Protein AF-A0A4R4BQY3-F1 (afdb_monomer_lite)

Secondary structure (DSSP, 8-state):
-HHHHHHH-TTT--PPPEEEETTEEEE-TTT--TTT-HHHHHH-EEE--TTSPPEEE--SEEEPPPEESS-----EEEEE-HHHHHHHHHTT------EEEEE-----EE--EEE-TTTTTEEEEEESS--EEETTTTEEEEEEEEEEEEEE-SPEEEE-SS-TT-EEEEETTEEEEEETTEEEEETTTEEEEE-TTT--EEEEEE----S--------------------------EEEE---EEEEETTEEEEEEE-SSPPEEETTTTEEEEEEEEEEEE-SEEE-TT-SSEEEEEETTEEEEEEEEEEEETTEEEEEEEE-HHHHHHHHHHHHHHHHH-EEEEETTEEEEE--SSEEE--BSSSS-TTTTT-EEEEETTEEEEE-HHHHHH-TTBPEE-TTT-EE-BEEE-BTTB----TTTGGGB-SSHHHHHHHTT-TT---PPP----------------PPP---------

pLDDT: mean 79.56, std 20.97, range [22.7, 97.5]

Sequence (478 aa):
MFNTLVKRFSDDWKPAAITGQGSVAQFDILQDDIISSAELDAFGYMYTIAEENSLTRKAPIGITKAVALYSYNQDMAFYANHDLVQRANQNGLNITPNPFQREEHTSLYKLSFTIDSKILGEDSFIVNNKPQYDEKGKTLIIEVKKPQSLILANVEKKVDENDESNIWYELNNKRIYIDGKEIKIEAEIGKKSKKKKSEKEILTIESALSDQGEKGEKSVEQKEDNKGKSDKKQNKPKIEIEEFEEIKEDEKKYYKFSVTREPQYDENTKALIIETGIVKTFNNIAPKNNSQDEYGIKNNNKVIGEIKVENISNNLFKVSVKLSDEIKKRRICQILTVIHDGLVAHSSGEDNTIVPLFLIAAPVKVPSPVFHPYIDIVIEEGKPKVIGIKDCINNSWVEEQNDQSKIKKVYIKDCERLSISKEEIKEKTFGSWKEFLSACGLENCECHPEENSERSDNSEASSSTTTPSEDTNGGGNR

Structure (mmCIF, N/CA/C/O backbone):
data_AF-A0A4R4BQY3-F1
#
_entry.id   AF-A0A4R4BQY3-F1
#
loop_
_atom_site.group_PDB
_atom_site.id
_atom_site.type_symbol
_atom_site.label_atom_id
_atom_site.label_alt_id
_atom_site.label_comp_id
_atom_site.label_asym_id
_atom_site.label_entity_id
_atom_site.label_seq_id
_atom_site.pdbx_PDB_ins_code
_atom_site.Cartn_x
_atom_site.Cartn_y
_atom_site.Cartn_z
_atom_site.occupancy
_atom_site.B_iso_or_equiv
_atom_site.auth_seq_id
_atom_site.auth_comp_id
_atom_site.auth_asym_id
_atom_site.auth_atom_id
_atom_site.pdbx_PDB_model_num
ATOM 1 N N . MET A 1 1 ? 10.710 4.055 -3.182 1.00 92.62 1 MET A N 1
ATOM 2 C CA . MET A 1 1 ? 9.460 4.559 -3.796 1.00 92.62 1 MET A CA 1
ATOM 3 C C . MET A 1 1 ? 8.590 5.304 -2.796 1.00 92.62 1 MET A C 1
ATOM 5 O O . MET A 1 1 ? 8.464 6.504 -2.966 1.00 92.62 1 MET A O 1
ATOM 9 N N . PHE A 1 2 ? 8.051 4.662 -1.749 1.00 95.00 2 PHE A N 1
ATOM 10 C CA . PHE A 1 2 ? 7.208 5.348 -0.753 1.00 95.00 2 PHE A CA 1
ATOM 11 C C . PHE A 1 2 ? 7.853 6.620 -0.172 1.00 95.00 2 PHE A C 1
ATOM 13 O O . PHE A 1 2 ? 7.291 7.700 -0.297 1.00 95.00 2 PHE A O 1
ATOM 20 N N . ASN A 1 3 ? 9.099 6.539 0.306 1.00 93.31 3 ASN A N 1
ATOM 21 C CA . ASN A 1 3 ? 9.834 7.717 0.797 1.00 93.31 3 ASN A CA 1
ATOM 22 C C . ASN A 1 3 ? 9.957 8.849 -0.239 1.00 93.31 3 ASN A C 1
ATOM 24 O O . ASN A 1 3 ? 9.985 10.020 0.121 1.00 93.31 3 ASN A O 1
ATOM 28 N N . THR A 1 4 ? 10.042 8.518 -1.530 1.00 94.94 4 THR A N 1
ATOM 29 C CA . THR A 1 4 ? 10.072 9.513 -2.614 1.00 94.94 4 THR A CA 1
ATOM 30 C C . THR A 1 4 ? 8.716 10.193 -2.767 1.00 94.94 4 THR A C 1
ATOM 32 O O . THR A 1 4 ? 8.671 11.408 -2.916 1.00 94.94 4 THR A O 1
ATOM 35 N N . LEU A 1 5 ? 7.623 9.429 -2.672 1.00 96.50 5 LEU A N 1
ATOM 36 C CA . LEU A 1 5 ? 6.259 9.958 -2.700 1.00 96.50 5 LEU A CA 1
ATOM 37 C C . LEU A 1 5 ? 6.007 10.900 -1.521 1.00 96.50 5 LEU A C 1
ATOM 39 O O . LEU A 1 5 ? 5.561 12.017 -1.744 1.00 96.50 5 LEU A O 1
ATOM 43 N N . VAL A 1 6 ? 6.390 10.508 -0.302 1.00 95.56 6 VAL A N 1
ATOM 44 C CA . VAL A 1 6 ? 6.279 11.362 0.896 1.00 95.56 6 VAL A CA 1
ATOM 45 C C . VAL A 1 6 ? 7.081 12.655 0.737 1.00 95.56 6 VAL A C 1
ATOM 47 O O . VAL A 1 6 ? 6.567 13.737 0.996 1.00 95.56 6 VAL A O 1
ATOM 50 N N . LYS A 1 7 ? 8.336 12.567 0.272 1.00 92.75 7 LYS A N 1
ATOM 51 C CA . LYS A 1 7 ? 9.195 13.748 0.084 1.00 92.75 7 LYS A CA 1
ATOM 52 C C . LYS A 1 7 ? 8.682 14.692 -1.009 1.00 92.75 7 LYS A C 1
ATOM 54 O O . LYS A 1 7 ? 8.854 15.899 -0.888 1.00 92.75 7 LYS A O 1
ATOM 59 N N . ARG A 1 8 ? 8.112 14.159 -2.096 1.00 93.44 8 ARG A N 1
ATOM 60 C CA . ARG A 1 8 ? 7.686 14.958 -3.257 1.00 93.44 8 ARG A CA 1
ATOM 61 C C . ARG A 1 8 ? 6.252 15.475 -3.144 1.00 93.44 8 ARG A C 1
ATOM 63 O O . ARG A 1 8 ? 5.965 16.549 -3.661 1.00 93.44 8 ARG A O 1
ATOM 70 N N . PHE A 1 9 ? 5.373 14.713 -2.504 1.00 95.12 9 PHE A N 1
ATOM 71 C CA . PHE A 1 9 ? 3.933 14.948 -2.434 1.00 95.12 9 PHE A CA 1
ATOM 72 C C . PHE A 1 9 ? 3.448 14.852 -0.982 1.00 95.12 9 PHE A C 1
ATOM 74 O O . PHE A 1 9 ? 2.518 14.105 -0.682 1.00 95.12 9 PHE A O 1
ATOM 81 N N . SER A 1 10 ? 4.088 15.597 -0.078 1.00 92.88 10 SER A N 1
ATOM 82 C CA . SER A 1 10 ? 3.853 15.542 1.375 1.00 92.88 10 SER A CA 1
ATOM 83 C C . SER A 1 10 ? 2.423 15.877 1.804 1.00 92.88 10 SER A C 1
ATOM 85 O O . SER A 1 10 ? 1.994 15.480 2.888 1.00 92.88 10 SER A O 1
ATOM 87 N N . ASP A 1 11 ? 1.680 16.598 0.965 1.00 89.19 11 ASP A N 1
ATOM 88 C CA . ASP A 1 11 ? 0.282 16.941 1.231 1.00 89.19 11 ASP A CA 1
ATOM 89 C C . ASP A 1 11 ? -0.642 15.724 1.078 1.00 89.19 11 ASP A C 1
ATOM 91 O O . ASP A 1 11 ? -1.596 15.577 1.842 1.00 89.19 11 ASP A O 1
ATOM 95 N N . ASP A 1 12 ? -0.310 14.815 0.155 1.00 89.88 12 ASP A N 1
ATOM 96 C CA . ASP A 1 12 ? -1.110 13.632 -0.179 1.00 89.88 12 ASP A CA 1
ATOM 97 C C . ASP A 1 12 ? -0.535 12.318 0.376 1.00 89.88 12 ASP A C 1
ATOM 99 O O . ASP A 1 12 ? -1.287 11.370 0.615 1.00 89.88 12 ASP A O 1
ATOM 103 N N . TRP A 1 13 ? 0.784 12.238 0.569 1.00 96.12 13 TRP A N 1
ATOM 104 C CA . TRP A 1 13 ? 1.489 11.030 0.995 1.00 96.12 13 TRP A CA 1
ATOM 105 C C . TRP A 1 13 ? 2.121 11.228 2.362 1.00 96.12 13 TRP A C 1
ATOM 107 O O . TRP A 1 13 ? 3.075 11.990 2.525 1.00 96.12 13 TRP A O 1
ATOM 117 N N . LYS A 1 14 ? 1.613 10.480 3.338 1.00 94.75 14 LYS A N 1
ATOM 118 C CA . LYS A 1 14 ? 2.111 10.445 4.712 1.00 94.75 14 LYS A CA 1
ATOM 119 C C . LYS A 1 14 ? 2.172 8.990 5.181 1.00 94.75 14 LYS A C 1
ATOM 121 O O . LYS A 1 14 ? 1.354 8.197 4.708 1.00 94.75 14 LYS A O 1
ATOM 126 N N . PRO A 1 15 ? 3.120 8.644 6.069 1.00 96.00 15 PRO A N 1
ATOM 127 C CA . PRO A 1 15 ? 3.130 7.346 6.736 1.00 96.00 15 PRO A CA 1
ATOM 128 C C . PRO A 1 15 ? 1.799 7.090 7.434 1.00 96.00 15 PRO A C 1
ATOM 130 O O . PRO A 1 15 ? 1.332 7.945 8.187 1.00 96.00 15 PRO A O 1
ATOM 133 N N . ALA A 1 16 ? 1.198 5.937 7.161 1.00 95.38 16 ALA A N 1
ATOM 134 C CA . ALA A 1 16 ? 0.027 5.474 7.887 1.00 95.38 16 ALA A CA 1
ATOM 135 C C . ALA A 1 16 ? 0.385 5.178 9.350 1.00 95.38 16 ALA A C 1
ATOM 137 O O . ALA A 1 16 ? 1.520 4.808 9.668 1.00 95.38 16 ALA A O 1
ATOM 138 N N . ALA A 1 17 ? -0.599 5.305 10.236 1.00 92.31 17 ALA A N 1
ATOM 139 C CA . ALA A 1 17 ? -0.469 4.914 11.628 1.00 92.31 17 ALA A CA 1
ATOM 140 C C . ALA A 1 17 ? -0.042 3.441 11.747 1.00 92.31 17 ALA A C 1
ATOM 142 O O . ALA A 1 17 ? -0.463 2.574 10.975 1.00 92.31 17 ALA A O 1
ATOM 143 N N . ILE A 1 18 ? 0.799 3.158 12.739 1.00 87.75 18 ILE A N 1
ATOM 144 C CA . ILE A 1 18 ? 1.298 1.818 13.051 1.00 87.75 18 ILE A CA 1
ATOM 145 C C . ILE A 1 18 ? 0.808 1.454 14.447 1.00 87.75 18 ILE A C 1
ATOM 147 O O . ILE A 1 18 ? 0.806 2.287 15.351 1.00 87.75 18 ILE A O 1
ATOM 151 N N . THR A 1 19 ? 0.427 0.196 14.626 1.00 79.62 19 THR A N 1
ATOM 152 C CA . THR A 1 19 ? 0.129 -0.390 15.929 1.00 79.62 19 THR A CA 1
ATOM 153 C C . THR A 1 19 ? 1.027 -1.600 16.172 1.00 79.62 19 THR A C 1
ATOM 155 O O . THR A 1 19 ? 1.413 -2.308 15.234 1.00 79.62 19 THR A O 1
ATOM 158 N N . GLY A 1 20 ? 1.392 -1.815 17.433 1.00 67.94 20 GLY A N 1
ATOM 159 C CA . GLY A 1 20 ? 2.041 -3.039 17.884 1.00 67.94 20 GLY A CA 1
ATOM 160 C C . GLY A 1 20 ? 0.980 -4.023 18.356 1.00 67.94 20 GLY A C 1
ATOM 161 O O . GLY A 1 20 ? 0.177 -3.692 19.223 1.00 67.94 20 GLY A O 1
ATOM 162 N N . GLN A 1 21 ? 0.973 -5.228 17.793 1.00 59.97 21 GLN A N 1
ATOM 163 C CA . GLN A 1 21 ? 0.134 -6.324 18.273 1.00 59.97 21 GLN A CA 1
ATOM 164 C C . GLN A 1 21 ? 1.060 -7.485 18.628 1.00 59.97 21 GLN A C 1
ATOM 166 O O . GLN A 1 21 ? 1.495 -8.261 17.775 1.00 59.97 21 GLN A O 1
ATOM 171 N N . GLY A 1 22 ? 1.449 -7.541 19.899 1.00 62.78 22 GLY A N 1
ATOM 172 C CA . GLY A 1 22 ? 2.555 -8.385 20.325 1.00 62.78 22 GLY A CA 1
ATOM 173 C C . GLY A 1 22 ? 3.907 -7.873 19.794 1.00 62.78 22 GLY A C 1
ATOM 174 O O . GLY A 1 22 ? 4.146 -6.670 19.691 1.00 62.78 22 GLY A O 1
ATOM 175 N N . SER A 1 23 ? 4.758 -8.794 19.328 1.00 58.19 23 SER A N 1
ATOM 176 C CA . SER A 1 23 ? 6.073 -8.490 18.742 1.00 58.19 23 SER A CA 1
ATOM 177 C C . SER A 1 23 ? 6.040 -8.058 17.266 1.00 58.19 23 SER A C 1
ATOM 179 O O . SER A 1 23 ? 7.088 -8.026 16.618 1.00 58.19 23 SER A O 1
ATOM 181 N N . VAL A 1 24 ? 4.859 -7.813 16.690 1.00 68.38 24 VAL A N 1
ATOM 182 C CA . VAL A 1 24 ? 4.686 -7.486 15.266 1.00 68.38 24 VAL A CA 1
ATOM 183 C C . VAL A 1 24 ? 4.149 -6.065 15.127 1.00 68.38 24 VAL A C 1
ATOM 185 O O . VAL A 1 24 ? 3.087 -5.735 15.653 1.00 68.38 24 VAL A O 1
ATOM 188 N N . ALA A 1 25 ? 4.883 -5.229 14.391 1.00 81.44 25 ALA A N 1
ATOM 189 C CA . ALA A 1 25 ? 4.409 -3.924 13.949 1.00 81.44 25 ALA A CA 1
ATOM 190 C C . ALA A 1 25 ? 3.584 -4.085 12.666 1.00 81.44 25 ALA A C 1
ATOM 192 O O . ALA A 1 25 ? 4.040 -4.712 11.706 1.00 81.44 25 ALA A O 1
ATOM 193 N N . GLN A 1 26 ? 2.386 -3.509 12.640 1.00 85.88 26 GLN A N 1
ATOM 194 C CA . GLN A 1 26 ? 1.490 -3.538 11.484 1.00 85.88 26 GLN A CA 1
ATOM 195 C C . GLN A 1 26 ? 0.756 -2.203 11.328 1.00 85.88 26 GLN A C 1
ATOM 197 O O . GLN A 1 26 ? 0.709 -1.401 12.259 1.00 85.88 26 GLN A O 1
ATOM 202 N N . PHE A 1 27 ? 0.159 -1.965 10.161 1.00 91.44 27 PHE A N 1
ATOM 203 C CA . PHE A 1 27 ? -0.650 -0.768 9.939 1.00 91.44 27 PHE A CA 1
ATOM 204 C C . PHE A 1 27 ? -1.871 -0.747 10.862 1.00 91.44 27 PHE A C 1
ATOM 206 O O . PHE A 1 27 ? -2.617 -1.722 10.924 1.00 91.44 27 PHE A O 1
ATOM 213 N N . ASP A 1 28 ? -2.107 0.369 11.547 1.00 88.69 28 ASP A N 1
ATOM 214 C CA . ASP A 1 28 ? -3.326 0.589 12.320 1.00 88.69 28 ASP A CA 1
ATOM 215 C C . ASP A 1 28 ? -4.455 1.019 11.380 1.00 88.69 28 ASP A C 1
ATOM 217 O O . ASP A 1 28 ? -4.762 2.202 11.215 1.00 88.69 28 ASP A O 1
ATOM 221 N N . ILE A 1 29 ? -5.095 0.027 10.760 1.00 88.81 29 ILE A N 1
ATOM 222 C CA . ILE A 1 29 ? -6.222 0.275 9.859 1.00 88.81 29 ILE A CA 1
ATOM 223 C C . ILE A 1 29 ? -7.489 0.724 10.595 1.00 88.81 29 ILE A C 1
ATOM 225 O O . ILE A 1 29 ? -8.502 0.986 9.951 1.00 88.81 29 ILE A O 1
ATOM 229 N N . LEU A 1 30 ? -7.489 0.772 11.932 1.00 85.69 30 LEU A N 1
ATOM 230 C CA . LEU A 1 30 ? -8.599 1.331 12.703 1.00 85.69 30 LEU A CA 1
ATOM 231 C C . LEU A 1 30 ? -8.495 2.854 12.739 1.00 85.69 30 LEU A C 1
ATOM 233 O O . LEU A 1 30 ? -9.524 3.526 12.661 1.00 85.69 30 LEU A O 1
ATOM 237 N N . GLN A 1 31 ? -7.269 3.380 12.793 1.00 86.88 31 GLN A N 1
ATOM 238 C CA . GLN A 1 31 ? -6.986 4.812 12.693 1.00 86.88 31 GLN A CA 1
ATOM 239 C C . GLN A 1 31 ? -7.003 5.300 11.247 1.00 86.88 31 GLN A C 1
ATOM 241 O O . GLN A 1 31 ? -7.731 6.240 10.938 1.00 86.88 31 GLN A O 1
ATOM 246 N N . ASP A 1 32 ? -6.265 4.628 10.365 1.00 92.44 32 ASP A N 1
ATOM 247 C CA . ASP A 1 32 ? -6.145 5.011 8.960 1.00 92.44 32 ASP A CA 1
ATOM 248 C C . ASP A 1 32 ? -6.865 4.047 8.020 1.00 92.44 32 ASP A C 1
ATOM 250 O O . ASP A 1 32 ? -7.175 2.909 8.357 1.00 92.44 32 ASP A O 1
ATOM 254 N N . ASP A 1 33 ? -7.177 4.507 6.816 1.00 93.06 33 ASP A N 1
ATOM 255 C CA . ASP A 1 33 ? -7.712 3.682 5.733 1.00 93.06 33 ASP A CA 1
ATOM 256 C C . ASP A 1 33 ? -7.366 4.305 4.376 1.00 93.06 33 ASP A C 1
ATOM 258 O O . ASP A 1 33 ? -6.605 5.266 4.289 1.00 93.06 33 ASP A O 1
ATOM 262 N N . ILE A 1 34 ? -7.908 3.763 3.286 1.00 94.88 34 ILE A N 1
ATOM 263 C CA . ILE A 1 34 ? -7.607 4.256 1.938 1.00 94.88 34 ILE A CA 1
ATOM 264 C C . ILE A 1 34 ? -8.087 5.698 1.689 1.00 94.88 34 ILE A C 1
ATOM 266 O O . ILE A 1 34 ? -7.609 6.350 0.754 1.00 94.88 34 ILE A O 1
ATOM 270 N N . ILE A 1 35 ? -9.024 6.209 2.497 1.00 93.56 35 ILE A N 1
ATOM 271 C CA . ILE A 1 35 ? -9.523 7.585 2.431 1.00 93.56 35 ILE A CA 1
ATOM 272 C C . ILE A 1 35 ? -8.478 8.520 3.045 1.00 93.56 35 ILE A C 1
ATOM 274 O O . ILE A 1 35 ? -8.115 9.508 2.405 1.00 93.56 35 ILE A O 1
ATOM 278 N N . SER A 1 36 ? -7.973 8.201 4.244 1.00 92.19 36 SER A N 1
ATOM 279 C CA . SER A 1 36 ? -6.992 9.033 4.958 1.00 92.19 36 SER A CA 1
ATOM 280 C C . SER A 1 36 ? -5.551 8.842 4.474 1.00 92.19 36 SER A C 1
ATOM 282 O O . SER A 1 36 ? -4.768 9.788 4.513 1.00 92.19 36 SER A O 1
ATOM 284 N N . SER A 1 37 ? -5.205 7.655 3.965 1.00 95.19 37 SER A N 1
ATOM 285 C CA . SER A 1 37 ? -3.834 7.273 3.625 1.00 95.19 37 SER A CA 1
ATOM 286 C C . SER A 1 37 ? -3.694 6.787 2.180 1.00 95.19 37 SER A C 1
ATOM 288 O O . SER A 1 37 ? -4.220 5.746 1.774 1.00 95.19 37 SER A O 1
ATOM 290 N N . ALA A 1 38 ? -2.909 7.530 1.392 1.00 96.88 38 ALA A N 1
ATOM 291 C CA . ALA A 1 38 ? -2.473 7.094 0.066 1.00 96.88 38 ALA A CA 1
ATOM 292 C C . ALA A 1 38 ? -1.529 5.880 0.129 1.00 96.88 38 ALA A C 1
ATOM 294 O O . ALA A 1 38 ? -1.489 5.097 -0.820 1.00 96.88 38 ALA A O 1
ATOM 295 N N . GLU A 1 39 ? -0.801 5.700 1.239 1.00 97.50 39 GLU A N 1
ATOM 296 C CA . GLU A 1 39 ? 0.073 4.544 1.446 1.00 97.50 39 GLU A CA 1
ATOM 297 C C . GLU A 1 39 ? -0.742 3.249 1.482 1.00 97.50 39 GLU A C 1
ATOM 299 O O . GLU A 1 39 ? -0.482 2.342 0.691 1.00 97.50 39 GLU A O 1
ATOM 304 N N . LEU A 1 40 ? -1.779 3.200 2.326 1.00 96.88 40 LEU A N 1
ATOM 305 C CA . LEU A 1 40 ? -2.652 2.029 2.443 1.00 96.88 40 LEU A CA 1
ATOM 306 C C . LEU A 1 40 ? -3.390 1.738 1.135 1.00 96.88 40 LEU A C 1
ATOM 308 O O . LEU A 1 40 ? -3.549 0.575 0.758 1.00 96.88 40 LEU A O 1
ATOM 312 N N . ASP A 1 41 ? -3.809 2.780 0.409 1.00 97.50 41 ASP A N 1
ATOM 313 C CA . ASP A 1 41 ? -4.441 2.607 -0.898 1.00 97.50 41 ASP A CA 1
ATOM 314 C C . ASP A 1 41 ? -3.490 1.957 -1.909 1.00 97.50 41 ASP A C 1
ATOM 316 O O . ASP A 1 41 ? -3.861 0.980 -2.553 1.00 97.50 41 ASP A O 1
ATOM 320 N N . ALA A 1 42 ? -2.258 2.455 -2.016 1.00 97.50 42 ALA A N 1
ATOM 321 C CA . ALA A 1 42 ? -1.300 2.075 -3.049 1.00 97.50 42 ALA A CA 1
ATOM 322 C C . ALA A 1 42 ? -0.508 0.787 -2.759 1.00 97.50 42 ALA A C 1
ATOM 324 O O . ALA A 1 42 ? -0.196 0.029 -3.684 1.00 97.50 42 ALA A O 1
ATOM 325 N N . PHE A 1 43 ? -0.174 0.544 -1.492 1.00 97.19 43 PHE A N 1
ATOM 326 C CA . PHE A 1 43 ? 0.692 -0.557 -1.058 1.00 97.19 43 PHE A CA 1
ATOM 327 C C . PHE A 1 43 ? -0.063 -1.695 -0.374 1.00 97.19 43 PHE A C 1
ATOM 329 O O . PHE A 1 43 ? 0.513 -2.760 -0.156 1.00 97.19 43 PHE A O 1
ATOM 336 N N . GLY A 1 44 ? -1.357 -1.514 -0.111 1.00 95.50 44 GLY A N 1
ATOM 337 C CA . GLY A 1 44 ? -2.163 -2.510 0.578 1.00 95.50 44 GLY A CA 1
ATOM 338 C C . GLY A 1 44 ? -1.748 -2.692 2.036 1.00 95.50 44 GLY A C 1
ATOM 339 O O . GLY A 1 44 ? -0.882 -1.997 2.562 1.00 95.50 44 GLY A O 1
ATOM 340 N N . TYR A 1 45 ? -2.399 -3.638 2.700 1.00 94.50 45 TYR A N 1
ATOM 341 C CA . TYR A 1 45 ? -2.140 -3.951 4.099 1.00 94.50 45 TYR A CA 1
ATOM 342 C C . TYR A 1 45 ? -2.614 -5.365 4.433 1.00 94.50 45 TYR A C 1
ATOM 344 O O . TYR A 1 45 ? -3.442 -5.963 3.739 1.00 94.50 45 TYR A O 1
ATOM 352 N N . MET A 1 46 ? -2.105 -5.880 5.544 1.00 90.94 46 MET A N 1
ATOM 353 C CA . MET A 1 46 ? -2.618 -7.058 6.224 1.00 90.94 46 MET A CA 1
ATOM 354 C C . MET A 1 46 ? -2.726 -6.698 7.698 1.00 90.94 46 MET A C 1
ATOM 356 O O . MET A 1 46 ? -1.722 -6.361 8.316 1.00 90.94 46 MET A O 1
ATOM 360 N N . TYR A 1 47 ? -3.941 -6.741 8.228 1.00 87.25 47 TYR A N 1
ATOM 361 C CA . TYR A 1 47 ? -4.227 -6.489 9.630 1.00 87.25 47 TYR A CA 1
ATOM 362 C C . TYR A 1 47 ? -4.714 -7.781 10.271 1.00 87.25 47 TYR A C 1
ATOM 364 O O . TYR A 1 47 ? -5.767 -8.316 9.899 1.00 87.25 47 TYR A O 1
ATOM 372 N N . THR A 1 48 ? -3.917 -8.325 11.184 1.00 81.62 48 THR A N 1
ATOM 373 C CA . THR A 1 48 ? -4.236 -9.586 11.852 1.00 81.62 48 THR A CA 1
ATOM 374 C C . THR A 1 48 ? -5.192 -9.380 13.015 1.00 81.62 48 THR A C 1
ATOM 376 O O . THR A 1 48 ? -5.118 -8.400 13.746 1.00 81.62 48 THR A O 1
ATOM 379 N N . ILE A 1 49 ? -6.115 -10.325 13.179 1.00 74.56 49 ILE A N 1
ATOM 380 C CA . ILE A 1 49 ? -7.089 -10.322 14.268 1.00 74.56 49 ILE A CA 1
ATOM 381 C C . ILE A 1 49 ? -7.131 -11.728 14.854 1.00 74.56 49 ILE A C 1
ATOM 383 O O . ILE A 1 49 ? -7.382 -12.691 14.127 1.00 74.56 49 ILE A O 1
ATOM 387 N N . ALA A 1 50 ? -6.913 -11.878 16.160 1.00 65.25 50 ALA A N 1
ATOM 388 C CA . ALA A 1 50 ? -7.023 -13.183 16.799 1.00 65.25 50 ALA A CA 1
ATOM 389 C C . ALA A 1 50 ? -8.394 -13.835 16.608 1.00 65.25 50 ALA A C 1
ATOM 391 O O . ALA A 1 50 ? -9.433 -13.252 16.929 1.00 65.25 50 ALA A O 1
ATOM 392 N N . GLU A 1 51 ? -8.331 -15.093 16.158 1.00 61.72 51 GLU A N 1
ATOM 393 C CA . GLU A 1 51 ? -9.457 -16.013 15.928 1.00 61.72 51 GLU A CA 1
ATOM 394 C C . GLU A 1 51 ? -10.455 -15.591 14.841 1.00 61.72 51 GLU A C 1
ATOM 396 O O . GLU A 1 51 ? -11.336 -16.380 14.508 1.00 61.72 51 GLU A O 1
ATOM 401 N N . GLU A 1 52 ? -10.261 -14.427 14.225 1.00 67.62 52 GLU A N 1
ATOM 402 C CA . GLU A 1 52 ? -11.013 -13.957 13.064 1.00 67.62 52 GLU A CA 1
ATOM 403 C C . GLU A 1 52 ? -10.130 -13.985 11.809 1.00 67.62 52 GLU A C 1
ATOM 405 O O . GLU A 1 52 ? -8.913 -14.186 11.863 1.00 67.62 52 GLU A O 1
ATOM 410 N N . ASN A 1 53 ? -10.745 -13.786 10.646 1.00 71.62 53 ASN A N 1
ATOM 411 C CA . ASN A 1 53 ? -9.985 -13.602 9.416 1.00 71.62 53 ASN A CA 1
ATOM 412 C C . ASN A 1 53 ? -9.257 -12.253 9.448 1.00 71.62 53 ASN A C 1
ATOM 414 O O . ASN A 1 53 ? -9.838 -11.232 9.814 1.00 71.62 53 ASN A O 1
ATOM 418 N N . SER A 1 54 ? -7.995 -12.242 9.016 1.00 81.50 54 SER A N 1
ATOM 419 C CA . SER A 1 54 ? -7.248 -10.999 8.818 1.00 81.50 54 SER A CA 1
ATOM 420 C C . SER A 1 54 ? -7.962 -10.103 7.809 1.00 81.50 54 SER A C 1
ATOM 422 O O . SER A 1 54 ? -8.408 -10.585 6.763 1.00 81.50 54 SER A O 1
ATOM 424 N N . LEU A 1 55 ? -7.997 -8.800 8.072 1.00 87.56 55 LEU A N 1
ATOM 425 C CA . LEU A 1 55 ? -8.419 -7.826 7.073 1.00 87.56 55 LEU A CA 1
ATOM 426 C C . LEU A 1 55 ? -7.245 -7.575 6.129 1.00 87.56 55 LEU A C 1
ATOM 428 O O . LEU A 1 55 ? -6.180 -7.123 6.546 1.00 87.56 55 LEU A O 1
ATOM 432 N N . THR A 1 56 ? -7.420 -7.915 4.856 1.00 91.75 56 THR A N 1
ATOM 433 C CA . THR A 1 56 ? -6.347 -7.837 3.861 1.00 91.75 56 THR A CA 1
ATOM 434 C C . THR A 1 56 ? -6.770 -7.028 2.657 1.00 91.75 56 THR A C 1
ATOM 436 O O . THR A 1 56 ? -7.809 -7.304 2.056 1.00 91.75 56 THR A O 1
ATOM 439 N N . ARG A 1 57 ? -5.884 -6.134 2.231 1.00 93.31 57 ARG A N 1
ATOM 440 C CA . ARG A 1 57 ? -5.963 -5.411 0.969 1.00 93.31 57 ARG A CA 1
ATOM 441 C C . ARG A 1 57 ? -4.755 -5.768 0.120 1.00 93.31 57 ARG A C 1
ATOM 443 O O . ARG A 1 57 ? -3.614 -5.539 0.518 1.00 93.31 57 ARG A O 1
ATOM 450 N N . LYS A 1 58 ? -4.997 -6.299 -1.079 1.00 93.69 58 LYS A N 1
ATOM 451 C CA . LYS A 1 58 ? -3.931 -6.524 -2.061 1.00 93.69 58 LYS A CA 1
ATOM 452 C C . LYS A 1 58 ? -3.377 -5.176 -2.523 1.00 93.69 58 LYS A C 1
ATOM 454 O O . LYS A 1 58 ? -4.157 -4.314 -2.910 1.00 93.69 58 LYS A O 1
ATOM 459 N N . ALA A 1 59 ? -2.053 -5.036 -2.548 1.00 96.31 59 ALA A N 1
ATOM 460 C CA . ALA A 1 59 ? -1.375 -3.867 -3.099 1.00 96.31 59 ALA A CA 1
ATOM 461 C C . ALA A 1 59 ? -1.759 -3.640 -4.576 1.00 96.31 59 ALA A C 1
ATOM 463 O O . ALA A 1 59 ? -1.510 -4.530 -5.401 1.00 96.31 59 ALA A O 1
ATOM 464 N N . PRO A 1 60 ? -2.328 -2.475 -4.943 1.00 96.94 60 PRO A N 1
ATOM 465 C CA . PRO A 1 60 ? -2.524 -2.124 -6.346 1.00 96.94 60 PRO A CA 1
ATOM 466 C C . PRO A 1 60 ? -1.209 -1.899 -7.092 1.00 96.94 60 PRO A C 1
ATOM 468 O O . PRO A 1 60 ? -1.149 -2.149 -8.296 1.00 96.94 60 PRO A O 1
ATOM 471 N N . ILE A 1 61 ? -0.152 -1.453 -6.400 1.00 97.38 61 ILE A N 1
ATOM 472 C CA . ILE A 1 61 ? 1.185 -1.355 -6.987 1.00 97.38 61 ILE A CA 1
ATOM 473 C C . ILE A 1 61 ? 1.965 -2.650 -6.755 1.00 97.38 61 ILE A C 1
ATOM 475 O O . ILE A 1 61 ? 2.249 -3.036 -5.623 1.00 97.38 61 ILE A O 1
ATOM 479 N N . GLY A 1 62 ? 2.379 -3.287 -7.846 1.00 95.94 62 GLY A N 1
ATOM 480 C CA . GLY A 1 62 ? 3.325 -4.399 -7.849 1.00 95.94 62 GLY A CA 1
ATOM 481 C C . GLY A 1 62 ? 4.705 -3.948 -8.315 1.00 95.94 62 GLY A C 1
ATOM 482 O O . GLY A 1 62 ? 4.818 -3.116 -9.216 1.00 95.94 62 GLY A O 1
ATOM 483 N N . ILE A 1 63 ? 5.754 -4.510 -7.716 1.00 95.50 63 ILE A N 1
ATOM 484 C CA . ILE A 1 63 ? 7.150 -4.259 -8.090 1.00 95.50 63 ILE A CA 1
ATOM 485 C C . ILE A 1 63 ? 7.864 -5.607 -8.181 1.00 95.50 63 ILE A C 1
ATOM 487 O O . ILE A 1 63 ? 7.793 -6.413 -7.252 1.00 95.50 63 ILE A O 1
ATOM 491 N N . THR A 1 64 ? 8.552 -5.877 -9.288 1.00 96.25 64 THR A N 1
ATOM 492 C CA . THR A 1 64 ? 9.429 -7.053 -9.372 1.00 96.25 64 THR A CA 1
ATOM 493 C C . THR A 1 64 ? 10.717 -6.815 -8.588 1.00 96.25 64 THR A C 1
ATOM 495 O O . THR A 1 64 ? 11.120 -5.677 -8.351 1.00 96.25 64 THR A O 1
ATOM 498 N N . LYS A 1 65 ? 11.441 -7.888 -8.259 1.00 93.75 65 LYS A N 1
ATOM 499 C CA . LYS A 1 65 ? 12.833 -7.745 -7.815 1.00 93.75 65 LYS A CA 1
ATOM 500 C C . LYS A 1 65 ? 13.645 -7.016 -8.893 1.00 93.75 65 LYS A C 1
ATOM 502 O O . LYS A 1 65 ? 13.379 -7.188 -10.086 1.00 93.75 65 LYS A O 1
ATOM 507 N N . ALA A 1 66 ? 14.619 -6.219 -8.463 1.00 92.19 66 ALA A N 1
ATOM 508 C CA . ALA A 1 66 ? 15.645 -5.696 -9.352 1.00 92.19 66 ALA A CA 1
ATOM 509 C C . ALA A 1 66 ? 16.620 -6.827 -9.683 1.00 92.19 66 ALA A C 1
ATOM 511 O O . ALA A 1 66 ? 17.234 -7.399 -8.784 1.00 92.19 66 ALA A O 1
ATOM 512 N N . VAL A 1 67 ? 16.719 -7.175 -10.963 1.00 91.88 67 VAL A N 1
ATOM 513 C CA . VAL A 1 67 ? 17.583 -8.252 -11.453 1.00 91.88 67 VAL A CA 1
ATOM 514 C C . VAL A 1 67 ? 18.708 -7.635 -12.271 1.00 91.88 67 VAL A C 1
ATOM 516 O O . VAL A 1 67 ? 18.449 -6.793 -13.134 1.00 91.88 67 VAL A O 1
ATOM 519 N N . ALA A 1 68 ? 19.944 -8.031 -11.976 1.00 91.56 68 ALA A N 1
ATOM 520 C CA . ALA A 1 68 ? 21.116 -7.627 -12.742 1.00 91.56 68 ALA A CA 1
ATOM 521 C C . ALA A 1 68 ? 21.053 -8.218 -14.160 1.00 91.56 68 ALA A C 1
ATOM 523 O O . ALA A 1 68 ? 20.704 -9.384 -14.335 1.00 91.56 68 ALA A O 1
ATOM 524 N N . LEU A 1 69 ? 21.390 -7.410 -15.163 1.00 89.06 69 LEU A N 1
ATOM 525 C CA . LEU A 1 69 ? 21.446 -7.822 -16.570 1.00 89.06 69 LEU A CA 1
ATOM 526 C C . LEU A 1 69 ? 22.814 -8.396 -16.954 1.00 89.06 69 LEU A C 1
ATOM 528 O O . LEU A 1 69 ? 22.925 -9.129 -17.930 1.00 89.06 69 LEU A O 1
ATOM 532 N N . TYR A 1 70 ? 23.850 -8.098 -16.170 1.00 84.75 70 TYR A N 1
ATOM 533 C CA . TYR A 1 70 ? 25.172 -8.702 -16.311 1.00 84.75 70 TYR A CA 1
ATOM 534 C C . TYR A 1 70 ? 25.458 -9.671 -15.171 1.00 84.75 70 TYR A C 1
ATOM 536 O O . TYR A 1 70 ? 25.009 -9.465 -14.041 1.00 84.75 70 TYR A O 1
ATOM 544 N N . SER A 1 71 ? 26.245 -10.702 -15.476 1.00 84.38 71 SER A N 1
ATOM 545 C CA . SER A 1 71 ? 26.721 -11.673 -14.496 1.00 84.38 71 SER A CA 1
ATOM 546 C C . SER A 1 71 ? 27.493 -10.995 -13.367 1.00 84.38 71 SER A C 1
ATOM 548 O O . SER A 1 71 ? 28.306 -10.096 -13.588 1.00 84.38 71 SER A O 1
ATOM 550 N N . TYR A 1 72 ? 27.249 -11.461 -12.147 1.00 83.56 72 TYR A N 1
ATOM 551 C CA . TYR A 1 72 ? 28.050 -11.105 -10.987 1.00 83.56 72 TYR A CA 1
ATOM 552 C C . TYR A 1 72 ? 29.302 -11.989 -10.950 1.00 83.56 72 TYR A C 1
ATOM 554 O O . TYR A 1 72 ? 29.188 -13.212 -10.881 1.00 83.56 72 TYR A O 1
ATOM 562 N N . ASN A 1 73 ? 30.482 -11.368 -11.010 1.00 83.75 73 ASN A N 1
ATOM 563 C CA . ASN A 1 73 ? 31.769 -12.068 -11.104 1.00 83.75 73 ASN A CA 1
ATOM 564 C C . ASN A 1 73 ? 32.461 -12.294 -9.749 1.00 83.75 73 ASN A C 1
ATOM 566 O O . ASN A 1 73 ? 33.551 -12.854 -9.733 1.00 83.75 73 ASN A O 1
ATOM 570 N N . GLN A 1 74 ? 31.844 -11.896 -8.626 1.00 82.75 74 GLN A N 1
ATOM 571 C CA . GLN A 1 74 ? 32.454 -11.991 -7.288 1.00 82.75 74 GLN A CA 1
ATOM 572 C C . GLN A 1 74 ? 33.806 -11.264 -7.174 1.00 82.75 74 GLN A C 1
ATOM 574 O O . GLN A 1 74 ? 34.744 -11.768 -6.556 1.00 82.75 74 GLN A O 1
ATOM 579 N N . ASP A 1 75 ? 33.910 -10.063 -7.749 1.00 81.81 75 ASP A N 1
ATOM 580 C CA . ASP A 1 75 ? 35.116 -9.240 -7.634 1.00 81.81 75 ASP A CA 1
ATOM 581 C C . ASP A 1 75 ? 35.262 -8.734 -6.184 1.00 81.81 75 ASP A C 1
ATOM 583 O O . ASP A 1 75 ? 34.579 -7.807 -5.740 1.00 81.81 75 ASP A O 1
ATOM 587 N N . MET A 1 76 ? 36.139 -9.398 -5.425 1.00 84.44 76 MET A N 1
ATOM 588 C CA . MET A 1 76 ? 36.415 -9.117 -4.014 1.00 84.44 76 MET A CA 1
ATOM 589 C C . MET A 1 76 ? 37.759 -8.409 -3.840 1.00 84.44 76 MET A C 1
ATOM 591 O O . MET A 1 76 ? 38.795 -8.879 -4.313 1.00 84.44 76 MET A O 1
ATOM 595 N N . ALA A 1 77 ? 37.757 -7.327 -3.069 1.00 83.56 77 ALA A N 1
ATOM 596 C CA . ALA A 1 77 ? 38.950 -6.661 -2.571 1.00 83.56 77 ALA A CA 1
ATOM 597 C C . ALA A 1 77 ? 39.123 -6.932 -1.069 1.00 83.56 77 ALA A C 1
ATOM 599 O O . ALA A 1 77 ? 38.202 -6.737 -0.273 1.00 83.56 77 ALA A O 1
ATOM 600 N N . PHE A 1 78 ? 40.327 -7.350 -0.675 1.00 85.12 78 PHE A N 1
ATOM 601 C CA . PHE A 1 78 ? 40.711 -7.520 0.725 1.00 85.12 78 PHE A CA 1
ATOM 602 C C . PHE A 1 78 ? 41.570 -6.338 1.168 1.00 85.12 78 PHE A C 1
ATOM 604 O O . PHE A 1 78 ? 42.678 -6.132 0.674 1.00 85.12 78 PHE A O 1
ATOM 611 N N . TYR A 1 79 ? 41.058 -5.573 2.124 1.00 86.81 79 TYR A N 1
ATOM 612 C CA . TYR A 1 79 ? 41.754 -4.479 2.781 1.00 86.81 79 TYR A CA 1
ATOM 613 C C . TYR A 1 79 ? 42.134 -4.887 4.199 1.00 86.81 79 TYR A C 1
ATOM 615 O O . TYR A 1 79 ? 41.459 -5.685 4.843 1.00 86.81 79 TYR A O 1
ATOM 623 N N . ALA A 1 80 ? 43.204 -4.305 4.719 1.00 89.06 80 ALA A N 1
ATOM 624 C CA . ALA A 1 80 ? 43.529 -4.379 6.133 1.00 89.06 80 ALA A CA 1
ATOM 625 C C . ALA A 1 80 ? 44.302 -3.121 6.526 1.00 89.06 80 ALA A C 1
ATOM 627 O O . ALA A 1 80 ? 45.103 -2.591 5.756 1.00 89.06 80 ALA A O 1
ATOM 628 N N . ASN A 1 81 ? 44.088 -2.644 7.745 1.00 92.38 81 ASN A N 1
ATOM 629 C CA . ASN A 1 81 ? 44.735 -1.455 8.307 1.00 92.38 81 ASN A CA 1
ATOM 630 C C . ASN A 1 81 ? 46.175 -1.733 8.798 1.00 92.38 81 ASN A C 1
ATOM 632 O O . ASN A 1 81 ? 46.585 -1.218 9.840 1.00 92.38 81 ASN A O 1
ATOM 636 N N . HIS A 1 82 ? 46.945 -2.546 8.063 1.00 90.81 82 HIS A N 1
ATOM 637 C CA . HIS A 1 82 ? 48.279 -3.006 8.471 1.00 90.81 82 HIS A CA 1
ATOM 638 C C . HIS A 1 82 ? 49.229 -1.859 8.828 1.00 90.81 82 HIS A C 1
ATOM 640 O O . HIS A 1 82 ? 49.902 -1.931 9.851 1.00 90.81 82 HIS A O 1
ATOM 646 N N . ASP A 1 83 ? 49.248 -0.793 8.027 1.00 92.56 83 ASP A N 1
ATOM 647 C CA . ASP A 1 83 ? 50.114 0.367 8.261 1.00 92.56 83 ASP A CA 1
ATOM 648 C C . ASP A 1 83 ? 49.763 1.117 9.563 1.00 92.56 83 ASP A C 1
ATOM 650 O O . ASP A 1 83 ? 50.640 1.436 10.367 1.00 92.56 83 ASP A O 1
ATOM 654 N N . LEU A 1 84 ? 48.470 1.344 9.829 1.00 92.75 84 LEU A N 1
ATOM 655 C CA . LEU A 1 84 ? 48.014 1.986 11.068 1.00 92.75 84 LEU A CA 1
ATOM 656 C C . LEU A 1 84 ? 48.357 1.139 12.294 1.00 92.75 84 LEU A C 1
ATOM 658 O O . LEU A 1 84 ? 48.814 1.668 13.304 1.00 92.75 84 LEU A O 1
ATOM 662 N N . VAL A 1 85 ? 48.172 -0.176 12.190 1.00 93.38 85 VAL A N 1
ATOM 663 C CA . VAL A 1 85 ? 48.514 -1.130 13.251 1.00 93.38 85 VAL A CA 1
ATOM 664 C C . VAL A 1 85 ? 50.014 -1.152 13.504 1.00 93.38 85 VAL A C 1
ATOM 666 O O . VAL A 1 85 ? 50.437 -1.121 14.657 1.00 93.38 85 VAL A O 1
ATOM 669 N N . GLN A 1 86 ? 50.829 -1.132 12.448 1.00 93.12 86 GLN A N 1
ATOM 670 C CA . GLN A 1 86 ? 52.280 -1.053 12.568 1.00 93.12 86 GLN A CA 1
ATOM 671 C C . GLN A 1 86 ? 52.705 0.209 13.329 1.00 93.12 86 GLN A C 1
ATOM 673 O O . GLN A 1 86 ? 53.465 0.113 14.294 1.00 93.12 86 GLN A O 1
ATOM 678 N N . ARG A 1 87 ? 52.172 1.378 12.956 1.00 94.94 87 ARG A N 1
ATOM 679 C CA . ARG A 1 87 ? 52.454 2.655 13.634 1.00 94.94 87 ARG A CA 1
ATOM 680 C C . ARG A 1 87 ? 51.945 2.686 15.077 1.00 94.94 87 ARG A C 1
ATOM 682 O O . ARG A 1 87 ? 52.633 3.188 15.962 1.00 94.94 87 ARG A O 1
ATOM 689 N N . ALA A 1 88 ? 50.763 2.142 15.345 1.00 93.12 88 ALA A N 1
ATOM 690 C CA . ALA A 1 88 ? 50.208 2.065 16.694 1.00 93.12 88 ALA A CA 1
ATOM 691 C C . ALA A 1 88 ? 51.052 1.154 17.602 1.00 93.12 88 ALA A C 1
ATOM 693 O O . ALA A 1 88 ? 51.348 1.507 18.744 1.00 93.12 88 ALA A O 1
ATOM 694 N N . ASN A 1 89 ? 51.515 0.019 17.079 1.00 94.06 89 ASN A N 1
ATOM 695 C CA . ASN A 1 89 ? 52.342 -0.927 17.828 1.00 94.06 89 ASN A CA 1
ATOM 696 C C . ASN A 1 89 ? 53.749 -0.390 18.097 1.00 94.06 89 ASN A C 1
ATOM 698 O O . ASN A 1 89 ? 54.284 -0.634 19.175 1.00 94.06 89 ASN A O 1
ATOM 702 N N . GLN A 1 90 ? 54.310 0.414 17.187 1.00 93.88 90 GLN A N 1
ATOM 703 C CA . GLN A 1 90 ? 55.537 1.181 17.449 1.00 93.88 90 GLN A CA 1
ATOM 704 C C . GLN A 1 90 ? 55.376 2.171 18.617 1.00 93.88 90 GLN A C 1
ATOM 706 O O . GLN A 1 90 ? 56.349 2.452 19.309 1.00 93.88 90 GLN A O 1
ATOM 711 N N . ASN A 1 91 ? 54.154 2.649 18.874 1.00 93.31 91 ASN A N 1
ATOM 712 C CA . ASN A 1 91 ? 53.809 3.516 20.005 1.00 93.31 91 ASN A CA 1
ATOM 713 C C . ASN A 1 91 ? 53.269 2.745 21.232 1.00 93.31 91 ASN A C 1
ATOM 715 O O . ASN A 1 91 ? 52.740 3.357 22.156 1.00 93.31 91 ASN A O 1
ATOM 719 N N . GLY A 1 92 ? 53.382 1.410 21.261 1.00 94.12 92 GLY A N 1
ATOM 720 C CA . GLY A 1 92 ? 53.030 0.582 22.423 1.00 94.12 92 GLY A CA 1
ATOM 721 C C . GLY A 1 92 ? 51.5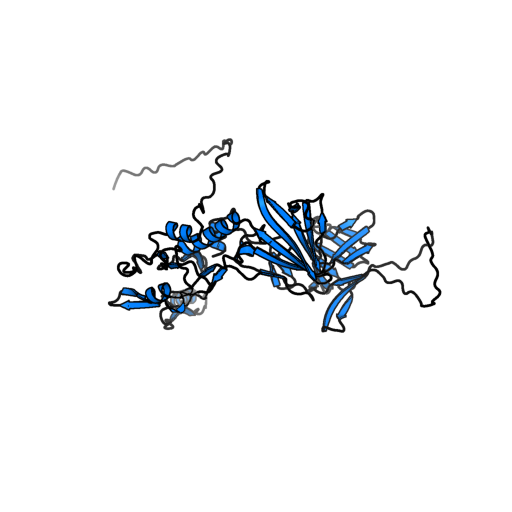49 0.206 22.567 1.00 94.12 92 GLY A C 1
ATOM 722 O O . GLY A 1 92 ? 51.175 -0.354 23.592 1.00 94.12 92 GLY A O 1
ATOM 723 N N . LEU A 1 93 ? 50.704 0.467 21.561 1.00 91.00 93 LEU A N 1
ATOM 724 C CA . LEU A 1 93 ? 49.254 0.205 21.634 1.00 91.00 93 LEU A CA 1
ATOM 725 C C . LEU A 1 93 ? 48.857 -1.279 21.470 1.00 91.00 93 LEU A C 1
ATOM 727 O O . LEU A 1 93 ? 47.727 -1.630 21.792 1.00 91.00 93 LEU A O 1
ATOM 731 N N . ASN A 1 94 ? 49.761 -2.144 20.993 1.00 90.19 94 ASN A N 1
ATOM 732 C CA . ASN A 1 94 ? 49.591 -3.601 20.829 1.00 90.19 94 ASN A CA 1
ATOM 733 C C . ASN A 1 94 ? 48.233 -4.051 20.233 1.00 90.19 94 ASN A C 1
ATOM 735 O O . ASN A 1 94 ? 47.549 -4.921 20.773 1.00 90.19 94 ASN A O 1
ATOM 739 N N . ILE A 1 95 ? 47.846 -3.449 19.110 1.00 92.44 95 ILE A N 1
ATOM 740 C CA . ILE A 1 95 ? 46.637 -3.768 18.345 1.00 92.44 95 ILE A CA 1
ATOM 741 C C . ILE A 1 95 ? 46.937 -4.726 17.182 1.00 92.44 95 ILE A C 1
ATOM 743 O O . ILE A 1 95 ? 48.083 -4.890 16.760 1.00 92.44 95 ILE A O 1
ATOM 747 N N . THR A 1 96 ? 45.898 -5.361 16.639 1.00 91.25 96 THR A N 1
ATOM 748 C CA . THR A 1 96 ? 45.994 -6.295 15.505 1.00 91.25 96 THR A CA 1
ATOM 749 C C . THR A 1 96 ? 45.286 -5.749 14.264 1.00 91.25 96 THR A C 1
ATOM 751 O O . THR A 1 96 ? 44.380 -4.918 14.393 1.00 91.25 96 THR A O 1
ATOM 754 N N . PRO A 1 97 ? 45.698 -6.166 13.049 1.00 88.75 97 PRO A N 1
ATOM 755 C CA . PRO A 1 97 ? 45.003 -5.783 11.828 1.00 88.75 97 PRO A CA 1
ATOM 756 C C . PRO A 1 97 ? 43.547 -6.230 11.849 1.00 88.75 97 PRO A C 1
ATOM 758 O O . PRO A 1 97 ? 43.240 -7.338 12.278 1.00 88.75 97 PRO A O 1
ATOM 761 N N . ASN A 1 98 ? 42.675 -5.363 11.348 1.00 89.00 98 ASN A N 1
ATOM 762 C CA . ASN A 1 98 ? 41.265 -5.614 11.116 1.00 89.00 98 ASN A CA 1
ATOM 763 C C . ASN A 1 98 ? 41.045 -5.791 9.603 1.00 89.00 98 ASN A C 1
ATOM 765 O O . ASN A 1 98 ? 41.068 -4.793 8.870 1.00 89.00 98 ASN A O 1
ATOM 769 N N . PRO A 1 99 ? 40.909 -7.036 9.112 1.00 86.12 99 PRO A N 1
ATOM 770 C CA . PRO A 1 99 ? 40.610 -7.301 7.716 1.00 86.12 99 PRO A CA 1
ATOM 771 C C . PRO A 1 99 ? 39.206 -6.815 7.363 1.00 86.12 99 PRO A C 1
ATOM 773 O O . PRO A 1 99 ? 38.242 -7.051 8.088 1.00 86.12 99 PRO A O 1
ATOM 776 N N . PHE A 1 100 ? 39.089 -6.175 6.211 1.00 85.12 100 PHE A N 1
ATOM 777 C CA . PHE A 1 100 ? 37.840 -5.709 5.640 1.00 85.12 100 PHE A CA 1
ATOM 778 C C . PHE A 1 100 ? 37.734 -6.235 4.212 1.00 85.12 100 PHE A C 1
ATOM 780 O O . PHE A 1 100 ? 38.620 -6.002 3.392 1.00 85.12 100 PHE A O 1
ATOM 787 N N . GLN A 1 101 ? 36.656 -6.950 3.913 1.00 86.25 101 GLN A N 1
ATOM 788 C CA . GLN A 1 101 ? 36.346 -7.395 2.558 1.00 86.25 101 GLN A CA 1
ATOM 789 C C . GLN A 1 101 ? 35.343 -6.431 1.926 1.00 86.25 101 GLN A C 1
ATOM 791 O O . GLN A 1 101 ? 34.350 -6.065 2.558 1.00 86.25 101 GLN A O 1
ATOM 796 N N . ARG A 1 102 ? 35.603 -6.022 0.684 1.00 83.19 102 ARG A N 1
ATOM 797 C CA . ARG A 1 102 ? 34.688 -5.215 -0.123 1.00 83.19 102 ARG A CA 1
ATOM 798 C C . ARG A 1 102 ? 34.411 -5.934 -1.426 1.00 83.19 102 ARG A C 1
ATOM 800 O O . ARG A 1 102 ? 35.339 -6.267 -2.153 1.00 83.19 102 ARG A O 1
ATOM 807 N N . GLU A 1 103 ? 33.142 -6.133 -1.723 1.00 82.12 103 GLU A N 1
ATOM 808 C CA . GLU A 1 103 ? 32.706 -6.594 -3.034 1.00 82.12 103 GLU A CA 1
ATOM 809 C C . GLU A 1 103 ? 32.431 -5.380 -3.919 1.00 82.12 103 GLU A C 1
ATOM 811 O O . GLU A 1 103 ? 31.770 -4.430 -3.491 1.00 82.12 103 GLU A O 1
ATOM 816 N N . GLU A 1 104 ? 32.934 -5.405 -5.149 1.00 78.88 104 GLU A N 1
ATOM 817 C CA . GLU A 1 104 ? 32.667 -4.372 -6.145 1.00 78.88 104 GLU A CA 1
ATOM 818 C C . GLU A 1 104 ? 31.885 -4.980 -7.306 1.00 78.88 104 GLU A C 1
ATOM 820 O O . GLU A 1 104 ? 32.320 -5.925 -7.955 1.00 78.88 104 GLU A O 1
ATOM 825 N N . HIS A 1 105 ? 30.697 -4.446 -7.583 1.00 83.12 105 HIS A N 1
ATOM 826 C CA . HIS A 1 105 ? 29.901 -4.880 -8.723 1.00 83.12 105 HIS A CA 1
ATOM 827 C C . HIS A 1 105 ? 29.198 -3.695 -9.370 1.00 83.12 105 HIS A C 1
ATOM 829 O O . HIS A 1 105 ? 28.436 -2.976 -8.728 1.00 83.12 105 HIS A O 1
ATOM 835 N N . THR A 1 106 ? 29.430 -3.520 -10.669 1.00 83.38 106 THR A N 1
ATOM 836 C CA . THR A 1 106 ? 28.717 -2.546 -11.495 1.00 83.38 106 THR A CA 1
ATOM 837 C C . THR A 1 106 ? 27.885 -3.295 -12.522 1.00 83.38 106 THR A C 1
ATOM 839 O O . THR A 1 106 ? 28.417 -4.088 -13.295 1.00 83.38 106 THR A O 1
ATOM 842 N N . SER A 1 107 ? 26.577 -3.045 -12.542 1.00 88.62 107 SER A N 1
ATOM 843 C CA . SER A 1 107 ? 25.662 -3.689 -13.484 1.00 88.62 107 SER A CA 1
ATOM 844 C C . SER A 1 107 ? 24.458 -2.805 -13.788 1.00 88.62 107 SER A C 1
ATOM 846 O O . SER A 1 107 ? 24.160 -1.855 -13.061 1.00 88.62 107 SER A O 1
ATOM 848 N N . LEU A 1 108 ? 23.770 -3.116 -14.884 1.00 89.94 108 LEU A N 1
ATOM 849 C CA . LEU A 1 108 ? 22.457 -2.560 -15.183 1.00 89.94 108 LEU A CA 1
ATOM 850 C C . LEU A 1 108 ? 21.407 -3.449 -14.533 1.00 89.94 108 LEU A C 1
ATOM 852 O O . LEU A 1 108 ? 21.475 -4.670 -14.639 1.00 89.94 108 LEU A O 1
ATOM 856 N N . TYR A 1 109 ? 20.425 -2.836 -13.885 1.00 92.50 109 TYR A N 1
ATOM 857 C CA . TYR A 1 109 ? 19.334 -3.557 -13.246 1.00 92.50 109 TYR A CA 1
ATOM 858 C C . TYR A 1 109 ? 18.033 -3.309 -13.993 1.00 92.50 109 TYR A C 1
ATOM 860 O O . TYR A 1 109 ? 17.724 -2.178 -14.374 1.00 92.50 109 TYR A O 1
ATOM 868 N N . LYS A 1 110 ? 17.247 -4.370 -14.156 1.00 94.38 110 LYS A N 1
ATOM 869 C CA . LYS A 1 110 ? 15.883 -4.308 -14.674 1.00 94.38 110 LYS A CA 1
ATOM 870 C C . LYS A 1 110 ? 14.901 -4.646 -13.564 1.00 94.38 110 LYS A C 1
ATOM 872 O O . LYS A 1 110 ? 15.072 -5.618 -12.831 1.00 94.38 110 LYS A O 1
ATOM 877 N N . LEU A 1 111 ? 13.838 -3.860 -13.483 1.00 95.69 111 LEU A N 1
ATOM 878 C CA . LEU A 1 111 ? 12.669 -4.130 -12.658 1.00 95.69 111 LEU A CA 1
ATOM 879 C C . LEU A 1 111 ? 11.420 -3.611 -13.367 1.00 95.69 111 LEU A C 1
ATOM 881 O O . LEU A 1 111 ? 11.508 -2.845 -14.327 1.00 95.69 111 LEU A O 1
ATOM 885 N N . SER A 1 112 ? 10.251 -4.050 -12.924 1.00 96.88 112 SER A N 1
ATOM 886 C CA . SER A 1 112 ? 8.978 -3.644 -13.507 1.00 96.88 112 SER A CA 1
ATOM 887 C C . SER A 1 112 ? 7.991 -3.247 -12.429 1.00 96.88 112 SER A C 1
ATOM 889 O O . SER A 1 112 ? 7.923 -3.881 -11.376 1.00 96.88 112 SER A O 1
ATOM 891 N N . PHE A 1 113 ? 7.213 -2.217 -12.743 1.00 97.00 113 PHE A N 1
ATOM 892 C CA . PHE A 1 113 ? 6.092 -1.757 -11.943 1.00 97.00 113 PHE A CA 1
ATOM 893 C C . PHE A 1 113 ? 4.786 -2.135 -12.637 1.00 97.00 113 PHE A C 1
ATOM 895 O O . PHE A 1 113 ? 4.677 -2.039 -13.860 1.00 97.00 113 PHE A O 1
ATOM 902 N N . THR A 1 114 ? 3.789 -2.534 -11.859 1.00 96.88 114 THR A N 1
ATOM 903 C CA . THR A 1 114 ? 2.412 -2.736 -12.322 1.00 96.88 114 THR A CA 1
ATOM 904 C C . THR A 1 114 ? 1.485 -1.914 -11.453 1.00 96.88 114 THR A C 1
ATOM 906 O O . THR A 1 114 ? 1.610 -1.969 -10.234 1.00 96.88 114 THR A O 1
ATOM 909 N N . ILE A 1 115 ? 0.548 -1.185 -12.053 1.00 97.12 115 ILE A N 1
ATOM 910 C CA . ILE A 1 115 ? -0.474 -0.436 -11.318 1.00 97.12 115 ILE A CA 1
ATOM 911 C C . ILE A 1 115 ? -1.829 -1.017 -11.709 1.00 97.12 115 ILE A C 1
ATOM 913 O O . ILE A 1 115 ? -2.254 -0.883 -12.856 1.00 97.12 115 ILE A O 1
ATOM 917 N N . ASP A 1 116 ? -2.499 -1.677 -10.767 1.00 96.56 116 ASP A N 1
ATOM 918 C CA . ASP A 1 116 ? -3.881 -2.109 -10.944 1.00 96.56 116 ASP A CA 1
ATOM 919 C C . ASP A 1 116 ? -4.815 -0.911 -10.752 1.00 96.56 116 ASP A C 1
ATOM 921 O O . ASP A 1 116 ? -5.260 -0.585 -9.648 1.00 96.56 116 ASP A O 1
ATOM 925 N N . SER A 1 117 ? -5.100 -0.233 -11.861 1.00 93.25 117 SER A N 1
ATOM 926 C CA . SER A 1 117 ? -5.981 0.928 -11.876 1.00 93.25 117 SER A CA 1
ATOM 927 C C . SER A 1 117 ? -7.434 0.581 -11.568 1.00 93.25 117 SER A C 1
ATOM 929 O O . SER A 1 117 ? -8.218 1.504 -11.415 1.00 93.25 117 SER A O 1
ATOM 931 N N . LYS A 1 118 ? -7.851 -0.688 -11.475 1.00 92.44 118 LYS A N 1
ATOM 932 C CA . LYS A 1 118 ? -9.222 -1.030 -11.062 1.00 92.44 118 LYS A CA 1
ATOM 933 C C . LYS A 1 118 ? -9.335 -1.101 -9.544 1.00 92.44 118 LYS A C 1
ATOM 935 O O . LYS A 1 118 ? -10.304 -0.585 -9.009 1.00 92.44 118 LYS A O 1
ATOM 940 N N . ILE A 1 119 ? -8.325 -1.657 -8.876 1.00 94.69 119 ILE A N 1
ATOM 941 C CA . ILE A 1 119 ? -8.304 -1.808 -7.411 1.00 94.69 119 ILE A CA 1
ATOM 942 C C . ILE A 1 119 ? -7.896 -0.505 -6.703 1.00 94.69 119 ILE A C 1
ATOM 944 O O . ILE A 1 119 ? -8.371 -0.227 -5.602 1.00 94.69 119 ILE A O 1
ATOM 948 N N . LEU A 1 120 ? -7.030 0.316 -7.308 1.00 96.38 120 LEU A N 1
ATOM 949 C CA . LEU A 1 120 ? -6.612 1.581 -6.695 1.00 96.38 120 LEU A CA 1
ATOM 950 C C . LEU A 1 120 ? -7.817 2.515 -6.489 1.00 96.38 120 LEU A C 1
ATOM 952 O O . LEU A 1 120 ? -8.561 2.806 -7.431 1.00 96.38 120 LEU A O 1
ATOM 956 N N . GLY A 1 121 ? -7.995 2.978 -5.251 1.00 96.38 121 GLY A N 1
ATOM 957 C CA . GLY A 1 121 ? -9.141 3.762 -4.801 1.00 96.38 121 GLY A CA 1
ATOM 958 C C . GLY A 1 121 ? -10.378 2.950 -4.399 1.00 96.38 121 GLY A C 1
ATOM 959 O O . GLY A 1 121 ? -11.384 3.555 -4.045 1.00 96.38 121 GLY A O 1
ATOM 960 N N . GLU A 1 122 ? -10.340 1.617 -4.432 1.00 96.56 122 GLU A N 1
ATOM 961 C CA . GLU A 1 122 ? -11.458 0.753 -4.022 1.00 96.56 122 GLU A CA 1
ATOM 962 C C . GLU A 1 122 ? -11.022 -0.200 -2.915 1.00 96.56 122 GLU A C 1
ATOM 964 O O . GLU A 1 122 ? -10.035 -0.899 -3.108 1.00 96.56 122 GLU A O 1
ATOM 969 N N . ASP A 1 123 ? -11.739 -0.278 -1.789 1.00 95.81 123 ASP A N 1
ATOM 970 C CA . ASP A 1 123 ? -11.499 -1.231 -0.691 1.00 95.81 123 ASP A CA 1
ATOM 971 C C . ASP A 1 123 ? -12.770 -1.983 -0.308 1.00 95.81 123 ASP A C 1
ATOM 973 O O . ASP A 1 123 ? -13.879 -1.492 -0.529 1.00 95.81 123 ASP A O 1
ATOM 977 N N . SER A 1 124 ? -12.640 -3.174 0.276 1.00 93.38 124 SER A N 1
ATOM 978 C CA . SER A 1 124 ? -13.821 -3.892 0.755 1.00 93.38 124 SER A CA 1
ATOM 979 C C . SER A 1 124 ? -13.557 -4.817 1.931 1.00 93.38 124 SER A C 1
ATOM 981 O O . SER A 1 124 ? -12.564 -5.538 1.953 1.00 93.38 124 SER A O 1
ATOM 983 N N . PHE A 1 125 ? -14.525 -4.865 2.841 1.00 88.88 125 PHE A N 1
ATOM 984 C CA . PHE A 1 125 ? -14.500 -5.658 4.064 1.00 88.88 125 PHE A CA 1
ATOM 985 C C . PHE A 1 125 ? -15.735 -6.549 4.131 1.00 88.88 125 PHE A C 1
ATOM 987 O O . PHE A 1 125 ? -16.809 -6.166 3.662 1.00 88.88 125 PHE A O 1
ATOM 994 N N . ILE A 1 126 ? -15.595 -7.719 4.748 1.00 88.94 126 ILE A N 1
ATOM 995 C CA . ILE A 1 126 ? -16.716 -8.605 5.067 1.00 88.94 126 ILE A CA 1
ATOM 996 C C . ILE A 1 126 ? -16.869 -8.625 6.584 1.00 88.94 126 ILE A C 1
ATOM 998 O O . ILE A 1 126 ? -15.898 -8.896 7.288 1.00 88.94 126 ILE A O 1
ATOM 1002 N N . VAL A 1 127 ? -18.072 -8.334 7.078 1.00 87.38 127 VAL A N 1
ATOM 1003 C CA . VAL A 1 127 ? -18.358 -8.206 8.515 1.00 87.38 127 VAL A CA 1
ATOM 1004 C C . VAL A 1 127 ? -19.633 -8.934 8.921 1.00 87.38 127 VAL A C 1
ATOM 1006 O O . VAL A 1 127 ? -20.569 -9.055 8.132 1.00 87.38 127 VAL A O 1
ATOM 1009 N N . ASN A 1 128 ? -19.671 -9.411 10.167 1.00 83.88 128 ASN A N 1
ATOM 1010 C CA . ASN A 1 128 ? -20.745 -10.269 10.685 1.00 83.88 128 ASN A CA 1
ATOM 1011 C C . ASN A 1 128 ? -21.968 -9.493 11.221 1.00 83.88 128 ASN A C 1
ATOM 1013 O O . ASN A 1 128 ? -23.009 -10.075 11.512 1.00 83.88 128 ASN A O 1
ATOM 1017 N N . ASN A 1 129 ? -21.860 -8.173 11.379 1.00 83.94 129 ASN A N 1
ATOM 1018 C CA . ASN A 1 129 ? -22.932 -7.323 11.897 1.00 83.94 129 ASN A CA 1
ATOM 1019 C C . ASN A 1 129 ? -23.218 -6.186 10.919 1.00 83.94 129 ASN A C 1
ATOM 1021 O O . ASN A 1 129 ? -22.313 -5.712 10.230 1.00 83.94 129 ASN A O 1
ATOM 1025 N N . LYS A 1 130 ? -24.479 -5.735 10.864 1.00 88.12 130 LYS A N 1
ATOM 1026 C CA . LYS A 1 130 ? -24.844 -4.580 10.039 1.00 88.12 130 LYS A CA 1
ATOM 1027 C C . LYS A 1 130 ? -24.106 -3.343 10.576 1.00 88.12 130 LYS A C 1
ATOM 1029 O O . LYS A 1 130 ? -24.257 -3.052 11.765 1.00 88.12 130 LYS A O 1
ATOM 1034 N N . PRO A 1 131 ? -23.352 -2.610 9.736 1.00 90.56 131 PRO A N 1
ATOM 1035 C CA . PRO A 1 131 ? -22.777 -1.325 10.112 1.00 90.56 131 PRO A CA 1
ATOM 1036 C C . PRO A 1 131 ? -23.831 -0.373 10.680 1.00 90.56 131 PRO A C 1
ATOM 1038 O O . PRO A 1 131 ? -24.954 -0.302 10.175 1.00 90.56 131 PRO A O 1
ATOM 1041 N N . GLN A 1 132 ? -23.462 0.359 11.726 1.00 89.81 132 GLN A N 1
ATOM 1042 C CA . GLN A 1 132 ? -24.337 1.322 12.389 1.00 89.81 132 GLN A CA 1
ATOM 1043 C C . GLN A 1 132 ? -23.918 2.740 12.023 1.00 89.81 132 GLN A C 1
ATOM 1045 O O . GLN A 1 132 ? -22.736 3.068 12.068 1.00 89.81 132 GLN A O 1
ATOM 1050 N N . TYR A 1 133 ? -24.881 3.586 11.671 1.00 90.12 133 TYR A N 1
ATOM 1051 C CA . TYR A 1 133 ? -24.627 4.987 11.361 1.00 90.12 133 TYR A CA 1
ATOM 1052 C C . TYR A 1 133 ? -25.080 5.880 12.518 1.00 90.12 133 TYR A C 1
ATOM 1054 O O . TYR A 1 133 ? -26.241 5.832 12.922 1.00 90.12 133 TYR A O 1
ATOM 1062 N N . ASP A 1 134 ? -24.162 6.694 13.037 1.00 86.88 134 ASP A N 1
ATOM 1063 C CA . ASP A 1 134 ? -24.461 7.751 14.000 1.00 86.88 134 ASP A CA 1
ATOM 1064 C C . ASP A 1 134 ? -24.723 9.070 13.262 1.00 86.88 134 ASP A C 1
ATOM 1066 O O . ASP A 1 134 ? -23.808 9.701 12.725 1.00 86.88 134 ASP A O 1
ATOM 1070 N N . GLU A 1 135 ? -25.984 9.507 13.262 1.00 85.44 135 GLU A N 1
ATOM 1071 C CA . GLU A 1 135 ? -26.408 10.753 12.621 1.00 85.44 135 GLU A CA 1
ATOM 1072 C C . GLU A 1 135 ? -25.790 12.002 13.262 1.00 85.44 135 GLU A C 1
ATOM 1074 O O . GLU A 1 135 ? -25.527 12.979 12.555 1.00 85.44 135 GLU A O 1
ATOM 1079 N N . LYS A 1 136 ? -25.550 11.990 14.582 1.00 84.56 136 LYS A N 1
ATOM 1080 C CA . LYS A 1 136 ? -25.006 13.151 15.304 1.00 84.56 136 LYS A CA 1
ATOM 1081 C C . LYS A 1 136 ? -23.519 13.316 15.016 1.00 84.56 136 LYS A C 1
ATOM 1083 O O . LYS A 1 136 ? -23.080 14.425 14.716 1.00 84.56 136 LYS A O 1
ATOM 1088 N N . GLY A 1 137 ? -22.770 12.215 15.086 1.00 82.00 137 GLY A N 1
ATOM 1089 C CA . GLY A 1 137 ? -21.339 12.171 14.791 1.00 82.00 137 GLY A CA 1
ATOM 1090 C C . GLY A 1 137 ? -21.000 12.179 13.299 1.00 82.00 137 GLY A C 1
ATOM 1091 O O . GLY A 1 137 ? -19.864 12.484 12.947 1.00 82.00 137 GLY A O 1
ATOM 1092 N N . LYS A 1 138 ? -21.971 11.892 12.413 1.00 88.69 138 LYS A N 1
ATOM 1093 C CA . LYS A 1 138 ? -21.741 11.662 10.972 1.00 88.69 138 LYS A CA 1
ATOM 1094 C C . LYS A 1 138 ? -20.698 10.566 10.738 1.00 88.69 138 LYS A C 1
ATOM 1096 O O . LYS A 1 138 ? -19.801 10.702 9.899 1.00 88.69 138 LYS A O 1
ATOM 1101 N N . THR A 1 139 ? -20.827 9.482 11.499 1.00 88.81 139 THR A N 1
ATOM 1102 C CA . THR A 1 139 ? -19.848 8.394 11.555 1.00 88.81 139 THR A CA 1
ATOM 1103 C C . THR A 1 139 ? -20.520 7.064 11.251 1.00 88.81 139 THR A C 1
ATOM 1105 O O . THR A 1 139 ? -21.548 6.727 11.835 1.00 88.81 139 THR A O 1
ATOM 1108 N N . LEU A 1 140 ? -19.921 6.286 10.350 1.00 90.31 140 LEU A N 1
ATOM 1109 C CA . LEU A 1 140 ? -20.277 4.887 10.135 1.00 90.31 140 LEU A CA 1
ATOM 1110 C C . LEU A 1 140 ? -19.376 4.006 11.002 1.00 90.31 140 LEU A C 1
ATOM 1112 O O . LEU A 1 140 ? -18.154 4.130 10.961 1.00 90.31 140 LEU A O 1
ATOM 1116 N N . ILE A 1 141 ? -19.984 3.117 11.776 1.00 88.75 141 ILE A N 1
ATOM 1117 C CA . ILE A 1 141 ? -19.331 2.245 12.747 1.00 88.75 141 ILE A CA 1
ATOM 1118 C C . ILE A 1 141 ? -19.455 0.804 12.265 1.00 88.75 141 ILE A C 1
ATOM 1120 O O . ILE A 1 141 ? -20.549 0.318 11.969 1.00 88.75 141 ILE A O 1
ATOM 1124 N N . ILE A 1 142 ? -18.322 0.115 12.197 1.00 88.81 142 ILE A N 1
ATOM 1125 C CA . ILE A 1 142 ? -18.214 -1.260 11.730 1.00 88.81 142 ILE A CA 1
ATOM 1126 C C . ILE A 1 142 ? -17.590 -2.100 12.830 1.00 88.81 142 ILE A C 1
ATOM 1128 O O . ILE A 1 142 ? -16.439 -1.895 13.213 1.00 88.81 142 ILE A O 1
ATOM 1132 N N . GLU A 1 143 ? -18.342 -3.080 13.310 1.00 83.81 143 GLU A N 1
ATOM 1133 C CA . GLU A 1 143 ? -17.838 -4.067 14.256 1.00 83.81 143 GLU A CA 1
ATOM 1134 C C . GLU A 1 143 ? -17.076 -5.156 13.500 1.00 83.81 143 GLU A C 1
ATOM 1136 O O . GLU A 1 143 ? -17.663 -5.950 12.763 1.00 83.81 143 GLU A O 1
ATOM 1141 N N . VAL A 1 144 ? -15.759 -5.184 13.689 1.00 79.38 144 VAL A N 1
ATOM 1142 C CA . VAL A 1 144 ? -14.875 -6.204 13.119 1.00 79.38 144 VAL A CA 1
ATOM 1143 C C . VAL A 1 144 ? -14.755 -7.390 14.080 1.00 79.38 144 VAL A C 1
ATOM 1145 O O . VAL A 1 144 ? -14.868 -8.536 13.660 1.00 79.38 144 VAL A O 1
ATOM 1148 N N . LYS A 1 145 ? -14.605 -7.118 15.384 1.00 77.25 145 LYS A N 1
ATOM 1149 C CA . LYS A 1 145 ? -14.679 -8.110 16.468 1.00 77.25 145 LYS A CA 1
ATOM 1150 C C . LYS A 1 145 ? -15.637 -7.602 17.537 1.00 77.25 145 LYS A C 1
ATOM 1152 O O . LYS A 1 145 ? -15.518 -6.456 17.973 1.00 77.25 145 LYS A O 1
ATOM 1157 N N . LYS A 1 146 ? -16.577 -8.457 17.955 1.00 73.62 146 LYS A N 1
ATOM 1158 C CA . LYS A 1 146 ? -17.653 -8.092 18.887 1.00 73.62 146 LYS A CA 1
ATOM 1159 C C . LYS A 1 146 ? -17.085 -7.463 20.170 1.00 73.62 146 LYS A C 1
ATOM 1161 O O . LYS A 1 146 ? -16.275 -8.121 20.829 1.00 73.62 146 LYS A O 1
ATOM 1166 N N . PRO A 1 147 ? -17.539 -6.259 20.557 1.00 72.50 147 PRO A N 1
ATOM 1167 C CA . PRO A 1 147 ? -17.064 -5.634 21.773 1.00 72.50 147 PRO A CA 1
ATOM 1168 C C . PRO A 1 147 ? -17.571 -6.354 23.032 1.00 72.50 147 PRO A C 1
ATOM 1170 O O . PRO A 1 147 ? -18.727 -6.781 23.107 1.00 72.50 147 PRO A O 1
ATOM 1173 N N . GLN A 1 148 ? -16.700 -6.495 24.028 1.00 78.12 148 GLN A N 1
ATOM 1174 C CA . GLN A 1 148 ? -17.015 -6.945 25.380 1.00 78.12 148 GLN A CA 1
ATOM 1175 C C . GLN A 1 148 ? -16.592 -5.847 26.357 1.00 78.12 148 GLN A C 1
ATOM 1177 O O . GLN A 1 148 ? -15.489 -5.325 26.259 1.00 78.12 148 GLN A O 1
ATOM 1182 N N . SER A 1 149 ? -17.453 -5.502 27.310 1.00 82.44 149 SER A N 1
ATOM 1183 C CA . SER A 1 149 ? -17.144 -4.502 28.336 1.00 82.44 149 SER A CA 1
ATOM 1184 C C . SER A 1 149 ? -17.054 -5.165 29.708 1.00 82.44 149 SER A C 1
ATOM 1186 O O . SER A 1 149 ? -17.869 -6.032 30.041 1.00 82.44 149 SER A O 1
ATOM 1188 N N . LEU A 1 150 ? -16.063 -4.758 30.498 1.00 87.31 150 LEU A N 1
ATOM 1189 C CA . LEU A 1 150 ? -15.908 -5.111 31.900 1.00 87.31 150 LEU A CA 1
ATOM 1190 C C . LEU A 1 150 ? -15.758 -3.845 32.733 1.00 87.31 150 LEU A C 1
ATOM 1192 O O . LEU A 1 150 ? -14.908 -3.006 32.454 1.00 87.31 150 LEU A O 1
ATOM 1196 N N . ILE A 1 151 ? -16.531 -3.764 33.812 1.00 86.62 151 ILE A N 1
ATOM 1197 C CA . ILE A 1 151 ? -16.353 -2.751 34.848 1.00 86.62 151 ILE A CA 1
ATOM 1198 C C . ILE A 1 151 ? -15.597 -3.401 36.008 1.00 86.62 151 ILE A C 1
ATOM 1200 O O . ILE A 1 151 ? -16.087 -4.348 36.633 1.00 86.62 151 ILE A O 1
ATOM 1204 N N . LEU A 1 152 ? -14.401 -2.897 36.291 1.00 86.38 152 LEU A N 1
ATOM 1205 C CA . LEU A 1 152 ? -13.642 -3.216 37.493 1.00 86.38 152 LEU A CA 1
ATOM 1206 C C . LEU A 1 152 ? -13.999 -2.189 38.569 1.00 86.38 152 LEU A C 1
ATOM 1208 O O . LEU A 1 152 ? -13.647 -1.020 38.458 1.00 86.38 152 LEU A O 1
ATOM 1212 N N . ALA A 1 153 ? -14.729 -2.623 39.594 1.00 85.62 153 ALA A N 1
ATOM 1213 C CA . ALA A 1 153 ? -15.037 -1.799 40.761 1.00 85.62 153 ALA A CA 1
ATOM 1214 C C . ALA A 1 153 ? -13.886 -1.825 41.781 1.00 85.62 153 ALA A C 1
ATOM 1216 O O . ALA A 1 153 ? -13.080 -2.757 41.777 1.00 85.62 153 ALA A O 1
ATOM 1217 N N . ASN A 1 154 ? -13.871 -0.852 42.698 1.00 85.31 154 ASN A N 1
ATOM 1218 C CA . ASN A 1 154 ? -12.878 -0.718 43.774 1.00 85.31 154 ASN A CA 1
ATOM 1219 C C . ASN A 1 154 ? -11.443 -0.531 43.264 1.00 85.31 154 ASN A C 1
ATOM 1221 O O . ASN A 1 154 ? -10.494 -1.069 43.834 1.00 85.31 154 ASN A O 1
ATOM 1225 N N . VAL A 1 155 ? -11.297 0.220 42.176 1.00 88.12 155 VAL A N 1
ATOM 1226 C CA . VAL A 1 155 ? -10.000 0.573 41.606 1.00 88.12 155 VAL A CA 1
ATOM 1227 C C . VAL A 1 155 ? -9.569 1.921 42.173 1.00 88.12 155 VAL A C 1
ATOM 1229 O O . VAL A 1 155 ? -10.321 2.887 42.100 1.00 88.12 155 VAL A O 1
ATOM 1232 N N . GLU A 1 156 ? -8.370 2.005 42.743 1.00 89.12 156 GLU A N 1
ATOM 1233 C CA . GLU A 1 156 ? -7.807 3.261 43.239 1.00 89.12 156 GLU A CA 1
ATOM 1234 C C . GLU A 1 156 ? -6.779 3.822 42.263 1.00 89.12 156 GLU A C 1
ATOM 1236 O O . GLU A 1 156 ? -5.790 3.168 41.949 1.00 89.12 156 GLU A O 1
ATOM 1241 N N . LYS A 1 157 ? -6.976 5.058 41.811 1.00 90.31 157 LYS A N 1
ATOM 1242 C CA . LYS A 1 157 ? -5.955 5.795 41.063 1.00 90.31 157 LYS A CA 1
ATOM 1243 C C . LYS A 1 157 ? -4.848 6.263 42.017 1.00 90.31 157 LYS A C 1
ATOM 1245 O O . LYS A 1 157 ? -5.135 6.878 43.045 1.00 90.31 157 LYS A O 1
ATOM 1250 N N . LYS A 1 158 ? -3.596 5.971 41.676 1.00 88.88 158 LYS A N 1
ATOM 1251 C CA . LYS A 1 158 ? -2.380 6.376 42.390 1.00 88.88 158 LYS A CA 1
ATOM 1252 C C . LYS A 1 158 ? -1.459 7.125 41.425 1.00 88.88 158 LYS A C 1
ATOM 1254 O O . LYS A 1 158 ? -1.464 6.855 40.226 1.00 88.88 158 LYS A O 1
ATOM 1259 N N . VAL A 1 159 ? -0.688 8.063 41.959 1.00 85.12 159 VAL A N 1
ATOM 1260 C CA . VAL A 1 159 ? 0.291 8.870 41.219 1.00 85.12 159 VAL A CA 1
ATOM 1261 C C . VAL A 1 159 ? 1.632 8.722 41.930 1.00 85.12 159 VAL A C 1
ATOM 1263 O O . VAL A 1 159 ? 1.653 8.658 43.162 1.00 85.12 159 VAL A O 1
ATOM 1266 N N . ASP A 1 160 ? 2.725 8.614 41.178 1.00 79.38 160 ASP A N 1
ATOM 1267 C CA . ASP A 1 160 ? 4.071 8.557 41.753 1.00 79.38 160 ASP A CA 1
ATOM 1268 C C . ASP A 1 160 ? 4.421 9.899 42.405 1.00 79.38 160 ASP A C 1
ATOM 1270 O O . ASP A 1 160 ? 4.273 10.957 41.798 1.00 79.38 160 ASP A O 1
ATOM 1274 N N . GLU A 1 161 ? 4.905 9.860 43.646 1.00 74.50 161 GLU A N 1
ATOM 1275 C CA . GLU A 1 161 ? 5.309 11.061 44.385 1.00 74.50 161 GLU A CA 1
ATOM 1276 C C . GLU A 1 161 ? 6.529 11.755 43.750 1.00 74.50 161 GLU A C 1
ATOM 1278 O O . GLU A 1 161 ? 6.756 12.938 44.000 1.00 74.50 161 GLU A O 1
ATOM 1283 N N . ASN A 1 162 ? 7.312 11.039 42.929 1.00 74.19 162 ASN A N 1
ATOM 1284 C CA . ASN A 1 162 ? 8.518 11.564 42.281 1.00 74.19 162 ASN A CA 1
ATOM 1285 C C . ASN A 1 162 ? 8.300 12.002 40.824 1.00 74.19 162 ASN A C 1
ATOM 1287 O O . ASN A 1 162 ? 9.144 12.713 40.278 1.00 74.19 162 ASN A O 1
ATOM 1291 N N . ASP A 1 163 ? 7.204 11.572 40.194 1.00 75.19 163 ASP A N 1
ATOM 1292 C CA . ASP A 1 163 ? 6.864 11.893 38.808 1.00 75.19 163 ASP A CA 1
ATOM 1293 C C . ASP A 1 163 ? 5.339 11.918 38.631 1.00 75.19 163 ASP A C 1
ATOM 1295 O O . ASP A 1 163 ? 4.693 10.883 38.463 1.00 75.19 163 ASP A O 1
ATOM 1299 N N . GLU A 1 164 ? 4.759 13.121 38.635 1.00 71.00 164 GLU A N 1
ATOM 1300 C CA . GLU A 1 164 ? 3.310 13.329 38.499 1.00 71.00 164 GLU A CA 1
ATOM 1301 C C . GLU A 1 164 ? 2.730 12.778 37.182 1.00 71.00 164 GLU A C 1
ATOM 1303 O O . GLU A 1 164 ? 1.513 12.611 37.068 1.00 71.00 164 GLU A O 1
ATOM 1308 N N . SER A 1 165 ? 3.575 12.475 36.187 1.00 71.50 165 SER A N 1
ATOM 1309 C CA . SER A 1 165 ? 3.150 11.857 34.927 1.00 71.50 165 SER A CA 1
ATOM 1310 C C . SER A 1 165 ? 2.962 10.337 35.024 1.00 71.50 165 SER A C 1
ATOM 1312 O O . SER A 1 165 ? 2.283 9.746 34.181 1.00 71.50 165 SER A O 1
ATOM 1314 N N . ASN A 1 166 ? 3.498 9.697 36.067 1.00 78.25 166 ASN A N 1
ATOM 1315 C CA . ASN A 1 166 ? 3.416 8.255 36.260 1.00 78.25 166 ASN A CA 1
ATOM 1316 C C . ASN A 1 166 ? 2.180 7.882 37.097 1.00 78.25 166 ASN A C 1
ATOM 1318 O O . ASN A 1 166 ? 2.192 7.904 38.331 1.00 78.25 166 ASN A O 1
ATOM 1322 N N . ILE A 1 167 ? 1.094 7.536 36.405 1.00 86.00 167 ILE A N 1
ATOM 1323 C CA . ILE A 1 167 ? -0.193 7.163 37.003 1.00 86.00 167 ILE A CA 1
ATOM 1324 C C . ILE A 1 167 ? -0.387 5.647 36.888 1.00 86.00 167 ILE A C 1
ATOM 1326 O O . ILE A 1 167 ? -0.208 5.063 35.819 1.00 86.00 167 ILE A O 1
ATOM 1330 N N . TRP A 1 168 ? -0.821 5.000 37.971 1.00 90.25 168 TRP A N 1
ATOM 1331 C CA . TRP A 1 168 ? -1.300 3.617 37.926 1.00 90.25 168 TRP A CA 1
ATOM 1332 C C . TRP A 1 168 ? -2.611 3.452 38.686 1.00 90.25 168 TRP A C 1
ATOM 1334 O O . TRP A 1 168 ? -2.993 4.254 39.537 1.00 90.25 168 TRP A O 1
ATOM 1344 N N . TYR A 1 169 ? -3.305 2.371 38.374 1.00 91.38 169 TYR A N 1
ATOM 1345 C CA . TYR A 1 169 ? -4.564 1.992 38.986 1.00 91.38 169 TYR A CA 1
ATOM 1346 C C . TYR A 1 169 ? -4.345 0.742 39.831 1.00 91.38 169 TYR A C 1
ATOM 1348 O O . TYR A 1 169 ? -3.658 -0.190 39.417 1.00 91.38 169 TYR A O 1
ATOM 1356 N N . GLU A 1 170 ? -4.894 0.718 41.035 1.00 90.06 170 GLU A N 1
ATOM 1357 C CA . GLU A 1 170 ? -4.676 -0.344 42.008 1.00 90.06 170 GLU A CA 1
ATOM 1358 C C . GLU A 1 170 ? -5.988 -1.065 42.311 1.00 90.06 170 GLU A C 1
ATOM 1360 O O . GLU A 1 170 ? -6.965 -0.456 42.737 1.00 90.06 170 GLU A O 1
ATOM 1365 N N . LEU A 1 171 ? -6.008 -2.378 42.093 1.00 88.88 171 LEU A N 1
ATOM 1366 C CA . LEU A 1 171 ? -7.129 -3.261 42.400 1.00 88.88 171 LEU A CA 1
ATOM 1367 C C . LEU A 1 171 ? -6.626 -4.373 43.322 1.00 88.88 171 LEU A C 1
ATOM 1369 O O . LEU A 1 171 ? -5.801 -5.182 42.909 1.00 88.88 171 LEU A O 1
ATOM 1373 N N . ASN A 1 172 ? -7.116 -4.440 44.563 1.00 84.38 172 ASN A N 1
ATOM 1374 C CA . ASN A 1 172 ? -6.694 -5.445 45.555 1.00 84.38 172 ASN A CA 1
ATOM 1375 C C . ASN A 1 172 ? -5.161 -5.529 45.739 1.00 84.38 172 ASN A C 1
ATOM 1377 O O . ASN A 1 172 ? -4.591 -6.622 45.764 1.00 84.38 172 ASN A O 1
ATOM 1381 N N . ASN A 1 173 ? -4.489 -4.380 45.848 1.00 84.12 173 ASN A N 1
ATOM 1382 C CA . ASN A 1 173 ? -3.027 -4.256 45.943 1.00 84.12 173 ASN A CA 1
ATOM 1383 C C . ASN A 1 173 ? -2.253 -4.757 44.708 1.00 84.12 173 ASN A C 1
ATOM 1385 O O . ASN A 1 173 ? -1.083 -5.142 44.807 1.00 84.12 173 ASN A O 1
ATOM 1389 N N . LYS A 1 174 ? -2.912 -4.802 43.545 1.00 89.69 174 LYS A N 1
ATOM 1390 C CA . LYS A 1 174 ? -2.322 -5.182 42.257 1.00 89.69 174 LYS A CA 1
ATOM 1391 C C . LYS A 1 174 ? -2.429 -4.029 41.280 1.00 89.69 174 LYS A C 1
ATOM 1393 O O . LYS A 1 174 ? -3.459 -3.361 41.216 1.00 89.69 174 LYS A O 1
ATOM 1398 N N . ARG A 1 175 ? -1.363 -3.805 40.520 1.00 90.62 175 ARG A N 1
ATOM 1399 C CA . ARG A 1 175 ? -1.237 -2.656 39.628 1.00 90.62 175 ARG A CA 1
ATOM 1400 C C . ARG A 1 175 ? -1.788 -2.938 38.233 1.00 90.62 175 ARG A C 1
ATOM 1402 O O . ARG A 1 175 ? -1.619 -4.022 37.670 1.00 90.62 175 ARG A O 1
ATOM 1409 N N . ILE A 1 176 ? -2.412 -1.906 37.689 1.00 91.50 176 ILE A N 1
ATOM 1410 C CA . ILE A 1 176 ? -2.912 -1.776 36.330 1.00 91.50 176 ILE A CA 1
ATOM 1411 C C . ILE A 1 176 ? -2.311 -0.481 35.787 1.00 91.50 176 ILE A C 1
ATOM 1413 O O . ILE A 1 176 ? -2.535 0.597 36.333 1.00 91.50 176 ILE A O 1
ATOM 1417 N N . TYR A 1 177 ? -1.546 -0.592 34.714 1.00 90.88 177 TYR A N 1
ATOM 1418 C CA . TYR A 1 177 ? -0.995 0.538 33.980 1.00 90.88 177 TYR A CA 1
ATOM 1419 C C . TYR A 1 177 ? -1.775 0.711 32.684 1.00 90.88 177 TYR A C 1
ATOM 1421 O O . TYR A 1 177 ? -2.149 -0.281 32.051 1.00 90.88 177 TYR A O 1
ATOM 1429 N N . ILE A 1 178 ? -2.019 1.962 32.311 1.00 87.62 178 ILE A N 1
ATOM 1430 C CA . ILE A 1 178 ? -2.788 2.331 31.127 1.00 87.62 178 ILE A CA 1
ATOM 1431 C C . ILE A 1 178 ? -1.939 3.303 30.325 1.00 87.62 178 ILE A C 1
ATOM 1433 O O . ILE A 1 178 ? -1.541 4.340 30.845 1.00 87.62 178 ILE A O 1
ATOM 1437 N N . ASP A 1 179 ? -1.662 2.938 29.080 1.00 81.69 179 ASP A N 1
ATOM 1438 C CA . ASP A 1 179 ? -0.949 3.764 28.112 1.00 81.69 179 ASP A CA 1
ATOM 1439 C C . ASP A 1 179 ? -1.808 3.850 26.845 1.00 81.69 179 ASP A C 1
ATOM 1441 O O . ASP A 1 179 ? -1.795 2.970 25.977 1.00 81.69 179 ASP A O 1
ATOM 1445 N N . GLY A 1 180 ? -2.693 4.851 26.813 1.00 79.50 180 GLY A N 1
ATOM 1446 C CA . GLY A 1 180 ? -3.737 4.979 25.801 1.00 79.50 180 GLY A CA 1
ATOM 1447 C C . GLY A 1 180 ? -4.617 3.725 25.706 1.00 79.50 180 GLY A C 1
ATOM 1448 O O . GLY A 1 180 ? -5.426 3.431 26.583 1.00 79.50 180 GLY A O 1
ATOM 1449 N N . LYS A 1 181 ? -4.482 2.972 24.608 1.00 77.81 181 LYS A N 1
ATOM 1450 C CA . LYS A 1 181 ? -5.241 1.728 24.364 1.00 77.81 181 LYS A CA 1
ATOM 1451 C C . LYS A 1 181 ? -4.513 0.463 24.818 1.00 77.81 181 LYS A C 1
ATOM 1453 O O . LYS A 1 181 ? -5.055 -0.628 24.648 1.00 77.81 181 LYS A O 1
ATOM 1458 N N . GLU A 1 182 ? -3.301 0.571 25.347 1.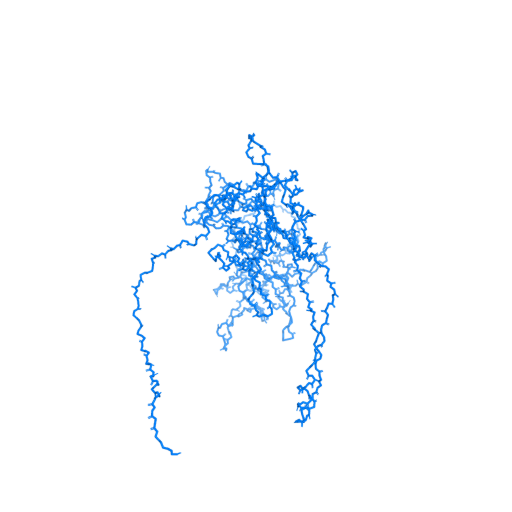00 81.81 182 GLU A N 1
ATOM 1459 C CA . GLU A 1 182 ? -2.590 -0.562 25.928 1.00 81.81 182 GLU A CA 1
ATOM 1460 C C . GLU A 1 182 ? -2.813 -0.616 27.439 1.00 81.81 182 GLU A C 1
ATOM 1462 O O . GLU A 1 182 ? -2.697 0.382 28.148 1.00 81.81 182 GLU A O 1
ATOM 1467 N N . ILE A 1 183 ? -3.119 -1.810 27.942 1.00 87.88 183 ILE A N 1
ATOM 1468 C CA . ILE A 1 183 ? -3.248 -2.078 29.371 1.00 87.88 183 ILE A CA 1
ATOM 1469 C C . ILE A 1 183 ? -2.190 -3.101 29.763 1.00 87.88 183 ILE A C 1
ATOM 1471 O O . ILE A 1 183 ? -2.071 -4.156 29.138 1.00 87.88 183 ILE A O 1
ATOM 1475 N N . LYS A 1 184 ? -1.455 -2.819 30.840 1.00 91.31 184 LYS A N 1
ATOM 1476 C CA . LYS A 1 184 ? -0.552 -3.768 31.500 1.00 91.31 184 LYS A CA 1
ATOM 1477 C C . LYS A 1 184 ? -1.079 -4.068 32.901 1.00 91.31 184 LYS A C 1
ATOM 1479 O O . LYS A 1 184 ? -1.111 -3.185 33.751 1.00 91.31 184 LYS A O 1
ATOM 1484 N N . ILE A 1 185 ? -1.477 -5.311 33.155 1.00 91.81 185 ILE A N 1
ATOM 1485 C CA . ILE A 1 185 ? -2.001 -5.763 34.455 1.00 91.81 185 ILE A CA 1
ATOM 1486 C C . ILE A 1 185 ? -1.040 -6.743 35.125 1.00 91.81 185 ILE A C 1
ATOM 1488 O O . ILE A 1 185 ? -0.414 -7.553 34.443 1.00 91.81 185 ILE A O 1
ATOM 1492 N N . GLU A 1 186 ? -0.940 -6.728 36.456 1.00 90.56 186 GLU A N 1
ATOM 1493 C CA . GLU A 1 186 ? -0.281 -7.822 37.187 1.00 90.56 186 GLU A CA 1
ATOM 1494 C C . GLU A 1 186 ? -0.995 -9.158 36.912 1.00 90.56 186 GLU A C 1
ATOM 1496 O O . GLU A 1 186 ? -2.226 -9.235 36.900 1.00 90.56 186 GLU A O 1
ATOM 1501 N N . ALA A 1 187 ? -0.227 -10.235 36.716 1.00 87.81 187 ALA A N 1
ATOM 1502 C CA . ALA A 1 187 ? -0.739 -11.531 36.263 1.00 87.81 187 ALA A CA 1
ATOM 1503 C C . ALA A 1 187 ? -1.779 -12.164 37.203 1.00 87.81 187 ALA A C 1
ATOM 1505 O O . ALA A 1 187 ? -2.535 -13.028 36.783 1.00 87.81 187 ALA A O 1
ATOM 1506 N N . GLU A 1 188 ? -1.845 -11.738 38.463 1.00 86.44 188 GLU A N 1
ATOM 1507 C CA . GLU A 1 188 ? -2.848 -12.204 39.427 1.00 86.44 188 GLU A CA 1
ATOM 1508 C C . GLU A 1 188 ? -4.250 -11.618 39.187 1.00 86.44 188 GLU A C 1
ATOM 1510 O O . GLU A 1 188 ? -5.234 -12.171 39.675 1.00 86.44 188 GLU A O 1
ATOM 1515 N N . ILE A 1 189 ? -4.360 -10.526 38.420 1.00 86.62 189 ILE A N 1
ATOM 1516 C CA . ILE A 1 189 ? -5.642 -9.898 38.061 1.00 86.62 189 ILE A CA 1
ATOM 1517 C C . ILE A 1 189 ? -6.398 -10.752 37.030 1.00 86.62 189 ILE A C 1
ATOM 1519 O O . ILE A 1 189 ? -7.630 -10.771 37.017 1.00 86.62 189 ILE A O 1
ATOM 1523 N N . GLY A 1 190 ? -5.679 -11.481 36.172 1.00 85.94 190 GLY A N 1
ATOM 1524 C CA . GLY A 1 190 ? -6.266 -12.283 35.104 1.00 85.94 190 GLY A CA 1
ATOM 1525 C C . GLY A 1 190 ? -5.903 -13.764 35.191 1.00 85.94 190 GLY A C 1
ATOM 1526 O O . GLY A 1 190 ? -4.810 -14.152 35.582 1.00 85.94 190 GLY A O 1
ATOM 1527 N N . LYS A 1 191 ? -6.830 -14.634 34.794 1.00 86.75 191 LYS A N 1
ATOM 1528 C CA . LYS A 1 191 ? -6.627 -16.086 34.775 1.00 86.75 191 LYS A CA 1
ATOM 1529 C C . LYS A 1 191 ? -6.264 -16.546 33.371 1.00 86.75 191 LYS A C 1
ATOM 1531 O O . LYS A 1 191 ? -7.093 -16.488 32.464 1.00 86.75 191 LYS A O 1
ATOM 1536 N N . LYS A 1 192 ? -5.047 -17.062 33.210 1.00 85.12 192 LYS A N 1
ATOM 1537 C CA . LYS A 1 192 ? -4.596 -17.713 31.976 1.00 85.12 192 LYS A CA 1
ATOM 1538 C C . LYS A 1 192 ? -5.184 -19.124 31.865 1.00 85.12 192 LYS A C 1
ATOM 1540 O O . LYS A 1 192 ? -5.066 -19.930 32.787 1.00 85.12 192 LYS A O 1
ATOM 1545 N N . SER A 1 193 ? -5.813 -19.440 30.737 1.00 83.31 193 SER A N 1
ATOM 1546 C CA . SER A 1 193 ? -6.396 -20.757 30.441 1.00 83.31 193 SER A CA 1
ATOM 1547 C C . SER A 1 193 ? -6.199 -21.142 28.969 1.00 83.31 193 SER A C 1
ATOM 1549 O O . SER A 1 193 ? -5.819 -20.300 28.164 1.00 83.31 193 SER A O 1
ATOM 1551 N N . LYS A 1 194 ? -6.427 -22.410 28.598 1.00 77.62 194 LYS A N 1
ATOM 1552 C CA . LYS A 1 194 ? -6.364 -22.879 27.198 1.00 77.62 194 LYS A CA 1
ATOM 1553 C C . LYS A 1 194 ? -7.764 -23.145 26.645 1.00 77.62 194 LYS A C 1
ATOM 1555 O O . LYS A 1 194 ? -8.565 -23.821 27.300 1.00 77.62 194 LYS A O 1
ATOM 1560 N N . LYS A 1 195 ? -8.061 -22.679 25.426 1.00 63.53 195 LYS A N 1
ATOM 1561 C CA . LYS A 1 195 ? -9.354 -22.932 24.763 1.00 63.53 195 LYS A CA 1
ATOM 1562 C C . LYS A 1 195 ? -9.435 -24.394 24.306 1.00 63.53 195 LYS A C 1
ATOM 1564 O O . LYS A 1 195 ? -8.565 -24.882 23.589 1.00 63.53 195 LYS A O 1
ATOM 1569 N N . LYS A 1 196 ? -10.521 -25.096 24.662 1.00 50.09 196 LYS A N 1
ATOM 1570 C CA . LYS A 1 196 ? -10.719 -26.543 24.398 1.00 50.09 196 LYS A CA 1
ATOM 1571 C C . LYS A 1 196 ? -10.671 -26.965 22.916 1.00 50.09 196 LYS A C 1
ATOM 1573 O O . LYS A 1 196 ? -10.621 -28.160 22.654 1.00 50.09 196 LYS A O 1
ATOM 1578 N N . LYS A 1 197 ? -10.739 -26.027 21.960 1.00 52.88 197 LYS A N 1
ATOM 1579 C CA . LYS A 1 197 ? -10.805 -26.309 20.513 1.00 52.88 197 LYS A CA 1
ATOM 1580 C C . LYS A 1 197 ? -9.573 -25.881 19.701 1.00 52.88 197 LYS A C 1
ATOM 1582 O O . LYS A 1 197 ? -9.486 -26.308 18.557 1.00 52.88 197 LYS A O 1
ATOM 1587 N N . SER A 1 198 ? -8.656 -25.067 20.233 1.00 51.81 198 SER A N 1
ATOM 1588 C CA . SER A 1 198 ? -7.613 -24.417 19.411 1.00 51.81 198 SER A CA 1
ATOM 1589 C C . SER A 1 198 ? -6.203 -24.378 20.019 1.00 51.81 198 SER A C 1
ATOM 1591 O O . SER A 1 198 ? -5.338 -23.750 19.425 1.00 51.81 198 SER A O 1
ATOM 1593 N N . GLU A 1 199 ? -5.946 -24.999 21.180 1.00 58.19 199 GLU A N 1
ATOM 1594 C CA . GLU A 1 199 ? -4.683 -24.890 21.959 1.00 58.19 199 GLU A CA 1
ATOM 1595 C C . GLU A 1 199 ? -4.224 -23.456 22.315 1.00 58.19 199 GLU A C 1
ATOM 1597 O O . GLU A 1 199 ? -3.287 -23.300 23.099 1.00 58.19 199 GLU A O 1
ATOM 1602 N N . LYS A 1 200 ? -4.914 -22.417 21.828 1.00 64.31 200 LYS A N 1
ATOM 1603 C CA . LYS A 1 200 ? -4.642 -21.005 22.102 1.00 64.31 200 LYS A CA 1
ATOM 1604 C C . LYS A 1 200 ? -4.883 -20.655 23.568 1.00 64.31 200 LYS A C 1
ATOM 1606 O O . LYS A 1 200 ? -5.819 -21.153 24.208 1.00 64.31 200 LYS A O 1
ATOM 1611 N N . GLU A 1 201 ? -4.017 -19.791 24.084 1.00 81.00 201 GLU A N 1
ATOM 1612 C CA . GLU A 1 201 ? -4.078 -19.265 25.443 1.00 81.00 201 GLU A CA 1
ATOM 1613 C C . GLU A 1 201 ? -5.052 -18.081 25.505 1.00 81.00 201 GLU A C 1
ATOM 1615 O O . GLU A 1 201 ? -5.097 -17.257 24.600 1.00 81.00 201 GLU A O 1
ATOM 1620 N N . ILE A 1 202 ? -5.849 -18.013 26.569 1.00 84.06 202 ILE A N 1
ATOM 1621 C CA . ILE A 1 202 ? -6.829 -16.954 26.819 1.00 84.06 202 ILE A CA 1
ATOM 1622 C C . ILE A 1 202 ? -6.603 -16.418 28.223 1.00 84.06 202 ILE A C 1
ATOM 1624 O O . ILE A 1 202 ? -6.552 -17.185 29.190 1.00 84.06 202 ILE A O 1
ATOM 1628 N N . LEU A 1 203 ? -6.535 -15.101 28.334 1.00 85.12 203 LEU A N 1
ATOM 1629 C CA . LEU A 1 203 ? -6.554 -14.359 29.577 1.00 85.12 203 LEU A CA 1
ATOM 1630 C C . LEU A 1 203 ? -7.997 -13.965 29.909 1.00 85.12 203 LEU A C 1
ATOM 1632 O O . LEU A 1 203 ? -8.637 -13.216 29.182 1.00 85.12 203 LEU A O 1
ATOM 1636 N N . THR A 1 204 ? -8.537 -14.486 31.007 1.00 88.06 204 THR A N 1
ATOM 1637 C CA . THR A 1 204 ? -9.872 -14.114 31.498 1.00 88.06 204 THR A CA 1
ATOM 1638 C C . THR A 1 204 ? -9.746 -13.131 32.651 1.00 88.06 204 THR A C 1
ATOM 1640 O O . THR A 1 204 ? -9.112 -13.455 33.655 1.00 88.06 204 THR A O 1
ATOM 1643 N N . ILE A 1 205 ? -10.383 -11.967 32.540 1.00 88.19 205 ILE A N 1
ATOM 1644 C CA . ILE A 1 205 ? -10.484 -10.988 33.630 1.00 88.19 205 ILE A CA 1
ATOM 1645 C C . ILE A 1 205 ? -11.936 -10.970 34.103 1.00 88.19 205 ILE A C 1
ATOM 1647 O O . ILE A 1 205 ? -12.855 -10.868 33.293 1.00 88.19 205 ILE A O 1
ATOM 1651 N N . GLU A 1 206 ? -12.148 -11.105 35.408 1.00 85.50 206 GLU A N 1
ATOM 1652 C CA . GLU A 1 206 ? -13.471 -11.149 36.039 1.00 85.50 206 GLU A CA 1
ATOM 1653 C C . GLU A 1 206 ? -13.639 -9.927 36.948 1.00 85.50 206 GLU A C 1
ATOM 1655 O O . GLU A 1 206 ? -12.686 -9.508 37.605 1.00 85.50 206 GLU A O 1
ATOM 1660 N N . SER A 1 207 ? -14.849 -9.371 37.045 1.00 75.25 207 SER A N 1
ATOM 1661 C CA . SER A 1 207 ? -15.110 -8.298 38.010 1.00 75.25 207 SER A CA 1
ATOM 1662 C C . SER A 1 207 ? -14.975 -8.838 39.439 1.00 75.25 207 SER A C 1
ATOM 1664 O O . SER A 1 207 ? -15.657 -9.805 39.814 1.00 75.25 207 SER A O 1
ATOM 1666 N N . ALA A 1 208 ? -14.156 -8.193 40.267 1.00 57.66 208 ALA A N 1
ATOM 1667 C CA . ALA A 1 208 ? -14.076 -8.489 41.690 1.00 57.66 208 ALA A CA 1
ATOM 1668 C C . ALA A 1 208 ? -15.317 -7.934 42.416 1.00 57.66 208 ALA A C 1
ATOM 1670 O O . ALA A 1 208 ? -15.298 -6.835 42.953 1.00 57.66 208 ALA A O 1
ATOM 1671 N N . LEU A 1 209 ? -16.418 -8.691 42.441 1.00 39.84 209 LEU A N 1
ATOM 1672 C CA . LEU A 1 209 ? -17.456 -8.475 43.453 1.00 39.84 209 LEU A CA 1
ATOM 1673 C C . LEU A 1 209 ? -16.899 -8.967 44.790 1.00 39.84 209 LEU A C 1
ATOM 1675 O O . LEU A 1 209 ? -16.657 -10.167 44.957 1.00 39.84 209 LEU A O 1
ATOM 1679 N N . SER A 1 210 ? -16.646 -8.017 45.686 1.00 33.75 210 SER A N 1
ATOM 1680 C CA . SER A 1 210 ? -16.232 -8.226 47.067 1.00 33.75 210 SER A CA 1
ATOM 1681 C C . SER A 1 210 ? -17.287 -9.039 47.817 1.00 33.75 210 SER A C 1
ATOM 1683 O O . SER A 1 210 ? -18.413 -8.582 48.008 1.00 33.75 210 SER A O 1
ATOM 1685 N N . ASP A 1 211 ? -16.913 -10.232 48.279 1.00 30.95 211 ASP A N 1
ATOM 1686 C CA . ASP A 1 211 ? -17.611 -10.910 49.368 1.00 30.95 211 ASP A CA 1
ATOM 1687 C C . ASP A 1 211 ? -17.375 -10.108 50.653 1.00 30.95 211 ASP A C 1
ATOM 1689 O O . ASP A 1 211 ? -16.463 -10.448 51.393 1.00 30.95 211 ASP A O 1
ATOM 1693 N N . GLN A 1 212 ? -18.150 -9.048 50.907 1.00 27.08 212 GLN A N 1
ATOM 1694 C CA . GLN A 1 212 ? -18.549 -8.597 52.250 1.00 27.08 212 GLN A CA 1
ATOM 1695 C C . GLN A 1 212 ? -19.879 -7.851 52.123 1.00 27.08 212 GLN A C 1
ATOM 1697 O O . GLN A 1 212 ? -20.026 -6.932 51.323 1.00 27.08 212 GLN A O 1
ATOM 1702 N N . GLY A 1 213 ? -20.885 -8.359 52.830 1.00 26.80 213 GLY A N 1
ATOM 1703 C CA . GLY A 1 213 ? -22.277 -8.017 52.601 1.00 26.80 213 GLY A CA 1
ATOM 1704 C C . GLY A 1 213 ? -22.713 -6.695 53.207 1.00 26.80 213 GLY A C 1
ATOM 1705 O O . GLY A 1 213 ? -22.241 -6.306 54.262 1.00 26.80 213 GLY A O 1
ATOM 1706 N N . GLU A 1 214 ? -23.751 -6.127 52.605 1.00 25.16 214 GLU A N 1
ATOM 1707 C CA . GLU A 1 214 ? -24.782 -5.389 53.319 1.00 25.16 214 GLU A CA 1
ATOM 1708 C C . GLU A 1 214 ? -26.138 -5.663 52.657 1.00 25.16 214 GLU A C 1
ATOM 1710 O O . GLU A 1 214 ? -26.279 -5.739 51.436 1.00 25.16 214 GLU A O 1
ATOM 1715 N N . LYS A 1 215 ? -27.130 -5.940 53.503 1.00 30.16 215 LYS A N 1
ATOM 1716 C CA . LYS A 1 215 ? -28.527 -6.155 53.126 1.00 30.16 215 LYS A CA 1
ATOM 1717 C C . LYS A 1 215 ? -29.193 -4.800 52.881 1.00 30.16 215 LYS A C 1
ATOM 1719 O O . LYS A 1 215 ? -29.138 -3.949 53.758 1.00 30.16 215 LYS A O 1
ATOM 1724 N N . GLY A 1 216 ? -29.960 -4.703 51.797 1.00 22.70 216 GLY A N 1
ATOM 1725 C CA . GLY A 1 216 ? -30.943 -3.639 51.534 1.00 22.70 216 GLY A CA 1
ATOM 1726 C C . GLY A 1 216 ? -30.769 -3.109 50.111 1.00 22.70 216 GLY A C 1
ATOM 1727 O O . GLY A 1 216 ? -29.649 -2.921 49.677 1.00 22.70 216 GLY A O 1
ATOM 1728 N N . GLU A 1 217 ? -31.765 -2.919 49.258 1.00 24.42 217 GLU A N 1
ATOM 1729 C CA . GLU A 1 217 ? -33.218 -3.052 49.301 1.00 24.42 217 GLU A CA 1
ATOM 1730 C C . GLU A 1 217 ? -33.683 -3.373 47.867 1.00 24.42 217 GLU A C 1
ATOM 1732 O O . GLU A 1 217 ? -32.995 -3.100 46.885 1.00 24.42 217 GLU A O 1
ATOM 1737 N N . LYS A 1 218 ? -34.855 -4.000 47.743 1.00 26.86 218 LYS A N 1
ATOM 1738 C CA . LYS A 1 218 ? -35.477 -4.368 46.464 1.00 26.86 218 LYS A CA 1
ATOM 1739 C C . LYS A 1 218 ? -36.215 -3.182 45.833 1.00 26.86 218 LYS A C 1
ATOM 1741 O O . LYS A 1 218 ? -36.987 -2.524 46.518 1.00 26.86 218 LYS A O 1
ATOM 1746 N N . SER A 1 219 ? -36.168 -3.088 44.507 1.00 22.89 219 SER A N 1
ATOM 1747 C CA . SER A 1 219 ? -37.296 -2.667 43.649 1.00 22.89 219 SER A CA 1
ATOM 1748 C C . SER A 1 219 ? -37.173 -3.435 42.312 1.00 22.89 219 SER A C 1
ATOM 1750 O O . SER A 1 219 ? -36.106 -3.432 41.714 1.00 22.89 219 SER A O 1
ATOM 1752 N N . VAL A 1 220 ? -38.011 -4.454 42.039 1.00 23.97 220 VAL A N 1
ATOM 1753 C CA . VAL A 1 220 ? -39.343 -4.439 41.365 1.00 23.97 220 VAL A CA 1
ATOM 1754 C C . VAL A 1 220 ? -39.171 -4.037 39.891 1.00 23.97 220 VAL A C 1
ATOM 1756 O O . VAL A 1 220 ? -38.789 -2.912 39.628 1.00 23.97 220 VAL A O 1
ATOM 1759 N N . GLU A 1 221 ? -39.194 -4.957 38.919 1.00 23.89 221 GLU A N 1
ATOM 1760 C CA . GLU A 1 221 ? -40.338 -5.596 38.218 1.00 23.89 221 GLU A CA 1
ATOM 1761 C C . GLU A 1 221 ? -39.799 -6.775 37.361 1.00 23.89 221 GLU A C 1
ATOM 1763 O O . GLU A 1 221 ? -38.610 -6.807 37.074 1.00 23.89 221 GLU A O 1
ATOM 1768 N N . GLN A 1 222 ? -40.502 -7.794 36.862 1.00 25.48 222 GLN A N 1
ATOM 1769 C CA . GLN A 1 222 ? -41.842 -8.369 36.979 1.00 25.48 222 GLN A CA 1
ATOM 1770 C C . GLN A 1 222 ? -41.667 -9.871 36.644 1.00 25.48 222 GLN A C 1
ATOM 1772 O O . GLN A 1 222 ? -40.770 -10.262 35.896 1.00 25.48 222 GLN A O 1
ATOM 1777 N N . LYS A 1 223 ? -42.485 -10.725 37.264 1.00 23.48 223 LYS A N 1
ATOM 1778 C CA . LYS A 1 223 ? -42.463 -12.185 37.115 1.00 23.48 223 LYS A CA 1
ATOM 1779 C C . LYS A 1 223 ? -43.271 -12.609 35.889 1.00 23.48 223 LYS A C 1
ATOM 1781 O O . LYS A 1 223 ? -44.423 -12.210 35.785 1.00 23.48 223 LYS A O 1
ATOM 1786 N N . GLU A 1 224 ? -42.741 -13.546 35.111 1.00 24.84 224 GLU A N 1
ATOM 1787 C CA . GLU A 1 224 ? -43.556 -14.610 34.522 1.00 24.84 224 GLU A CA 1
ATOM 1788 C C . GLU A 1 224 ? -42.994 -15.967 34.946 1.00 24.84 224 GLU A C 1
ATOM 1790 O O . GLU A 1 224 ? -41.783 -16.206 34.981 1.00 24.84 224 GLU A O 1
ATOM 1795 N N . ASP A 1 225 ? -43.917 -16.817 35.376 1.00 23.78 225 ASP A N 1
ATOM 1796 C CA . ASP A 1 225 ? -43.686 -18.110 35.989 1.00 23.78 225 ASP A CA 1
ATOM 1797 C C . ASP A 1 225 ? -43.191 -19.146 34.974 1.00 23.78 225 ASP A C 1
ATOM 1799 O O . ASP A 1 225 ? -43.844 -19.410 33.969 1.00 23.78 225 ASP A O 1
ATOM 1803 N N . ASN A 1 226 ? -42.110 -19.853 35.311 1.00 25.45 226 ASN A N 1
ATOM 1804 C CA . ASN A 1 226 ? -42.103 -21.305 35.156 1.00 25.45 226 ASN A CA 1
ATOM 1805 C C . ASN A 1 226 ? -41.088 -21.980 36.088 1.00 25.45 226 ASN A C 1
ATOM 1807 O O . ASN A 1 226 ? -39.908 -21.636 36.156 1.00 25.45 226 ASN A O 1
ATOM 1811 N N . LYS A 1 227 ? -41.598 -22.953 36.848 1.00 26.14 227 LYS A N 1
ATOM 1812 C CA . LYS A 1 227 ? -40.881 -23.762 37.838 1.00 26.14 227 LYS A CA 1
ATOM 1813 C C . LYS A 1 227 ? -39.857 -24.678 37.162 1.00 26.14 227 LYS A C 1
ATOM 1815 O O . LYS A 1 227 ? -40.227 -25.597 36.443 1.00 26.14 227 LYS A O 1
ATOM 1820 N N . GLY A 1 228 ? -38.592 -24.515 37.535 1.00 25.41 228 GLY A N 1
ATOM 1821 C CA . GLY A 1 228 ? -37.527 -25.496 37.342 1.00 25.41 228 GLY A CA 1
ATOM 1822 C C . GLY A 1 228 ? -36.375 -25.183 38.291 1.00 25.41 228 GLY A C 1
ATOM 1823 O O . GLY A 1 228 ? -35.674 -24.193 38.110 1.00 25.41 228 GLY A O 1
ATOM 1824 N N . LYS A 1 229 ? -36.220 -25.981 39.353 1.00 30.38 229 LYS A N 1
ATOM 1825 C CA . LYS A 1 229 ? -35.089 -25.894 40.287 1.00 30.38 229 LYS A CA 1
ATOM 1826 C C . LYS A 1 229 ? -33.799 -26.275 39.554 1.00 30.38 229 LYS A C 1
ATOM 1828 O O . LYS A 1 229 ? -33.620 -27.437 39.209 1.00 30.38 229 LYS A O 1
ATOM 1833 N N . SER A 1 230 ? -32.894 -25.318 39.395 1.00 25.28 230 SER A N 1
ATOM 1834 C CA . SER A 1 230 ? -31.464 -25.555 39.191 1.00 25.28 230 SER A CA 1
ATOM 1835 C C . SER A 1 230 ? -30.700 -24.359 39.752 1.00 25.28 230 SER A C 1
ATOM 1837 O O . SER A 1 230 ? -31.022 -23.217 39.416 1.00 25.28 230 SER A O 1
ATOM 1839 N N . ASP A 1 231 ? -29.731 -24.625 40.621 1.00 25.41 231 ASP A N 1
ATOM 1840 C CA . ASP A 1 231 ? -28.899 -23.639 41.305 1.00 25.41 231 ASP A CA 1
ATOM 1841 C C . ASP A 1 231 ? -28.279 -22.633 40.321 1.00 25.41 231 ASP A C 1
ATOM 1843 O O . ASP A 1 231 ? -27.372 -22.950 39.548 1.00 25.41 231 ASP A O 1
ATOM 1847 N N . LYS A 1 232 ? -28.776 -21.390 40.333 1.00 28.70 232 LYS A N 1
ATOM 1848 C CA . LYS A 1 232 ? -28.189 -20.283 39.570 1.00 28.70 232 LYS A CA 1
ATOM 1849 C C . LYS A 1 232 ? -26.898 -19.841 40.259 1.00 28.70 232 LYS A C 1
ATOM 1851 O O . LYS A 1 232 ? -26.922 -18.993 41.146 1.00 28.70 232 LYS A O 1
ATOM 1856 N N . LYS A 1 233 ? -25.762 -20.385 39.818 1.00 32.38 233 LYS A N 1
ATOM 1857 C CA . LYS A 1 233 ? -24.451 -19.745 40.000 1.00 32.38 233 LYS A CA 1
ATOM 1858 C C . LYS A 1 233 ? -24.544 -18.351 39.367 1.00 32.38 233 LYS A C 1
ATOM 1860 O O . LYS A 1 233 ? -24.757 -18.247 38.161 1.00 32.38 233 LYS A O 1
ATOM 1865 N N . GLN A 1 234 ? -24.462 -17.289 40.168 1.00 35.56 234 GLN A N 1
ATOM 1866 C CA . GLN A 1 234 ? -24.374 -15.923 39.648 1.00 35.56 234 GLN A CA 1
ATOM 1867 C C . GLN A 1 234 ? -23.117 -15.830 38.770 1.00 35.56 234 GLN A C 1
ATOM 1869 O O . GLN A 1 234 ? -21.998 -15.967 39.262 1.00 35.56 234 GLN A O 1
ATOM 1874 N N . ASN A 1 235 ? -23.303 -15.682 37.458 1.00 45.69 235 ASN A N 1
ATOM 1875 C CA . ASN A 1 235 ? -22.207 -15.509 36.510 1.00 45.69 235 ASN A CA 1
ATOM 1876 C C . ASN A 1 235 ? -21.615 -14.111 36.734 1.00 45.69 235 ASN A C 1
ATOM 1878 O O . ASN A 1 235 ? -22.292 -13.118 36.471 1.00 45.69 235 ASN A O 1
ATOM 1882 N N . LYS A 1 236 ? -20.382 -14.028 37.245 1.00 65.75 236 LYS A N 1
ATOM 1883 C CA . LYS A 1 236 ? -19.654 -12.755 37.348 1.00 65.75 236 LYS A CA 1
ATOM 1884 C C . LYS A 1 236 ? -19.359 -12.236 35.928 1.00 65.75 236 LYS A C 1
ATOM 1886 O O . LYS A 1 236 ? -18.987 -13.052 35.078 1.00 65.75 236 LYS A O 1
ATOM 1891 N N . PRO A 1 237 ? -19.537 -10.933 35.639 1.00 79.81 237 PRO A N 1
ATOM 1892 C CA . PRO A 1 237 ? -19.153 -10.377 34.349 1.00 79.81 237 PRO A CA 1
ATOM 1893 C C . PRO A 1 237 ? -17.644 -10.543 34.138 1.00 79.81 237 PRO A C 1
ATOM 1895 O O . PRO A 1 237 ? -16.847 -10.405 35.071 1.00 79.81 237 PRO A O 1
ATOM 1898 N N . LYS A 1 238 ? -17.270 -10.908 32.912 1.00 85.00 238 LYS A N 1
ATOM 1899 C CA . LYS A 1 238 ? -15.897 -11.230 32.526 1.00 85.00 238 LYS A CA 1
ATOM 1900 C C . LYS A 1 238 ? -15.613 -10.793 31.096 1.00 85.00 238 LYS A C 1
ATOM 1902 O O . LYS A 1 238 ? -16.531 -10.770 30.276 1.00 85.00 238 LYS A O 1
ATOM 1907 N N . ILE A 1 239 ? -14.345 -10.531 30.811 1.00 85.81 239 ILE A N 1
ATOM 1908 C CA . ILE A 1 239 ? -13.812 -10.372 29.455 1.00 85.81 239 ILE A CA 1
ATOM 1909 C C . ILE A 1 239 ? -12.773 -11.451 29.188 1.00 85.81 239 ILE A C 1
ATOM 1911 O O . ILE A 1 239 ? -12.048 -11.877 30.092 1.00 85.81 239 ILE A O 1
ATOM 1915 N N . GLU A 1 240 ? -12.726 -11.900 27.941 1.00 83.62 240 GLU A N 1
ATOM 1916 C CA . GLU A 1 240 ? -11.743 -12.865 27.459 1.00 83.62 240 GLU A CA 1
ATOM 1917 C C . GLU A 1 240 ? -10.826 -12.172 26.449 1.00 83.62 240 GLU A C 1
ATOM 1919 O O . GLU A 1 240 ? -11.279 -11.622 25.446 1.00 83.62 240 GLU A O 1
ATOM 1924 N N . ILE A 1 241 ? -9.531 -12.177 26.749 1.00 81.50 241 ILE A N 1
ATOM 1925 C CA . ILE A 1 241 ? -8.471 -11.555 25.963 1.00 81.50 241 ILE A CA 1
ATOM 1926 C C . ILE A 1 241 ? -7.611 -12.675 25.393 1.00 81.50 241 ILE A C 1
ATOM 1928 O O . ILE A 1 241 ? -7.055 -13.493 26.122 1.00 81.50 241 ILE A O 1
ATOM 1932 N N . GLU A 1 242 ? -7.529 -12.730 24.074 1.00 73.94 242 GLU A N 1
ATOM 1933 C CA . GLU A 1 242 ? -6.856 -13.816 23.351 1.00 73.94 242 GLU A CA 1
ATOM 1934 C C . GLU A 1 242 ? -5.450 -13.417 22.889 1.00 73.94 242 GLU A C 1
ATOM 1936 O O . GLU A 1 242 ? -4.618 -14.282 22.635 1.00 73.94 242 GLU A O 1
ATOM 1941 N N . GLU A 1 243 ? -5.174 -12.115 22.815 1.00 74.81 243 GLU A N 1
ATOM 1942 C CA . GLU A 1 243 ? -3.868 -11.555 22.473 1.00 74.81 243 GLU A CA 1
ATOM 1943 C C . GLU A 1 243 ? -3.347 -10.762 23.656 1.00 74.81 243 GLU A C 1
ATOM 1945 O O . GLU A 1 243 ? -3.875 -9.707 24.007 1.00 74.81 243 GLU A O 1
ATOM 1950 N N . PHE A 1 244 ? -2.321 -11.310 24.288 1.00 84.12 244 PHE A N 1
ATOM 1951 C CA . PHE A 1 244 ? -1.627 -10.664 25.380 1.00 84.12 244 PHE A CA 1
ATOM 1952 C C . PHE A 1 244 ? -0.166 -11.111 25.389 1.00 84.12 244 PHE A C 1
ATOM 1954 O O . PHE A 1 244 ? 0.155 -12.246 25.031 1.00 84.12 244 PHE A O 1
ATOM 1961 N N . GLU A 1 245 ? 0.718 -10.225 25.821 1.00 84.56 245 GLU A N 1
ATOM 1962 C CA . GLU A 1 245 ? 2.126 -10.519 26.060 1.00 84.56 245 GLU A CA 1
ATOM 1963 C C . GLU A 1 245 ? 2.353 -10.811 27.545 1.00 84.56 245 GLU A C 1
ATOM 1965 O O . GLU A 1 245 ? 1.806 -10.125 28.410 1.00 84.56 245 GLU A O 1
ATOM 1970 N N . GLU A 1 246 ? 3.170 -11.821 27.860 1.00 87.75 246 GLU A N 1
ATOM 1971 C CA . GLU A 1 246 ? 3.626 -12.083 29.231 1.00 87.75 246 GLU A CA 1
ATOM 1972 C C . GLU A 1 246 ? 4.978 -11.396 29.446 1.00 87.75 246 GLU A C 1
ATOM 1974 O O . GLU A 1 246 ? 5.984 -11.780 28.849 1.00 87.75 246 GLU A O 1
ATOM 1979 N N . ILE A 1 247 ? 4.998 -10.391 30.318 1.00 89.06 247 ILE A N 1
ATOM 1980 C CA . ILE A 1 247 ? 6.181 -9.585 30.633 1.00 89.06 247 ILE A CA 1
ATOM 1981 C C . ILE A 1 247 ? 6.637 -9.920 32.057 1.00 89.06 247 ILE A C 1
ATOM 1983 O O . ILE A 1 247 ? 5.815 -10.153 32.947 1.00 89.06 247 ILE A O 1
ATOM 1987 N N . LYS A 1 248 ? 7.952 -9.962 32.287 1.00 87.25 248 LYS A N 1
ATOM 1988 C CA . LYS A 1 248 ? 8.542 -10.102 33.625 1.00 87.25 248 LYS A CA 1
ATOM 1989 C C . LYS A 1 248 ? 9.353 -8.855 33.960 1.00 87.25 248 LYS A C 1
ATOM 1991 O O . LYS A 1 248 ? 10.340 -8.586 33.287 1.00 87.25 248 LYS A O 1
ATOM 1996 N N . GLU A 1 249 ? 8.949 -8.149 35.007 1.00 85.44 249 GLU A N 1
ATOM 1997 C CA . GLU A 1 249 ? 9.597 -6.939 35.534 1.00 85.44 249 GLU A CA 1
ATOM 1998 C C . GLU A 1 249 ? 9.659 -7.070 37.064 1.00 85.44 249 GLU A C 1
ATOM 2000 O O . GLU A 1 249 ? 8.660 -7.447 37.677 1.00 85.44 249 GLU A O 1
ATOM 2005 N N . ASP A 1 250 ? 10.815 -6.802 37.678 1.00 79.69 250 ASP A N 1
ATOM 2006 C CA . ASP A 1 250 ? 11.010 -6.792 39.142 1.00 79.69 250 ASP A CA 1
ATOM 2007 C C . ASP A 1 250 ? 10.449 -8.024 39.880 1.00 79.69 250 ASP A C 1
ATOM 2009 O O . ASP A 1 250 ? 9.692 -7.912 40.842 1.00 79.69 250 ASP A O 1
ATOM 2013 N N . GLU A 1 251 ? 10.772 -9.224 39.385 1.00 81.44 251 GLU A N 1
ATOM 2014 C CA . GLU A 1 251 ? 10.276 -10.522 39.891 1.00 81.44 251 GLU A CA 1
ATOM 2015 C C . GLU A 1 251 ? 8.748 -10.729 39.809 1.00 81.44 251 GLU A C 1
ATOM 2017 O O . GLU A 1 251 ? 8.244 -11.810 40.131 1.00 81.44 251 GLU A O 1
ATOM 2022 N N . LYS A 1 252 ? 8.002 -9.749 39.293 1.00 85.81 252 LYS A N 1
ATOM 2023 C CA . LYS A 1 252 ? 6.565 -9.829 39.040 1.00 85.81 252 LYS A CA 1
ATOM 2024 C C . LYS A 1 252 ? 6.275 -10.181 37.585 1.00 85.81 252 LYS A C 1
ATOM 2026 O O . LYS A 1 252 ? 7.025 -9.867 36.660 1.00 85.81 252 LYS A O 1
ATOM 2031 N N . LYS A 1 253 ? 5.147 -10.859 37.381 1.00 90.50 253 LYS A N 1
ATOM 2032 C CA . LYS A 1 253 ? 4.613 -11.180 36.055 1.00 90.50 253 LYS A CA 1
ATOM 2033 C C . LYS A 1 253 ? 3.485 -10.225 35.706 1.00 90.50 253 LYS A C 1
ATOM 2035 O O . LYS A 1 253 ? 2.598 -10.004 36.530 1.00 90.50 253 LYS A O 1
ATOM 2040 N N . TYR A 1 254 ? 3.478 -9.759 34.469 1.00 91.38 254 TYR A N 1
ATOM 2041 C CA . TYR A 1 254 ? 2.451 -8.891 33.917 1.00 91.38 254 TYR A CA 1
ATOM 2042 C C . TYR A 1 254 ? 1.878 -9.484 32.634 1.00 91.38 254 TYR A C 1
ATOM 2044 O O . TYR A 1 254 ? 2.572 -10.186 31.896 1.00 91.38 254 TYR A O 1
ATOM 2052 N N . TYR A 1 255 ? 0.615 -9.167 32.368 1.00 90.19 255 TYR A N 1
ATOM 2053 C CA . TYR A 1 255 ? -0.015 -9.366 31.073 1.00 90.19 255 TYR A CA 1
ATOM 2054 C C . TYR A 1 255 ? -0.271 -8.012 30.423 1.00 90.19 255 TYR A C 1
ATOM 2056 O O . TYR A 1 255 ? -0.912 -7.153 31.030 1.00 90.19 255 TYR A O 1
ATOM 2064 N N . LYS A 1 256 ? 0.224 -7.828 29.199 1.00 87.75 256 LYS A N 1
ATOM 2065 C CA . LYS A 1 256 ? 0.008 -6.622 28.394 1.00 87.75 256 LYS A CA 1
ATOM 2066 C C . LYS A 1 256 ? -0.920 -6.937 27.226 1.00 87.75 256 LYS A C 1
ATOM 2068 O O . LYS A 1 256 ? -0.698 -7.934 26.550 1.00 87.75 256 LYS A O 1
ATOM 2073 N N . PHE A 1 257 ? -1.954 -6.135 26.999 1.00 83.69 257 PHE A N 1
ATOM 2074 C CA . PHE A 1 257 ? -2.911 -6.334 25.904 1.00 83.69 257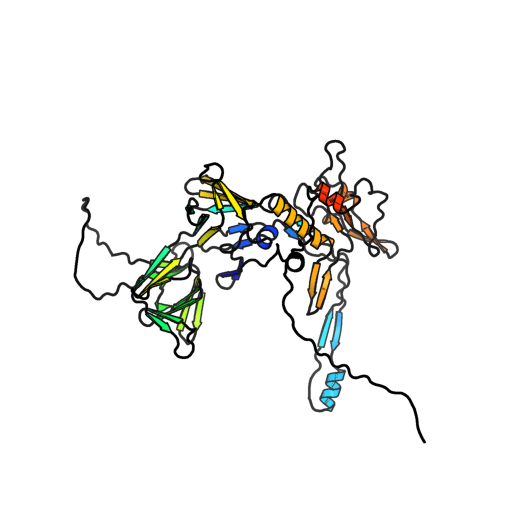 PHE A CA 1
ATOM 2075 C C . PHE A 1 257 ? -3.552 -5.016 25.464 1.00 83.69 257 PHE A C 1
ATOM 2077 O O . PHE A 1 257 ? -3.570 -4.040 26.213 1.00 83.69 257 PHE A O 1
ATOM 2084 N N . SER A 1 258 ? -4.113 -5.001 24.255 1.00 77.50 258 SER A N 1
ATOM 2085 C CA . SER A 1 258 ? -4.774 -3.823 23.683 1.00 77.50 258 SER A CA 1
ATOM 2086 C C . SER A 1 258 ? -6.295 -3.868 23.861 1.00 77.50 258 SER A C 1
ATOM 2088 O O . SER A 1 258 ? -6.909 -4.938 23.876 1.00 77.50 258 SER A O 1
ATOM 2090 N N . VAL A 1 259 ? -6.913 -2.692 23.966 1.00 75.06 259 VAL A N 1
ATOM 2091 C CA . VAL A 1 259 ? -8.364 -2.510 24.123 1.00 75.06 259 VAL A CA 1
ATOM 2092 C C . VAL A 1 259 ? -8.968 -1.626 23.029 1.00 75.06 259 VAL A C 1
ATOM 2094 O O . VAL A 1 259 ? -8.269 -0.892 22.334 1.00 75.06 259 VAL A O 1
ATOM 2097 N N . THR A 1 260 ? -10.290 -1.703 22.856 1.00 70.06 260 THR A N 1
ATOM 2098 C CA . THR A 1 260 ? -11.037 -0.994 21.796 1.00 70.06 260 THR A CA 1
ATOM 2099 C C . THR A 1 260 ? -10.965 0.518 21.971 1.00 70.06 260 THR A C 1
ATOM 2101 O O . THR A 1 260 ? -10.820 1.275 21.007 1.00 70.06 260 THR A O 1
ATOM 2104 N N . ARG A 1 261 ? -11.108 0.959 23.221 1.00 68.62 261 ARG A N 1
ATOM 2105 C CA . ARG A 1 261 ? -11.125 2.356 23.646 1.00 68.62 261 ARG A CA 1
ATOM 2106 C C . ARG A 1 261 ? -10.217 2.507 24.848 1.00 68.62 261 ARG A C 1
ATOM 2108 O O . ARG A 1 261 ? -10.094 1.572 25.635 1.00 68.62 261 ARG A O 1
ATOM 2115 N N . GLU A 1 262 ? -9.612 3.683 24.965 1.00 78.38 262 GLU A N 1
ATOM 2116 C CA . GLU A 1 262 ? -8.874 4.050 26.167 1.00 78.38 262 GLU A CA 1
ATOM 2117 C C . GLU A 1 262 ? -9.779 3.847 27.394 1.00 78.38 262 GLU A C 1
ATOM 2119 O O . GLU A 1 262 ? -10.930 4.308 27.378 1.00 78.38 262 GLU A O 1
ATOM 2124 N N . PRO A 1 263 ? -9.318 3.100 28.411 1.00 85.94 263 PRO A N 1
ATOM 2125 C CA . PRO A 1 263 ? -10.127 2.814 29.582 1.00 85.94 263 PRO A CA 1
ATOM 2126 C C . PRO A 1 263 ? -10.587 4.088 30.279 1.00 85.94 263 PRO A C 1
ATOM 2128 O O . PRO A 1 263 ? -9.815 5.023 30.484 1.00 85.94 263 PRO A O 1
ATOM 2131 N N . GLN A 1 264 ? -11.848 4.105 30.695 1.00 86.50 264 GLN A N 1
ATOM 2132 C CA . GLN A 1 264 ? -12.413 5.245 31.408 1.00 86.50 264 GLN A CA 1
ATOM 2133 C C . GLN A 1 264 ? -12.438 4.959 32.903 1.00 86.50 264 GLN A C 1
ATOM 2135 O O . GLN A 1 264 ? -12.965 3.933 33.332 1.00 86.50 264 GLN A O 1
ATOM 2140 N N . TYR A 1 265 ? -11.881 5.876 33.691 1.00 89.25 265 TYR A N 1
ATOM 2141 C CA . TYR A 1 265 ? -11.919 5.817 35.147 1.00 89.25 265 TYR A CA 1
ATOM 2142 C C . TYR A 1 265 ? -12.867 6.880 35.701 1.00 89.25 265 TYR A C 1
ATOM 2144 O O . TYR A 1 265 ? -12.697 8.067 35.426 1.00 89.25 265 TYR A O 1
ATOM 2152 N N . ASP A 1 266 ? -13.841 6.450 36.497 1.00 86.06 266 ASP A N 1
ATOM 2153 C CA . ASP A 1 266 ? -14.723 7.335 37.253 1.00 86.06 266 ASP A CA 1
ATOM 2154 C C . ASP A 1 266 ? -14.215 7.459 38.696 1.00 86.06 266 ASP A C 1
ATOM 2156 O O . ASP A 1 266 ? -14.250 6.500 39.472 1.00 86.06 266 ASP A O 1
ATOM 2160 N N . GLU A 1 267 ? -13.745 8.657 39.059 1.00 85.62 267 GLU A N 1
ATOM 2161 C CA . GLU A 1 267 ? -13.195 8.936 40.390 1.00 85.62 267 GLU A CA 1
ATOM 2162 C C . GLU A 1 267 ? -14.256 8.842 41.501 1.00 85.62 267 GLU A C 1
ATOM 2164 O O . GLU A 1 267 ? -13.919 8.481 42.629 1.00 85.62 267 GLU A O 1
ATOM 2169 N N . ASN A 1 268 ? -15.534 9.107 41.196 1.00 84.12 268 ASN A N 1
ATOM 2170 C CA . ASN A 1 268 ? -16.615 9.073 42.185 1.00 84.12 268 ASN A CA 1
ATOM 2171 C C . ASN A 1 268 ? -16.998 7.639 42.549 1.00 84.12 268 ASN A C 1
ATOM 2173 O O . ASN A 1 268 ? -17.243 7.330 43.715 1.00 84.12 268 ASN A O 1
ATOM 2177 N N . THR A 1 269 ? -17.072 6.764 41.545 1.00 86.00 269 THR A N 1
ATOM 2178 C CA . THR A 1 269 ? -17.487 5.366 41.728 1.00 86.00 269 THR A CA 1
ATOM 2179 C C . THR A 1 269 ? -16.308 4.409 41.897 1.00 86.00 269 THR A C 1
ATOM 2181 O O . THR A 1 269 ? -16.527 3.228 42.174 1.00 86.00 269 THR A O 1
ATOM 2184 N N . LYS A 1 270 ? -15.063 4.902 41.771 1.00 88.31 270 LYS A N 1
ATOM 2185 C CA . LYS A 1 270 ? -13.831 4.093 41.777 1.00 88.31 270 LYS A CA 1
ATOM 2186 C C . LYS A 1 270 ? -13.929 2.915 40.800 1.00 88.31 270 LYS A C 1
ATOM 2188 O O . LYS A 1 270 ? -13.558 1.780 41.118 1.00 88.31 270 LYS A O 1
ATOM 2193 N N . ALA A 1 271 ? -14.502 3.179 39.627 1.00 88.38 271 ALA A N 1
ATOM 2194 C CA . ALA A 1 271 ? -14.784 2.179 38.610 1.00 88.38 271 ALA A CA 1
ATOM 2195 C C . ALA A 1 271 ? -13.908 2.413 37.377 1.00 88.38 271 ALA A C 1
ATOM 2197 O O . ALA A 1 271 ? -13.876 3.514 36.829 1.00 88.38 271 ALA A O 1
ATOM 2198 N N . LEU A 1 272 ? -13.217 1.363 36.933 1.00 88.31 272 LEU A N 1
ATOM 2199 C CA . LEU A 1 272 ? -12.453 1.348 35.689 1.00 88.31 272 LEU A CA 1
ATOM 2200 C C . LEU A 1 272 ? -13.206 0.532 34.636 1.00 88.31 272 LEU A C 1
ATOM 2202 O O . LEU A 1 272 ? -13.481 -0.653 34.836 1.00 88.31 272 LEU A O 1
ATOM 2206 N N . ILE A 1 273 ? -13.534 1.164 33.514 1.00 85.88 273 ILE A N 1
ATOM 2207 C CA . ILE A 1 273 ? -14.268 0.559 32.402 1.00 85.88 273 ILE A CA 1
ATOM 2208 C C . ILE A 1 273 ? -13.266 0.118 31.337 1.00 85.88 273 ILE A C 1
ATOM 2210 O O . ILE A 1 273 ? -12.530 0.936 30.789 1.00 85.88 273 ILE A O 1
ATOM 2214 N N . ILE A 1 274 ? -13.257 -1.180 31.040 1.00 85.31 274 ILE A N 1
ATOM 2215 C CA . ILE A 1 274 ? -12.400 -1.810 30.036 1.00 85.31 274 ILE A CA 1
ATOM 2216 C C . ILE A 1 274 ? -13.287 -2.364 28.924 1.00 85.31 274 ILE A C 1
ATOM 2218 O O . ILE A 1 274 ? -14.134 -3.216 29.177 1.00 85.31 274 ILE A O 1
ATOM 2222 N N . GLU A 1 275 ? -13.069 -1.927 27.685 1.00 75.81 275 GLU A N 1
ATOM 2223 C CA . GLU A 1 275 ? -13.808 -2.416 26.515 1.00 75.81 275 GLU A CA 1
ATOM 2224 C C . GLU A 1 275 ? -12.870 -3.130 25.539 1.00 75.81 275 GLU A C 1
ATOM 2226 O O . GLU A 1 275 ? -12.048 -2.502 24.877 1.00 75.81 275 GLU A O 1
ATOM 2231 N N . THR A 1 276 ? -12.999 -4.445 25.394 1.00 74.38 276 THR A N 1
ATOM 2232 C CA . THR A 1 276 ? -12.287 -5.242 24.382 1.00 74.38 276 THR A CA 1
ATOM 2233 C C . THR A 1 276 ? -13.153 -5.405 23.133 1.00 74.38 276 THR A C 1
ATOM 2235 O O . THR A 1 276 ? -14.366 -5.253 23.216 1.00 74.38 276 THR A O 1
ATOM 2238 N N . GLY A 1 277 ? -12.554 -5.661 21.968 1.00 74.81 277 GLY A N 1
ATOM 2239 C CA . GLY A 1 277 ? -13.252 -5.623 20.676 1.00 74.81 277 GLY A CA 1
ATOM 2240 C C . GLY A 1 277 ? -12.466 -4.858 19.616 1.00 74.81 277 GLY A C 1
ATOM 2241 O O . GLY A 1 277 ? -11.446 -4.239 19.904 1.00 74.81 277 GLY A O 1
ATOM 2242 N N . ILE A 1 278 ? -12.927 -4.927 18.367 1.00 75.81 278 ILE A N 1
ATOM 2243 C CA . ILE A 1 278 ? -12.315 -4.195 17.254 1.00 75.81 278 ILE A CA 1
ATOM 2244 C C . ILE A 1 278 ? -13.429 -3.533 16.465 1.00 75.81 278 ILE A C 1
ATOM 2246 O O . ILE A 1 278 ? -14.297 -4.205 15.905 1.00 75.81 278 ILE A O 1
ATOM 2250 N N . VAL A 1 279 ? -13.388 -2.207 16.422 1.00 81.12 279 VAL A N 1
ATOM 2251 C CA . VAL A 1 279 ? -14.356 -1.384 15.708 1.00 81.12 279 VAL A CA 1
ATOM 2252 C C . VAL A 1 279 ? -13.597 -0.471 14.758 1.00 81.12 279 VAL A C 1
ATOM 2254 O O . VAL A 1 279 ? -12.680 0.231 15.178 1.00 81.12 279 VAL A O 1
ATOM 2257 N N . LYS A 1 280 ? -13.992 -0.471 13.485 1.00 86.19 280 LYS A N 1
ATOM 2258 C CA . LYS A 1 280 ? -13.546 0.509 12.496 1.00 86.19 280 LYS A CA 1
ATOM 2259 C C . LYS A 1 280 ? -14.597 1.602 12.390 1.00 86.19 280 LYS A C 1
ATOM 2261 O O . LYS A 1 280 ? -15.788 1.312 12.277 1.00 86.19 280 LYS A O 1
ATOM 2266 N N . THR A 1 281 ? -14.162 2.853 12.405 1.00 89.31 281 THR A N 1
ATOM 2267 C CA . THR A 1 281 ? -15.036 3.997 12.164 1.00 89.31 281 THR A CA 1
ATOM 2268 C C . THR A 1 281 ? -14.633 4.707 10.886 1.00 89.31 281 THR A C 1
ATOM 2270 O O . THR A 1 281 ? -13.454 4.806 10.551 1.00 89.31 281 THR A O 1
ATOM 2273 N N . PHE A 1 282 ? -15.632 5.212 10.175 1.00 90.12 282 PHE A N 1
ATOM 2274 C CA . PHE A 1 282 ? -15.437 6.135 9.074 1.00 90.12 282 PHE A CA 1
ATOM 2275 C C . PHE A 1 282 ? -16.175 7.434 9.388 1.00 90.12 282 PHE A C 1
ATOM 2277 O O . PHE A 1 282 ? -17.390 7.433 9.590 1.00 90.12 282 PHE A O 1
ATOM 2284 N N . ASN A 1 283 ? -15.436 8.538 9.449 1.00 88.88 283 ASN A N 1
ATOM 2285 C CA . ASN A 1 283 ? -15.950 9.849 9.847 1.00 88.88 283 ASN A CA 1
ATOM 2286 C C . ASN A 1 283 ? -16.300 10.716 8.628 1.00 88.88 283 ASN A C 1
ATOM 2288 O O . ASN A 1 283 ? -15.864 10.439 7.511 1.00 88.88 283 ASN A O 1
ATOM 2292 N N . ASN A 1 284 ? -17.039 11.806 8.856 1.00 88.88 284 ASN A N 1
ATOM 2293 C CA . ASN A 1 284 ? -17.449 12.769 7.821 1.00 88.88 284 ASN A CA 1
ATOM 2294 C C . ASN A 1 284 ? -18.290 12.143 6.698 1.00 88.88 284 ASN A C 1
ATOM 2296 O O . ASN A 1 284 ? -18.135 12.448 5.510 1.00 88.88 284 ASN A O 1
ATOM 2300 N N . ILE A 1 285 ? -19.212 11.275 7.097 1.00 89.56 285 ILE A N 1
ATOM 2301 C CA . ILE A 1 285 ? -20.082 10.521 6.206 1.00 89.56 285 ILE A CA 1
ATOM 2302 C C . ILE A 1 285 ? -21.497 11.100 6.219 1.00 89.56 285 ILE A C 1
ATOM 2304 O O . ILE A 1 285 ? -21.978 11.570 7.244 1.00 89.56 285 ILE A O 1
ATOM 2308 N N . ALA A 1 286 ? -22.182 11.071 5.075 1.00 88.06 286 ALA A N 1
ATOM 2309 C CA . ALA A 1 286 ? -23.600 11.413 4.986 1.00 88.06 286 ALA A CA 1
ATOM 2310 C C . ALA A 1 286 ? -24.364 10.408 4.103 1.00 88.06 286 ALA A C 1
ATOM 2312 O O . ALA A 1 286 ? -23.844 10.047 3.047 1.00 88.06 286 ALA A O 1
ATOM 2313 N N . PRO A 1 287 ? -25.593 9.994 4.460 1.00 87.06 287 PRO A N 1
ATOM 2314 C CA . PRO A 1 287 ? -26.410 9.118 3.621 1.00 87.06 287 PRO A CA 1
ATOM 2315 C C . PRO A 1 287 ? -26.671 9.723 2.235 1.00 87.06 287 PRO A C 1
ATOM 2317 O O . PRO A 1 287 ? -26.900 10.930 2.102 1.00 87.06 287 PRO A O 1
ATOM 2320 N N . LYS A 1 288 ? -26.659 8.888 1.192 1.00 85.44 288 LYS A N 1
ATOM 2321 C CA . LYS A 1 288 ? -27.023 9.269 -0.181 1.00 85.44 288 LYS A CA 1
ATOM 2322 C C . LYS A 1 288 ? -28.509 8.993 -0.434 1.00 85.44 288 LYS A C 1
ATOM 2324 O O . LYS A 1 288 ? -28.998 7.913 -0.130 1.00 85.44 288 LYS A O 1
ATOM 2329 N N . ASN A 1 289 ? -29.210 9.940 -1.067 1.00 65.31 289 ASN A N 1
ATOM 2330 C CA . ASN A 1 289 ? -30.510 9.737 -1.734 1.00 65.31 289 ASN A CA 1
ATOM 2331 C C . ASN A 1 289 ? -31.578 8.951 -0.934 1.00 65.31 289 ASN A C 1
ATOM 2333 O O . ASN A 1 289 ? -32.269 8.112 -1.507 1.00 65.31 289 ASN A O 1
ATOM 2337 N N . ASN A 1 290 ? -31.722 9.195 0.374 1.00 61.03 290 ASN A N 1
ATOM 2338 C CA . ASN A 1 290 ? -32.634 8.455 1.270 1.00 61.03 290 ASN A CA 1
ATOM 2339 C C . ASN A 1 290 ? -32.389 6.928 1.351 1.00 61.03 290 ASN A C 1
ATOM 2341 O O . ASN A 1 290 ? -33.232 6.203 1.879 1.00 61.03 290 ASN A O 1
ATOM 2345 N N . SER A 1 291 ? -31.254 6.428 0.854 1.00 66.19 291 SER A N 1
ATOM 2346 C CA . SER A 1 291 ? -30.822 5.042 1.038 1.00 66.19 291 SER A CA 1
ATOM 2347 C C . SER A 1 291 ? -30.196 4.874 2.422 1.00 66.19 291 SER A C 1
ATOM 2349 O O . SER A 1 291 ? -29.381 5.695 2.841 1.00 66.19 291 SER A O 1
ATOM 2351 N N . GLN A 1 292 ? -30.565 3.807 3.137 1.00 71.44 292 GLN A N 1
ATOM 2352 C CA . GLN A 1 292 ? -30.005 3.491 4.460 1.00 71.44 292 GLN A CA 1
ATOM 2353 C C . GLN A 1 292 ? -28.621 2.828 4.393 1.00 71.44 292 GLN A C 1
ATOM 2355 O O . GLN A 1 292 ? -27.972 2.676 5.424 1.00 71.44 292 GLN A 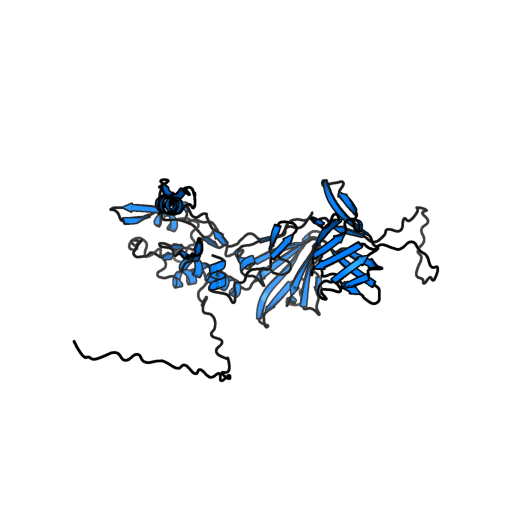O 1
ATOM 2360 N N . ASP A 1 293 ? -28.166 2.424 3.205 1.00 87.81 293 ASP A N 1
ATOM 2361 C CA . ASP A 1 293 ? -26.983 1.571 3.048 1.00 87.81 293 ASP A CA 1
ATOM 2362 C C . ASP A 1 293 ? -25.940 2.155 2.069 1.00 87.81 293 ASP A C 1
ATOM 2364 O O . ASP A 1 293 ? -24.919 1.527 1.787 1.00 87.81 293 ASP A O 1
ATOM 2368 N N . GLU A 1 294 ? -26.163 3.376 1.573 1.00 92.69 294 GLU A N 1
ATOM 2369 C CA . GLU A 1 294 ? -25.215 4.116 0.735 1.00 92.69 294 GLU A CA 1
ATOM 2370 C C . GLU A 1 294 ? -24.872 5.458 1.363 1.00 92.69 294 GLU A C 1
ATOM 2372 O O . GLU A 1 294 ? -25.750 6.240 1.732 1.00 92.69 294 GLU A O 1
ATOM 2377 N N . TYR A 1 295 ? -23.580 5.757 1.416 1.00 92.31 295 TYR A N 1
ATOM 2378 C CA . TYR A 1 295 ? -23.081 6.943 2.077 1.00 92.31 295 TYR A CA 1
ATOM 2379 C C . TYR A 1 295 ? -22.039 7.669 1.229 1.00 92.31 295 TYR A C 1
ATOM 2381 O O . TYR A 1 295 ? -21.165 7.051 0.632 1.00 92.31 295 TYR A O 1
ATOM 2389 N N . GLY A 1 296 ? -22.106 8.996 1.182 1.00 92.00 296 GLY A N 1
ATOM 2390 C CA . GLY A 1 296 ? -21.071 9.849 0.607 1.00 92.00 296 GLY A CA 1
ATOM 2391 C C . GLY A 1 296 ? -20.033 10.245 1.654 1.00 92.00 296 GLY A C 1
ATOM 2392 O O . GLY A 1 296 ? -20.389 10.648 2.761 1.00 92.00 296 GLY A O 1
ATOM 2393 N N . ILE A 1 297 ? -18.759 10.182 1.276 1.00 91.94 297 ILE A N 1
ATOM 2394 C CA . ILE A 1 297 ? -17.624 10.630 2.088 1.00 91.94 297 ILE A CA 1
ATOM 2395 C C . ILE A 1 297 ? -17.322 12.082 1.722 1.00 91.94 297 ILE A C 1
ATOM 2397 O O . ILE A 1 297 ? -17.165 12.401 0.538 1.00 91.94 297 ILE A O 1
ATOM 2401 N N . LYS A 1 298 ? -17.227 12.966 2.719 1.00 88.06 298 LYS A N 1
ATOM 2402 C CA . LYS A 1 298 ? -16.938 14.388 2.506 1.00 88.06 298 LYS A CA 1
ATOM 2403 C C . LYS A 1 298 ? -15.615 14.797 3.139 1.00 88.06 298 LYS A C 1
ATOM 2405 O O . LYS A 1 298 ? -15.331 14.453 4.279 1.00 88.06 298 LYS A O 1
ATOM 2410 N N . ASN A 1 299 ? -14.858 15.615 2.418 1.00 84.31 299 ASN A N 1
ATOM 2411 C CA . ASN A 1 299 ? -13.723 16.361 2.948 1.00 84.31 299 ASN A CA 1
ATOM 2412 C C . ASN A 1 299 ? -13.894 17.831 2.546 1.00 84.31 299 ASN A C 1
ATOM 2414 O O . ASN A 1 299 ? -14.117 18.114 1.370 1.00 84.31 299 ASN A O 1
ATOM 2418 N N . ASN A 1 300 ? -13.887 18.754 3.513 1.00 80.75 300 ASN A N 1
ATOM 2419 C CA . ASN A 1 300 ? -14.129 20.189 3.295 1.00 80.75 300 ASN A CA 1
ATOM 2420 C C . ASN A 1 300 ? -15.357 20.483 2.403 1.00 80.75 300 ASN A C 1
ATOM 2422 O O . ASN A 1 300 ? -15.293 21.271 1.466 1.00 80.75 300 ASN A O 1
ATOM 2426 N N . ASN A 1 301 ? -16.483 19.806 2.666 1.00 76.81 301 ASN A N 1
ATOM 2427 C CA . ASN A 1 301 ? -17.732 19.851 1.881 1.00 76.81 301 ASN A CA 1
ATOM 2428 C C . ASN A 1 301 ? -17.670 19.315 0.435 1.00 76.81 301 ASN A C 1
ATOM 2430 O O . ASN A 1 301 ? -18.722 19.214 -0.201 1.00 76.81 301 ASN A O 1
ATOM 2434 N N . LYS A 1 302 ? -16.508 18.887 -0.067 1.00 85.94 302 LYS A N 1
ATOM 2435 C CA . LYS A 1 302 ? -16.370 18.183 -1.349 1.00 85.94 302 LYS A CA 1
ATOM 2436 C C . LYS A 1 302 ? -16.589 16.684 -1.145 1.00 85.94 302 LYS A C 1
ATOM 2438 O O . LYS A 1 302 ? -16.066 16.095 -0.200 1.00 85.94 302 LYS A O 1
ATOM 2443 N N . VAL A 1 303 ? -17.374 16.056 -2.021 1.00 87.81 303 VAL A N 1
ATOM 2444 C CA . VAL A 1 303 ? -17.551 14.596 -2.010 1.00 87.81 303 VAL A CA 1
ATOM 2445 C C . VAL A 1 303 ? -16.300 13.958 -2.599 1.00 87.81 303 VAL A C 1
ATOM 2447 O O . VAL A 1 303 ? -15.965 14.211 -3.753 1.00 87.81 303 VAL A O 1
ATOM 2450 N N . ILE A 1 304 ? -15.618 13.142 -1.802 1.00 93.00 304 ILE A N 1
ATOM 2451 C CA . ILE A 1 304 ? -14.341 12.519 -2.173 1.00 93.00 304 ILE A CA 1
ATOM 2452 C C . ILE A 1 304 ? -14.444 11.013 -2.415 1.00 93.00 304 ILE A C 1
ATOM 2454 O O . ILE A 1 304 ? -13.494 10.407 -2.907 1.00 93.00 304 ILE A O 1
ATOM 2458 N N . GLY A 1 305 ? -15.596 10.418 -2.117 1.00 94.00 305 GLY A N 1
ATOM 2459 C CA . GLY A 1 305 ? -15.862 9.002 -2.322 1.00 94.00 305 GLY A CA 1
ATOM 2460 C C . GLY A 1 305 ? -17.230 8.592 -1.790 1.00 94.00 305 GLY A C 1
ATOM 2461 O O . GLY A 1 305 ? -18.049 9.430 -1.402 1.00 94.00 305 GLY A O 1
ATOM 2462 N N . GLU A 1 306 ? -17.462 7.291 -1.759 1.00 95.38 306 GLU A N 1
ATOM 2463 C CA . GLU A 1 306 ? -18.673 6.666 -1.255 1.00 95.38 306 GLU A CA 1
ATOM 2464 C C . GLU A 1 306 ? -18.381 5.354 -0.523 1.00 95.38 306 GLU A C 1
ATOM 2466 O O . GLU A 1 306 ? -17.382 4.682 -0.779 1.00 95.38 306 GLU A O 1
ATOM 2471 N N . ILE A 1 307 ? -19.278 5.002 0.395 1.00 95.69 307 ILE A N 1
ATOM 2472 C CA . ILE A 1 307 ? -19.318 3.712 1.074 1.00 95.69 307 ILE A CA 1
ATOM 2473 C C . ILE A 1 307 ? -20.661 3.062 0.772 1.00 95.69 307 ILE A C 1
ATOM 2475 O O . ILE A 1 307 ? -21.709 3.691 0.925 1.00 95.69 307 ILE A O 1
ATOM 2479 N N . LYS A 1 308 ? -20.628 1.794 0.375 1.00 95.44 308 LYS A N 1
ATOM 2480 C CA . LYS A 1 308 ? -21.811 0.973 0.134 1.00 95.44 308 LYS A CA 1
ATOM 2481 C C . LYS A 1 308 ? -21.803 -0.243 1.047 1.00 95.44 308 LYS A C 1
ATOM 2483 O O . LYS A 1 308 ? -20.799 -0.950 1.127 1.00 95.44 308 LYS A O 1
ATOM 2488 N N . VAL A 1 309 ? -22.926 -0.490 1.707 1.00 94.44 309 VAL A N 1
ATOM 2489 C CA . VAL A 1 309 ? -23.154 -1.653 2.563 1.00 94.44 309 VAL A CA 1
ATOM 2490 C C . VAL A 1 309 ? -24.116 -2.597 1.849 1.00 94.44 309 VAL A C 1
ATOM 2492 O O . VAL A 1 309 ? -25.237 -2.230 1.521 1.00 94.44 309 VAL A O 1
ATOM 2495 N N . GLU A 1 310 ? -23.691 -3.830 1.595 1.00 93.69 310 GLU A N 1
ATOM 2496 C CA . GLU A 1 310 ? -24.503 -4.841 0.914 1.00 93.69 310 GLU A CA 1
ATOM 2497 C C . GLU A 1 310 ? -24.668 -6.063 1.816 1.00 93.69 310 GLU A C 1
ATOM 2499 O O . GLU A 1 310 ? -23.689 -6.588 2.343 1.00 93.69 310 GLU A O 1
ATOM 2504 N N . ASN A 1 311 ? -25.897 -6.545 1.999 1.00 92.62 311 ASN A N 1
ATOM 2505 C CA . ASN A 1 311 ? -26.131 -7.820 2.675 1.00 92.62 311 ASN A CA 1
ATOM 2506 C C . ASN A 1 311 ? -25.827 -8.969 1.700 1.00 92.62 311 ASN A C 1
ATOM 2508 O O . ASN A 1 311 ? -26.462 -9.071 0.652 1.00 92.62 311 ASN A O 1
ATOM 2512 N N . ILE A 1 312 ? -24.848 -9.812 2.038 1.00 90.38 312 ILE A N 1
ATOM 2513 C CA . ILE A 1 312 ? -24.437 -10.955 1.211 1.00 90.38 312 ILE A CA 1
ATOM 2514 C C . ILE A 1 312 ? -25.236 -12.209 1.590 1.00 90.38 312 ILE A C 1
ATOM 2516 O O . ILE A 1 312 ? -25.638 -12.983 0.724 1.00 90.38 312 ILE A O 1
ATOM 2520 N N . SER A 1 313 ? -25.416 -12.448 2.892 1.00 84.56 313 SER A N 1
ATOM 2521 C CA . SER A 1 313 ? -26.131 -13.604 3.453 1.00 84.56 313 SER A CA 1
ATOM 2522 C C . SER A 1 313 ? -26.447 -13.367 4.940 1.00 84.56 313 SER A C 1
ATOM 2524 O O . SER A 1 313 ? -26.018 -12.361 5.496 1.00 84.56 313 SER A O 1
ATOM 2526 N N . ASN A 1 314 ? -27.200 -14.264 5.596 1.00 81.00 314 ASN A N 1
ATOM 2527 C CA . ASN A 1 314 ? -27.610 -14.138 7.008 1.00 81.00 314 ASN A CA 1
ATOM 2528 C C . ASN A 1 314 ? -26.482 -13.626 7.928 1.00 81.00 314 ASN A C 1
ATOM 2530 O O . ASN A 1 314 ? -25.543 -14.363 8.214 1.00 81.00 314 ASN A O 1
ATOM 2534 N N . ASN A 1 315 ? -26.631 -12.395 8.436 1.00 81.50 315 ASN A N 1
ATOM 2535 C CA . ASN A 1 315 ? -25.652 -11.702 9.283 1.00 81.50 315 ASN A CA 1
ATOM 2536 C C . ASN A 1 315 ? -24.251 -11.588 8.652 1.00 81.50 315 ASN A C 1
ATOM 2538 O O . ASN A 1 315 ? -23.250 -11.713 9.341 1.00 81.50 315 ASN A O 1
ATOM 2542 N N . LEU A 1 316 ? -24.159 -11.368 7.340 1.00 89.25 316 LEU A N 1
ATOM 2543 C CA . LEU A 1 316 ? -22.898 -11.112 6.651 1.00 89.25 316 LEU A CA 1
ATOM 2544 C C . LEU A 1 316 ? -23.063 -9.947 5.678 1.00 89.25 316 LEU A C 1
ATOM 2546 O O . LEU A 1 316 ? -23.876 -9.999 4.752 1.00 89.25 316 LEU A O 1
ATOM 2550 N N . PHE A 1 317 ? -22.265 -8.905 5.872 1.00 91.81 317 PHE A N 1
ATOM 2551 C CA . PHE A 1 317 ? -22.342 -7.664 5.113 1.00 91.81 317 PHE A CA 1
ATOM 2552 C C . PHE A 1 317 ? -21.009 -7.374 4.430 1.00 91.81 317 PHE A C 1
ATOM 2554 O O . PHE A 1 317 ? -19.947 -7.516 5.037 1.00 91.81 317 PHE A O 1
ATOM 2561 N N . LYS A 1 318 ? -21.065 -6.941 3.170 1.00 93.56 318 LYS A N 1
ATOM 2562 C CA . LYS A 1 318 ? -19.931 -6.374 2.446 1.00 93.56 318 LYS A CA 1
ATOM 2563 C C . LYS A 1 318 ? -19.967 -4.866 2.600 1.00 93.56 318 LYS A C 1
ATOM 2565 O O . LYS A 1 318 ? -20.928 -4.232 2.173 1.00 93.56 318 LYS A O 1
ATOM 2570 N N . VAL A 1 319 ? -18.911 -4.290 3.151 1.00 93.88 319 VAL A N 1
ATOM 2571 C CA . VAL A 1 319 ? -18.706 -2.842 3.135 1.00 93.88 319 VAL A CA 1
ATOM 2572 C C . VAL A 1 319 ? -17.699 -2.535 2.045 1.00 93.88 319 VAL A C 1
ATOM 2574 O O . VAL A 1 319 ? -16.568 -3.000 2.123 1.00 93.88 319 VAL A O 1
ATOM 2577 N N . SER A 1 320 ? -18.108 -1.793 1.020 1.00 95.56 320 SER A N 1
ATOM 2578 C CA . SER A 1 320 ? -17.246 -1.388 -0.093 1.00 95.56 320 SER A CA 1
ATOM 2579 C C . SER A 1 320 ? -17.006 0.114 -0.029 1.00 95.56 320 SER A C 1
ATOM 2581 O O . SER A 1 320 ? -17.961 0.884 0.013 1.00 95.56 320 SER A O 1
ATOM 2583 N N . VAL A 1 321 ? -15.744 0.522 -0.030 1.00 96.00 321 VAL A N 1
ATOM 2584 C CA . VAL A 1 321 ? -15.305 1.918 -0.065 1.00 96.00 321 VAL A CA 1
ATOM 2585 C C . VAL A 1 321 ? -14.796 2.213 -1.467 1.00 96.00 321 VAL A C 1
ATOM 2587 O O . VAL A 1 321 ? -13.988 1.457 -1.999 1.00 96.00 321 VAL A O 1
ATOM 2590 N N . LYS A 1 322 ? -15.248 3.313 -2.067 1.00 97.06 322 LYS A N 1
ATOM 2591 C CA . LYS A 1 322 ? -14.807 3.758 -3.388 1.00 97.06 322 LYS A CA 1
ATOM 2592 C C . LYS A 1 322 ? -14.490 5.245 -3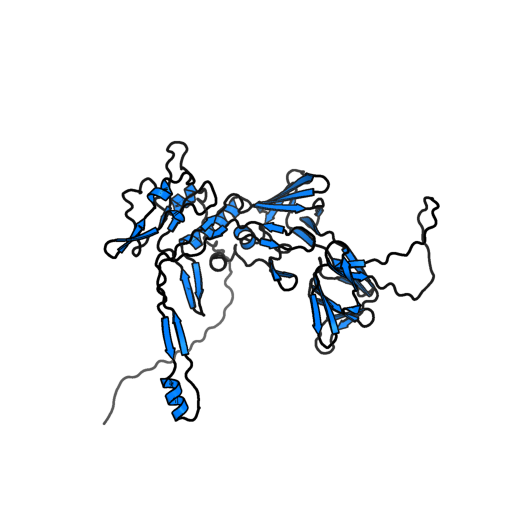.370 1.00 97.06 322 LYS A C 1
ATOM 2594 O O . LYS A 1 322 ? -15.351 6.069 -3.081 1.00 97.06 322 LYS A O 1
ATOM 2599 N N . LEU A 1 323 ? -13.256 5.598 -3.698 1.00 96.44 323 LEU A N 1
ATOM 2600 C CA . LEU A 1 323 ? -12.821 6.982 -3.842 1.00 96.44 323 LEU A CA 1
ATOM 2601 C C . LEU A 1 323 ? -13.246 7.550 -5.197 1.00 96.44 323 LEU A C 1
ATOM 2603 O O . LEU A 1 323 ? -13.487 6.826 -6.163 1.00 96.44 323 LEU A O 1
ATOM 2607 N N . SER A 1 324 ? -13.324 8.874 -5.263 1.00 94.69 324 SER A N 1
ATOM 2608 C CA . SER A 1 324 ? -13.571 9.602 -6.505 1.00 94.69 324 SER A CA 1
ATOM 2609 C C . SER A 1 324 ? -12.471 9.352 -7.541 1.00 94.69 324 SER A C 1
ATOM 2611 O O . SER A 1 324 ? -11.290 9.202 -7.206 1.00 94.69 324 SER A O 1
ATOM 2613 N N . ASP A 1 325 ? -12.852 9.387 -8.820 1.00 93.00 325 ASP A N 1
ATOM 2614 C CA . ASP A 1 325 ? -11.904 9.247 -9.929 1.00 93.00 325 ASP A CA 1
ATOM 2615 C C . ASP A 1 325 ? -10.812 10.325 -9.896 1.00 93.00 325 ASP A C 1
ATOM 2617 O O . ASP A 1 325 ? -9.688 10.070 -10.313 1.00 93.00 325 ASP A O 1
ATOM 2621 N N . GLU A 1 326 ? -11.106 11.511 -9.362 1.00 91.94 326 GLU A N 1
ATOM 2622 C CA . GLU A 1 326 ? -10.132 12.591 -9.197 1.00 91.94 326 GLU A CA 1
ATOM 2623 C C . GLU A 1 326 ? -8.976 12.180 -8.270 1.00 91.94 326 GLU A C 1
ATOM 2625 O O . GLU A 1 326 ? -7.811 12.255 -8.664 1.00 91.94 326 GLU A O 1
ATOM 2630 N N . ILE A 1 327 ? -9.281 11.665 -7.071 1.00 92.88 327 ILE A N 1
ATOM 2631 C CA . ILE A 1 327 ? -8.262 11.209 -6.108 1.00 92.88 327 ILE A CA 1
ATOM 2632 C C . ILE A 1 327 ? -7.466 10.041 -6.678 1.00 92.88 327 ILE A C 1
ATOM 2634 O O . ILE A 1 327 ? -6.237 10.016 -6.590 1.00 92.88 327 ILE A O 1
ATOM 2638 N N . LYS A 1 328 ? -8.170 9.089 -7.289 1.00 94.50 328 LYS A N 1
ATOM 2639 C CA . LYS A 1 328 ? -7.578 7.910 -7.914 1.00 94.50 328 LYS A CA 1
ATOM 2640 C C . LYS A 1 328 ? -6.583 8.287 -9.011 1.00 94.50 328 LYS A C 1
ATOM 2642 O O . LYS A 1 328 ? -5.437 7.840 -8.980 1.00 94.50 328 LYS A O 1
ATOM 2647 N N . LYS A 1 329 ? -6.993 9.140 -9.956 1.00 94.69 329 LYS A N 1
ATOM 2648 C CA . LYS A 1 329 ? -6.127 9.627 -11.039 1.00 94.69 329 LYS A CA 1
ATOM 2649 C C . LYS A 1 329 ? -4.927 10.379 -10.477 1.00 94.69 329 LYS A C 1
ATOM 2651 O O . LYS A 1 329 ? -3.802 10.071 -10.857 1.00 94.69 329 LYS A O 1
ATOM 2656 N N . ARG A 1 330 ? -5.145 11.277 -9.511 1.00 94.62 330 ARG A N 1
ATOM 2657 C CA . ARG A 1 330 ? -4.075 12.036 -8.847 1.00 94.62 330 ARG A CA 1
ATOM 2658 C C . ARG A 1 330 ? -3.016 11.122 -8.220 1.00 94.62 330 ARG A C 1
ATOM 2660 O O . ARG A 1 330 ? -1.831 11.302 -8.498 1.00 94.62 330 ARG A O 1
ATOM 2667 N N . ARG A 1 331 ? -3.426 10.100 -7.457 1.00 95.69 331 ARG A N 1
ATOM 2668 C CA . ARG A 1 331 ? -2.509 9.113 -6.853 1.00 95.69 331 ARG A CA 1
ATOM 2669 C C . ARG A 1 331 ? -1.725 8.340 -7.915 1.00 95.69 331 ARG A C 1
ATOM 2671 O O . ARG A 1 331 ? -0.504 8.248 -7.814 1.00 95.69 331 ARG A O 1
ATOM 2678 N N . ILE A 1 332 ? -2.396 7.838 -8.958 1.00 96.31 332 ILE A N 1
ATOM 2679 C CA . ILE A 1 332 ? -1.741 7.134 -10.079 1.00 96.31 332 ILE A CA 1
ATOM 2680 C C . ILE A 1 332 ? -0.688 8.029 -10.737 1.00 96.31 332 ILE A C 1
ATOM 2682 O O . ILE A 1 332 ? 0.432 7.586 -10.976 1.00 96.31 332 ILE A O 1
ATOM 2686 N N . CYS A 1 333 ? -1.016 9.294 -10.987 1.00 96.06 333 CYS A N 1
ATOM 2687 C CA . CYS A 1 333 ? -0.090 10.247 -11.581 1.00 96.06 333 CYS A CA 1
ATOM 2688 C C . CYS A 1 333 ? 1.134 10.500 -10.702 1.00 96.06 333 CYS A C 1
ATOM 2690 O O . CYS A 1 333 ? 2.249 10.462 -11.205 1.00 96.06 333 CYS A O 1
ATOM 2692 N N . GLN A 1 334 ? 0.959 10.669 -9.392 1.00 96.62 334 GLN A N 1
ATOM 2693 C CA . GLN A 1 334 ? 2.076 10.829 -8.454 1.00 96.62 334 GLN A CA 1
ATOM 2694 C C . GLN A 1 334 ? 3.008 9.608 -8.452 1.00 96.62 334 GLN A C 1
ATOM 2696 O O . GLN A 1 334 ? 4.230 9.763 -8.500 1.00 96.62 334 GLN A O 1
ATOM 2701 N N . ILE A 1 335 ? 2.443 8.395 -8.471 1.00 97.19 335 ILE A N 1
ATOM 2702 C CA . ILE A 1 335 ? 3.197 7.135 -8.578 1.00 97.19 335 ILE A CA 1
ATOM 2703 C C . ILE A 1 335 ? 3.979 7.077 -9.895 1.00 97.19 335 ILE A C 1
ATOM 2705 O O . ILE A 1 335 ? 5.178 6.796 -9.896 1.00 97.19 335 ILE A O 1
ATOM 2709 N N . LEU A 1 336 ? 3.320 7.358 -11.020 1.00 96.50 336 LEU A N 1
ATOM 2710 C CA . LEU A 1 336 ? 3.958 7.357 -12.334 1.00 96.50 336 LEU A CA 1
ATOM 2711 C C . LEU A 1 336 ? 5.067 8.413 -12.428 1.00 96.50 336 LEU A C 1
ATOM 2713 O O . LEU A 1 336 ? 6.120 8.121 -12.989 1.00 96.50 336 LEU A O 1
ATOM 2717 N N . THR A 1 337 ? 4.873 9.592 -11.836 1.00 95.44 337 THR A N 1
ATOM 2718 C CA . THR A 1 337 ? 5.869 10.672 -11.794 1.00 95.44 337 THR A CA 1
ATOM 2719 C C . THR A 1 337 ? 7.139 10.239 -11.069 1.00 95.44 337 THR A C 1
ATOM 2721 O O . THR A 1 337 ? 8.222 10.371 -11.630 1.00 95.44 337 THR A O 1
ATOM 2724 N N . VAL A 1 338 ? 7.048 9.639 -9.873 1.00 95.94 338 VAL A N 1
ATOM 2725 C CA . VAL A 1 338 ? 8.265 9.187 -9.164 1.00 95.94 338 VAL A CA 1
ATOM 2726 C C . VAL A 1 338 ? 8.960 8.020 -9.872 1.00 95.94 338 VAL A C 1
ATOM 2728 O O . VAL A 1 338 ? 10.183 7.930 -9.847 1.00 95.94 338 VAL A O 1
ATOM 2731 N N . ILE A 1 339 ? 8.214 7.136 -10.543 1.00 95.94 339 ILE A N 1
ATOM 2732 C CA . ILE A 1 339 ? 8.806 6.066 -11.364 1.00 95.94 339 ILE A CA 1
ATOM 2733 C C . ILE A 1 339 ? 9.536 6.664 -12.574 1.00 95.94 339 ILE A C 1
ATOM 2735 O O . ILE A 1 339 ? 10.618 6.203 -12.937 1.00 95.94 339 ILE A O 1
ATOM 2739 N N . HIS A 1 340 ? 8.941 7.678 -13.201 1.00 95.50 340 HIS A N 1
ATOM 2740 C CA . HIS A 1 340 ? 9.477 8.334 -14.384 1.00 95.50 340 HIS A CA 1
ATOM 2741 C C . HIS A 1 340 ? 10.727 9.169 -14.079 1.00 95.50 340 HIS A C 1
ATOM 2743 O O . HIS A 1 340 ? 11.719 9.071 -14.809 1.00 95.50 340 HIS A O 1
ATOM 2749 N N . ASP A 1 341 ? 10.683 9.987 -13.030 1.00 93.69 341 ASP A N 1
ATOM 2750 C CA . ASP A 1 341 ? 11.720 10.977 -12.720 1.00 93.69 341 ASP A CA 1
ATOM 2751 C C . ASP A 1 341 ? 12.866 10.391 -11.895 1.00 93.69 341 ASP A C 1
ATOM 2753 O O . ASP A 1 341 ? 14.014 10.801 -12.059 1.00 93.69 341 ASP A O 1
ATOM 2757 N N . GLY A 1 342 ? 12.578 9.383 -11.073 1.00 93.31 342 GLY A N 1
ATOM 2758 C CA . GLY A 1 342 ? 13.565 8.684 -10.267 1.00 93.31 342 GLY A CA 1
ATOM 2759 C C . GLY A 1 342 ? 13.178 8.586 -8.797 1.00 93.31 342 GLY A C 1
ATOM 2760 O O . GLY A 1 342 ? 12.303 9.285 -8.286 1.00 93.31 342 GLY A O 1
ATOM 2761 N N . LEU A 1 343 ? 13.857 7.679 -8.103 1.00 93.94 343 LEU A N 1
ATOM 2762 C CA . LEU A 1 343 ? 13.599 7.346 -6.711 1.00 93.94 343 LEU A CA 1
ATOM 2763 C C . LEU A 1 343 ? 14.754 7.799 -5.826 1.00 93.94 343 LEU A C 1
ATOM 2765 O O . LEU A 1 343 ? 15.920 7.587 -6.147 1.00 93.94 343 LEU A O 1
ATOM 2769 N N . VAL A 1 344 ? 14.413 8.337 -4.660 1.00 91.19 344 VAL A N 1
ATOM 2770 C CA . VAL A 1 344 ? 15.373 8.529 -3.566 1.00 91.19 344 VAL A CA 1
ATOM 2771 C C . VAL A 1 344 ? 15.848 7.159 -3.085 1.00 91.19 344 VAL A C 1
ATOM 2773 O O . VAL A 1 344 ? 15.023 6.275 -2.822 1.00 91.19 344 VAL A O 1
ATOM 2776 N N . ALA A 1 345 ? 17.161 7.006 -2.950 1.00 85.81 345 ALA A N 1
ATOM 2777 C CA . ALA A 1 345 ? 17.816 5.813 -2.446 1.00 85.81 345 ALA A CA 1
ATOM 2778 C C . ALA A 1 345 ? 18.773 6.189 -1.318 1.00 85.81 345 ALA A C 1
ATOM 2780 O O . ALA A 1 345 ? 19.626 7.046 -1.488 1.00 85.81 345 ALA A O 1
ATOM 2781 N N . HIS A 1 346 ? 18.640 5.521 -0.180 1.00 81.12 346 HIS A N 1
ATOM 2782 C CA . HIS A 1 346 ? 19.496 5.742 0.980 1.00 81.12 346 HIS A CA 1
ATOM 2783 C C . HIS A 1 346 ? 20.401 4.535 1.142 1.00 81.12 346 HIS A C 1
ATOM 2785 O O . HIS A 1 346 ? 19.902 3.415 1.261 1.00 81.12 346 HIS A O 1
ATOM 2791 N N . SER A 1 347 ? 21.713 4.750 1.123 1.00 72.75 347 SER A N 1
ATOM 2792 C CA . SER A 1 347 ? 22.696 3.680 1.290 1.00 72.75 347 SER A CA 1
ATOM 2793 C C . SER A 1 347 ? 23.793 4.146 2.234 1.00 72.75 347 SER A C 1
ATOM 2795 O O . SER A 1 347 ? 24.489 5.106 1.934 1.00 72.75 347 SER A O 1
ATOM 2797 N N . SER A 1 348 ? 23.946 3.470 3.376 1.00 72.62 348 SER A N 1
ATOM 2798 C CA . SER A 1 348 ? 25.077 3.656 4.302 1.00 72.62 348 SER A CA 1
ATOM 2799 C C . SER A 1 348 ? 25.371 5.111 4.716 1.00 72.62 348 SER A C 1
ATOM 2801 O O . SER A 1 348 ? 26.529 5.483 4.873 1.00 72.62 348 SER A O 1
ATOM 2803 N N . GLY A 1 349 ? 24.332 5.930 4.912 1.00 73.38 349 GLY A N 1
ATOM 2804 C CA . GLY A 1 349 ? 24.468 7.343 5.300 1.00 73.38 349 GLY A CA 1
ATOM 2805 C C . GLY A 1 349 ? 24.611 8.325 4.132 1.00 73.38 349 GLY A C 1
ATOM 2806 O O . GLY A 1 349 ? 24.722 9.523 4.371 1.00 73.38 349 GLY A O 1
ATOM 2807 N N . GLU A 1 350 ? 24.573 7.841 2.890 1.00 77.12 350 GLU A N 1
ATOM 2808 C CA . GLU A 1 350 ? 24.563 8.665 1.684 1.00 77.12 350 GLU A CA 1
ATOM 2809 C C . GLU A 1 350 ? 23.161 8.746 1.069 1.00 77.12 350 GLU A C 1
ATOM 2811 O O . GLU A 1 350 ? 22.484 7.727 0.862 1.00 77.12 350 GLU A O 1
ATOM 2816 N N . ASP A 1 351 ? 22.773 9.968 0.705 1.00 81.38 351 ASP A N 1
ATOM 2817 C CA . ASP A 1 351 ? 21.582 10.257 -0.087 1.00 81.38 351 ASP A CA 1
ATOM 2818 C C . ASP A 1 351 ? 21.925 10.102 -1.577 1.00 81.38 351 ASP A C 1
ATOM 2820 O O . ASP A 1 351 ? 22.636 10.912 -2.172 1.00 81.38 351 ASP A O 1
ATOM 2824 N N . ASN A 1 352 ? 21.397 9.049 -2.193 1.00 85.88 352 ASN A N 1
ATOM 2825 C CA . ASN A 1 352 ? 21.566 8.716 -3.602 1.00 85.88 352 ASN A CA 1
ATOM 2826 C C . ASN A 1 352 ? 20.233 8.823 -4.366 1.00 85.88 352 ASN A C 1
ATOM 2828 O O . ASN A 1 352 ? 19.144 8.909 -3.790 1.00 85.88 352 ASN A O 1
ATOM 2832 N N . THR A 1 353 ? 20.305 8.802 -5.700 1.00 88.88 353 THR A N 1
ATOM 2833 C CA . THR A 1 353 ? 19.118 8.799 -6.572 1.00 88.88 353 THR A CA 1
ATOM 2834 C C . THR A 1 353 ? 19.209 7.688 -7.610 1.00 88.88 353 THR A C 1
ATOM 2836 O O . THR A 1 353 ? 20.231 7.514 -8.269 1.00 88.88 353 THR A O 1
ATOM 2839 N N . ILE A 1 354 ? 18.111 6.956 -7.789 1.00 91.06 354 ILE A N 1
ATOM 2840 C CA . ILE A 1 354 ? 17.945 5.946 -8.833 1.00 91.06 354 ILE A CA 1
ATOM 2841 C C . ILE A 1 354 ? 17.087 6.556 -9.940 1.00 91.06 354 ILE A C 1
ATOM 2843 O O . ILE A 1 354 ? 15.868 6.644 -9.805 1.00 91.06 354 ILE A O 1
ATOM 2847 N N . VAL A 1 355 ? 17.722 6.966 -11.038 1.00 92.62 355 VAL A N 1
ATOM 2848 C CA . VAL A 1 355 ? 17.043 7.488 -12.234 1.00 92.62 355 VAL A CA 1
ATOM 2849 C C . VAL A 1 355 ? 17.039 6.410 -13.322 1.00 92.62 355 VAL A C 1
ATOM 2851 O O . VAL A 1 355 ? 18.094 5.825 -13.591 1.00 92.62 355 VAL A O 1
ATOM 2854 N N . PRO A 1 356 ? 15.894 6.120 -13.968 1.00 93.81 356 PRO A N 1
ATOM 2855 C CA . PRO A 1 356 ? 15.849 5.127 -15.035 1.00 93.81 356 PRO A CA 1
ATOM 2856 C C . PRO A 1 356 ? 16.659 5.592 -16.254 1.00 93.81 356 PRO A C 1
ATOM 2858 O O . PRO A 1 356 ? 16.389 6.650 -16.821 1.00 93.81 356 PRO A O 1
ATOM 2861 N N . LEU A 1 357 ? 17.618 4.770 -16.694 1.00 94.50 357 LEU A N 1
ATOM 2862 C CA . LEU A 1 357 ? 18.338 4.985 -17.961 1.00 94.50 357 LEU A CA 1
ATOM 2863 C C . LEU A 1 357 ? 17.464 4.669 -19.183 1.00 94.50 357 LEU A C 1
ATOM 2865 O O . LEU A 1 357 ? 17.655 5.246 -20.250 1.00 94.50 357 LEU A O 1
ATOM 2869 N N . PHE A 1 358 ? 16.512 3.754 -19.005 1.00 95.31 358 PHE A N 1
ATOM 2870 C CA . PHE A 1 358 ? 15.483 3.384 -19.966 1.00 95.31 358 PHE A CA 1
ATOM 2871 C C . PHE A 1 358 ? 14.183 3.088 -19.213 1.00 95.31 358 PHE A C 1
ATOM 2873 O O . PHE A 1 358 ? 14.203 2.455 -18.156 1.00 95.31 358 PHE A O 1
ATOM 2880 N N . LEU A 1 359 ? 13.055 3.528 -19.764 1.00 96.25 359 LEU A N 1
ATOM 2881 C CA . LEU A 1 359 ? 11.718 3.240 -19.259 1.00 96.25 359 LEU A CA 1
ATOM 2882 C C . LEU A 1 359 ? 10.790 2.962 -20.440 1.00 96.25 359 LEU A C 1
ATOM 2884 O O . LEU A 1 359 ? 10.726 3.746 -21.383 1.00 96.25 359 LEU A O 1
ATOM 2888 N N . ILE A 1 360 ? 10.029 1.875 -20.348 1.00 96.00 360 ILE A N 1
ATOM 2889 C CA . ILE A 1 360 ? 8.935 1.553 -21.263 1.00 96.00 360 ILE A CA 1
ATOM 2890 C C . ILE A 1 360 ? 7.644 1.374 -20.466 1.00 96.00 360 ILE A C 1
ATOM 2892 O O . ILE A 1 360 ? 7.635 0.681 -19.448 1.00 96.00 360 ILE A O 1
ATOM 2896 N N . ALA A 1 361 ? 6.560 2.002 -20.915 1.00 95.88 361 ALA A N 1
ATOM 2897 C CA . ALA A 1 361 ? 5.266 1.972 -20.238 1.00 95.88 361 ALA A CA 1
ATOM 2898 C C . ALA A 1 361 ? 4.112 1.859 -21.240 1.00 95.88 361 ALA A C 1
ATOM 2900 O O . ALA A 1 361 ? 4.206 2.345 -22.364 1.00 95.88 361 ALA A O 1
ATOM 2901 N N . ALA A 1 362 ? 3.017 1.212 -20.849 1.00 94.88 362 ALA A N 1
ATOM 2902 C CA . ALA A 1 362 ? 1.802 1.134 -21.655 1.00 94.88 362 ALA A CA 1
ATOM 2903 C C . ALA A 1 362 ? 0.583 0.821 -20.777 1.00 94.88 362 ALA A C 1
ATOM 2905 O O . ALA A 1 362 ? 0.746 0.146 -19.755 1.00 94.88 362 ALA A O 1
ATOM 2906 N N . PRO A 1 363 ? -0.628 1.237 -21.186 1.00 93.12 363 PRO A N 1
ATOM 2907 C CA . PRO A 1 363 ? -1.851 0.649 -20.658 1.00 93.12 363 PRO A CA 1
ATOM 2908 C C . PRO A 1 363 ? -1.924 -0.836 -21.046 1.00 93.12 363 PRO A C 1
ATOM 2910 O O . PRO A 1 363 ? -1.611 -1.227 -22.177 1.00 93.12 363 PRO A O 1
ATOM 2913 N N . VAL A 1 364 ? -2.310 -1.677 -20.087 1.00 92.81 364 VAL A N 1
ATOM 2914 C CA . VAL A 1 364 ? -2.355 -3.135 -20.243 1.00 92.81 364 VAL A CA 1
ATOM 2915 C C . VAL A 1 364 ? -3.667 -3.706 -19.718 1.00 92.81 364 VAL A C 1
ATOM 2917 O O . VAL A 1 364 ? -4.190 -3.270 -18.697 1.00 92.81 364 VAL A O 1
ATOM 2920 N N . LYS A 1 365 ? -4.155 -4.756 -20.382 1.00 91.69 365 LYS A N 1
ATOM 2921 C CA . LYS A 1 365 ? -5.401 -5.460 -20.038 1.00 91.69 365 LYS A CA 1
ATOM 2922 C C . LYS A 1 365 ? -5.307 -6.243 -18.728 1.00 91.69 365 LYS A C 1
ATOM 2924 O O . LYS A 1 365 ? -6.328 -6.563 -18.122 1.00 91.69 365 LYS A O 1
ATOM 2929 N N . VAL A 1 366 ? -4.087 -6.611 -18.329 1.00 91.06 366 VAL A N 1
ATOM 2930 C CA . VAL A 1 366 ? -3.793 -7.423 -17.144 1.00 91.06 366 VAL A CA 1
ATOM 2931 C C . VAL A 1 366 ? -2.732 -6.702 -16.308 1.00 91.06 366 VAL A C 1
ATOM 2933 O O . VAL A 1 366 ? -1.702 -6.331 -16.871 1.00 91.06 366 VAL A O 1
ATOM 2936 N N . PRO A 1 367 ? -2.923 -6.544 -14.983 1.00 86.38 367 PRO A N 1
ATOM 2937 C CA . PRO A 1 367 ? -1.963 -5.900 -14.082 1.00 86.38 367 PRO A CA 1
ATOM 2938 C C . PRO A 1 367 ? -0.774 -6.836 -13.790 1.00 86.38 367 PRO A C 1
ATOM 2940 O O . PRO A 1 367 ? -0.605 -7.351 -12.687 1.00 86.38 367 PRO A O 1
ATOM 2943 N N . SER A 1 368 ? 0.023 -7.114 -14.818 1.00 90.94 368 SER A N 1
ATOM 2944 C CA . SER A 1 368 ? 1.160 -8.038 -14.809 1.00 90.94 368 SER A CA 1
ATOM 2945 C C . SER A 1 368 ? 2.345 -7.389 -15.532 1.00 90.94 368 SER A C 1
ATOM 2947 O O . SER A 1 368 ? 2.117 -6.560 -16.416 1.00 90.94 368 SER A O 1
ATOM 2949 N N . PRO A 1 369 ? 3.607 -7.705 -15.185 1.00 94.19 369 PRO A N 1
ATOM 2950 C CA . PRO A 1 369 ? 4.779 -7.072 -15.790 1.00 94.19 369 PRO A CA 1
ATOM 2951 C C . PRO A 1 369 ? 5.033 -7.593 -17.219 1.00 94.19 369 PRO A C 1
ATOM 2953 O O . PRO A 1 369 ? 6.008 -8.293 -17.485 1.00 94.19 369 PRO A O 1
ATOM 2956 N N . VAL A 1 370 ? 4.147 -7.232 -18.155 1.00 94.06 370 VAL A N 1
ATOM 2957 C CA . VAL A 1 370 ? 4.067 -7.761 -19.531 1.00 94.06 370 VAL A CA 1
ATOM 2958 C C . VAL A 1 370 ? 5.378 -7.609 -20.305 1.00 94.06 370 VAL A C 1
ATOM 2960 O O . VAL A 1 370 ? 5.714 -8.463 -21.119 1.00 94.06 370 VAL A O 1
ATOM 2963 N N . PHE A 1 371 ? 6.130 -6.539 -20.043 1.00 95.19 371 PHE A N 1
ATOM 2964 C CA . PHE A 1 371 ? 7.371 -6.212 -20.754 1.00 95.19 371 PHE A CA 1
ATOM 2965 C C . PHE A 1 371 ? 8.621 -6.854 -20.151 1.00 95.19 371 PHE A C 1
ATOM 2967 O O . PHE A 1 371 ? 9.634 -6.983 -20.837 1.00 95.19 371 PHE A O 1
ATOM 2974 N N . HIS A 1 372 ? 8.556 -7.289 -18.891 1.00 95.31 372 HIS A N 1
ATOM 2975 C CA . HIS A 1 372 ? 9.705 -7.827 -18.166 1.00 95.31 372 HIS A CA 1
ATOM 2976 C C . HIS A 1 372 ? 10.415 -8.999 -18.867 1.00 95.31 372 HIS A C 1
ATOM 2978 O O . HIS A 1 372 ? 11.647 -8.982 -18.887 1.00 95.31 372 HIS A O 1
ATOM 2984 N N . PRO A 1 373 ? 9.714 -9.996 -19.452 1.00 93.81 373 PRO A N 1
ATOM 2985 C CA . PRO A 1 373 ? 10.385 -11.131 -20.087 1.00 93.81 373 PRO A CA 1
ATOM 2986 C C . PRO A 1 373 ? 10.988 -10.814 -21.462 1.00 93.81 373 PRO A C 1
ATOM 2988 O O . PRO A 1 373 ? 11.834 -11.570 -21.918 1.00 93.81 373 PRO A O 1
ATOM 2991 N N . TYR A 1 374 ? 10.564 -9.733 -22.125 1.00 94.31 374 TYR A N 1
ATOM 2992 C CA . TYR A 1 374 ? 11.010 -9.410 -23.486 1.00 94.31 374 TYR A CA 1
ATOM 2993 C C . TYR A 1 374 ? 12.176 -8.424 -23.505 1.00 94.31 374 TYR A C 1
ATOM 2995 O O . TYR A 1 374 ? 13.079 -8.562 -24.321 1.00 94.31 374 TYR A O 1
ATOM 3003 N N . ILE A 1 375 ? 12.148 -7.412 -22.632 1.00 94.12 375 ILE A N 1
ATOM 3004 C CA . ILE A 1 375 ? 13.160 -6.353 -22.637 1.00 94.12 375 ILE A CA 1
ATOM 3005 C C . ILE A 1 375 ? 14.482 -6.873 -22.090 1.00 94.12 375 ILE A C 1
ATOM 3007 O O . ILE A 1 375 ? 14.540 -7.334 -20.948 1.00 94.12 375 ILE A O 1
ATOM 3011 N N . ASP A 1 376 ? 15.548 -6.698 -22.860 1.00 92.56 376 ASP A N 1
ATOM 3012 C CA . ASP A 1 376 ? 16.914 -6.986 -22.431 1.00 92.56 376 ASP A CA 1
ATOM 3013 C C . ASP A 1 376 ? 17.909 -5.974 -23.016 1.00 92.56 376 ASP A C 1
ATOM 3015 O O . ASP A 1 376 ? 17.547 -5.160 -23.874 1.00 92.56 376 ASP A O 1
ATOM 3019 N N . ILE A 1 377 ? 19.153 -6.008 -22.540 1.00 92.00 377 ILE A N 1
ATOM 3020 C CA . ILE A 1 377 ? 20.249 -5.167 -23.023 1.00 92.00 377 ILE A CA 1
ATOM 3021 C C . ILE A 1 377 ? 21.384 -6.055 -23.521 1.00 92.00 377 ILE A C 1
ATOM 3023 O O . ILE A 1 377 ? 21.912 -6.884 -22.787 1.00 92.00 377 ILE A O 1
ATOM 3027 N N . VAL A 1 378 ? 21.797 -5.830 -24.765 1.00 89.94 378 VAL A N 1
ATOM 3028 C CA . VAL A 1 378 ? 22.965 -6.477 -25.374 1.00 89.94 378 VAL A CA 1
ATOM 3029 C C . VAL A 1 378 ? 24.051 -5.446 -25.648 1.00 89.94 378 VAL A C 1
ATOM 3031 O O . VAL A 1 378 ? 23.760 -4.270 -25.862 1.00 89.94 378 VAL A O 1
ATOM 3034 N N . ILE A 1 379 ? 25.309 -5.880 -25.649 1.00 87.00 379 ILE A N 1
ATOM 3035 C CA . ILE A 1 379 ? 26.431 -5.041 -26.074 1.00 87.00 379 ILE A CA 1
ATOM 3036 C C . ILE A 1 379 ? 26.714 -5.331 -27.549 1.00 87.00 379 ILE A C 1
ATOM 3038 O O . ILE A 1 379 ? 27.175 -6.418 -27.890 1.00 87.00 379 ILE A O 1
ATOM 3042 N N . GLU A 1 380 ? 26.465 -4.353 -28.416 1.00 85.25 380 GLU A N 1
ATOM 3043 C CA . GLU A 1 380 ? 26.839 -4.388 -29.834 1.00 85.25 380 GLU A CA 1
ATOM 3044 C C . GLU A 1 380 ? 27.909 -3.316 -30.078 1.00 85.25 380 GLU A C 1
ATOM 3046 O O . GLU A 1 380 ? 27.731 -2.160 -29.698 1.00 85.25 380 GLU A O 1
ATOM 3051 N N . GLU A 1 381 ? 29.051 -3.694 -30.662 1.00 85.94 381 GLU A N 1
ATOM 3052 C CA . GLU A 1 381 ? 30.162 -2.767 -30.966 1.00 85.94 381 GLU A CA 1
ATOM 3053 C C . GLU A 1 381 ? 30.636 -1.927 -29.756 1.00 85.94 381 GLU A C 1
ATOM 3055 O O . GLU A 1 381 ? 31.039 -0.771 -29.883 1.00 85.94 381 GLU A O 1
ATOM 3060 N N . GLY A 1 382 ? 30.568 -2.504 -28.550 1.00 83.50 382 GLY A N 1
ATOM 3061 C CA . GLY A 1 382 ? 30.954 -1.832 -27.304 1.00 83.50 382 GLY A CA 1
ATOM 3062 C C . GLY A 1 382 ? 29.922 -0.837 -26.762 1.00 83.50 382 GLY A C 1
ATOM 3063 O O . GLY A 1 382 ? 30.206 -0.154 -25.779 1.00 83.50 382 GLY A O 1
ATOM 3064 N N . LYS A 1 383 ? 28.725 -0.755 -27.357 1.00 84.94 383 LYS A N 1
ATOM 3065 C CA . LYS A 1 383 ? 27.628 0.110 -26.904 1.00 84.94 383 LYS A CA 1
ATOM 3066 C C . LYS A 1 383 ? 26.429 -0.721 -26.436 1.00 84.94 383 LYS A C 1
ATOM 3068 O O . LYS A 1 383 ? 26.092 -1.717 -27.078 1.00 84.94 383 LYS A O 1
ATOM 3073 N N . PRO A 1 384 ? 25.766 -0.335 -25.332 1.00 87.81 384 PRO A N 1
ATOM 3074 C CA . PRO A 1 384 ? 24.574 -1.029 -24.877 1.00 87.81 384 PRO A CA 1
ATOM 3075 C C . PRO A 1 384 ? 23.386 -0.702 -25.788 1.00 87.81 384 PRO A C 1
ATOM 3077 O O . PRO A 1 384 ? 23.150 0.456 -26.134 1.00 87.81 384 PRO A O 1
ATOM 3080 N N . LYS A 1 385 ? 22.622 -1.729 -26.150 1.00 90.06 385 LYS A N 1
ATOM 3081 C CA . LYS A 1 385 ? 21.453 -1.644 -27.023 1.00 90.06 385 LYS A CA 1
ATOM 3082 C C . LYS A 1 385 ? 20.287 -2.403 -26.410 1.00 90.06 385 LYS A C 1
ATOM 3084 O O . LYS A 1 385 ? 20.433 -3.548 -25.990 1.00 90.06 385 LYS A O 1
ATOM 3089 N N . VAL A 1 386 ? 19.120 -1.765 -26.386 1.00 92.75 386 VAL A N 1
ATOM 3090 C CA . VAL A 1 386 ? 17.880 -2.372 -25.888 1.00 92.75 386 VAL A CA 1
ATOM 3091 C C . VAL A 1 386 ? 17.256 -3.257 -26.970 1.00 92.75 386 VAL A C 1
ATOM 3093 O O . VAL A 1 386 ? 17.085 -2.820 -28.110 1.00 92.75 386 VAL A O 1
ATOM 3096 N N . ILE A 1 387 ? 16.872 -4.482 -26.610 1.00 92.62 387 ILE A N 1
ATOM 3097 C CA . ILE A 1 387 ? 16.174 -5.441 -27.482 1.00 92.62 387 ILE A CA 1
ATOM 3098 C C . ILE A 1 387 ? 14.802 -5.833 -26.909 1.00 92.62 387 ILE A C 1
ATOM 3100 O O . ILE A 1 387 ? 14.478 -5.516 -25.766 1.00 92.62 387 ILE A O 1
ATOM 3104 N N . GLY A 1 388 ? 13.960 -6.474 -27.730 1.00 93.62 388 GLY A N 1
ATOM 3105 C CA . GLY A 1 388 ? 12.636 -6.982 -27.327 1.00 93.62 388 GLY A CA 1
ATOM 3106 C C . GLY A 1 388 ? 11.479 -5.973 -27.366 1.00 93.62 388 GLY A C 1
ATOM 3107 O O . GLY A 1 388 ? 10.331 -6.329 -27.109 1.00 93.62 388 GLY A O 1
ATOM 3108 N N . ILE A 1 389 ? 11.732 -4.713 -27.743 1.00 93.94 389 ILE A N 1
ATOM 3109 C CA . ILE A 1 389 ? 10.696 -3.660 -27.811 1.00 93.94 389 ILE A CA 1
ATOM 3110 C C . ILE A 1 389 ? 9.562 -4.034 -28.781 1.00 93.94 389 ILE A C 1
ATOM 3112 O O . ILE A 1 389 ? 8.387 -3.820 -28.481 1.00 93.94 389 ILE A O 1
ATOM 3116 N N . LYS A 1 390 ? 9.890 -4.620 -29.940 1.00 91.94 390 LYS A N 1
ATOM 3117 C CA . LYS A 1 390 ? 8.886 -5.046 -30.930 1.00 91.94 390 LYS A CA 1
ATOM 3118 C C . LYS A 1 390 ? 7.972 -6.143 -30.375 1.00 91.94 390 LYS A C 1
ATOM 3120 O O . LYS A 1 390 ? 6.764 -6.090 -30.606 1.00 91.94 390 LYS A O 1
ATOM 3125 N N . ASP A 1 391 ? 8.524 -7.083 -29.611 1.00 93.06 391 ASP A N 1
ATOM 3126 C CA . ASP A 1 391 ? 7.760 -8.167 -28.987 1.00 93.06 391 ASP A CA 1
ATOM 3127 C C . ASP A 1 391 ? 6.816 -7.628 -27.906 1.00 93.06 391 ASP A C 1
ATOM 3129 O O . ASP A 1 391 ? 5.641 -8.003 -27.871 1.00 93.06 391 ASP A O 1
ATOM 3133 N N . CYS A 1 392 ? 7.279 -6.658 -27.106 1.00 92.75 392 CYS A N 1
ATOM 3134 C CA . CYS A 1 392 ? 6.440 -5.924 -26.155 1.00 92.75 392 CYS A CA 1
ATOM 3135 C C . CYS A 1 392 ? 5.229 -5.281 -26.838 1.00 92.75 392 CYS A C 1
ATOM 3137 O O . CYS A 1 392 ? 4.098 -5.498 -26.410 1.00 92.75 392 CYS A O 1
ATOM 3139 N N . ILE A 1 393 ? 5.456 -4.514 -27.910 1.00 92.00 393 ILE A N 1
ATOM 3140 C CA . ILE A 1 393 ? 4.394 -3.797 -28.634 1.00 92.00 393 ILE A CA 1
ATOM 3141 C C . ILE A 1 393 ? 3.379 -4.774 -29.238 1.00 92.00 393 ILE A C 1
ATOM 3143 O O . ILE A 1 393 ? 2.177 -4.508 -29.243 1.00 92.00 393 ILE A O 1
ATOM 3147 N N . ASN A 1 394 ? 3.842 -5.915 -29.746 1.00 90.94 394 ASN A N 1
ATOM 3148 C CA . ASN A 1 394 ? 2.971 -6.893 -30.389 1.00 90.94 394 ASN A CA 1
ATOM 3149 C C . ASN A 1 394 ? 2.181 -7.750 -29.383 1.00 90.94 394 ASN A C 1
ATOM 3151 O O . ASN A 1 394 ? 1.187 -8.374 -29.769 1.00 90.94 394 ASN A O 1
ATOM 3155 N N . ASN A 1 395 ? 2.543 -7.739 -28.097 1.00 93.19 395 ASN A N 1
ATOM 3156 C CA . ASN A 1 395 ? 1.876 -8.526 -27.064 1.00 93.19 395 ASN A CA 1
ATOM 3157 C C . ASN A 1 395 ? 0.367 -8.214 -26.976 1.00 93.19 395 ASN A C 1
ATOM 3159 O O . ASN A 1 395 ? -0.064 -7.060 -27.003 1.00 93.19 395 ASN A O 1
ATOM 3163 N N . SER A 1 396 ? -0.472 -9.251 -26.893 1.00 92.19 396 SER A N 1
ATOM 3164 C CA . SER A 1 396 ? -1.942 -9.127 -26.894 1.00 92.19 396 SER A CA 1
ATOM 3165 C C . SER A 1 396 ? -2.527 -8.423 -25.660 1.00 92.19 396 SER A C 1
ATOM 3167 O O . SER A 1 396 ? -3.672 -7.956 -25.713 1.00 92.19 396 SER A O 1
ATOM 3169 N N . TRP A 1 397 ? -1.752 -8.331 -24.576 1.00 93.88 397 TRP A N 1
ATOM 3170 C CA . TRP A 1 397 ? -2.135 -7.664 -23.334 1.00 93.88 397 TRP A CA 1
ATOM 3171 C C . TRP A 1 397 ? -1.876 -6.160 -23.341 1.00 93.88 397 TRP A C 1
ATOM 3173 O O . TRP A 1 397 ? -2.421 -5.480 -22.480 1.00 93.88 397 TRP A O 1
ATOM 3183 N N . VAL A 1 398 ? -1.115 -5.626 -24.301 1.00 93.25 398 VAL A N 1
ATOM 3184 C CA . VAL A 1 398 ? -1.028 -4.174 -24.518 1.00 93.25 398 VAL A CA 1
ATOM 3185 C C . VAL A 1 398 ? -2.347 -3.680 -25.102 1.00 93.25 398 VAL A C 1
ATOM 3187 O O . VAL A 1 398 ? -2.890 -4.298 -26.027 1.00 93.25 398 VAL A O 1
ATOM 3190 N N . GLU A 1 399 ? -2.878 -2.595 -24.544 1.00 89.12 399 GLU A N 1
ATOM 3191 C CA . GLU A 1 399 ? -4.131 -2.015 -25.016 1.00 89.12 399 GLU A CA 1
ATOM 3192 C C . GLU A 1 399 ? -3.969 -1.303 -26.364 1.00 89.12 399 GLU A C 1
ATOM 3194 O O . GLU A 1 399 ? -2.940 -0.703 -26.682 1.00 89.12 399 GLU A O 1
ATOM 3199 N N . GLU A 1 400 ? -5.014 -1.413 -27.179 1.00 85.88 400 GLU A N 1
ATOM 3200 C CA . GLU A 1 400 ? -5.124 -0.722 -28.458 1.00 85.88 400 GLU A CA 1
ATOM 3201 C C . GLU A 1 400 ? -5.713 0.668 -28.220 1.00 85.88 400 GLU A C 1
ATOM 3203 O O . GLU A 1 400 ? -6.613 0.838 -27.402 1.00 85.88 400 GLU A O 1
ATOM 3208 N N . GLN A 1 401 ? -5.207 1.661 -28.943 1.00 72.88 401 GLN A N 1
ATOM 3209 C CA . GLN A 1 401 ? -5.730 3.021 -28.906 1.00 72.88 401 GLN A CA 1
ATOM 3210 C C . GLN A 1 401 ? -6.659 3.253 -30.104 1.00 72.88 401 GLN A C 1
ATOM 3212 O O . GLN A 1 401 ? -6.312 2.891 -31.232 1.00 72.88 401 GLN A O 1
ATOM 3217 N N . ASN A 1 402 ? -7.795 3.909 -29.837 1.00 57.91 402 ASN A N 1
ATOM 3218 C CA . ASN A 1 402 ? -8.870 4.287 -30.765 1.00 57.91 402 ASN A CA 1
ATOM 3219 C C . ASN A 1 402 ? -9.600 3.121 -31.465 1.00 57.91 402 ASN A C 1
ATOM 3221 O O . ASN A 1 402 ? -9.000 2.331 -32.195 1.00 57.91 402 ASN A O 1
ATOM 3225 N N . ASP A 1 403 ? -10.937 3.112 -31.365 1.00 55.31 403 ASP A N 1
ATOM 3226 C CA . ASP A 1 403 ? -11.835 2.128 -32.008 1.00 55.31 403 ASP A CA 1
ATOM 3227 C C . ASP A 1 403 ? -11.670 2.028 -33.537 1.00 55.31 403 ASP A C 1
ATOM 3229 O O . ASP A 1 403 ? -12.060 1.035 -34.149 1.00 55.31 403 ASP A O 1
ATOM 3233 N N . GLN A 1 404 ? -11.079 3.045 -34.170 1.00 55.53 404 GLN A N 1
ATOM 3234 C CA . GLN A 1 404 ? -10.969 3.139 -35.626 1.00 55.53 404 GLN A CA 1
ATOM 3235 C C . GLN A 1 404 ? -9.641 2.619 -36.195 1.00 55.53 404 GLN A C 1
ATOM 3237 O O . GLN A 1 404 ? -9.624 2.190 -37.346 1.00 55.53 404 GLN A O 1
ATOM 3242 N N . SER A 1 405 ? -8.537 2.640 -35.433 1.00 61.56 405 SER A N 1
ATOM 3243 C CA . SER A 1 405 ? -7.207 2.283 -35.961 1.00 61.56 405 SER A CA 1
ATOM 3244 C C . SER A 1 405 ? -6.534 1.090 -35.278 1.00 61.56 405 SER A C 1
ATOM 3246 O O . SER A 1 405 ? -5.613 0.528 -35.868 1.00 61.56 405 SER A O 1
ATOM 3248 N N . LYS A 1 406 ? -6.992 0.655 -34.091 1.00 69.38 406 LYS A N 1
ATOM 3249 C CA . LYS A 1 406 ? -6.431 -0.498 -33.350 1.00 69.38 406 LYS A CA 1
ATOM 3250 C C . LYS A 1 406 ? -4.900 -0.468 -33.226 1.00 69.38 406 LYS A C 1
ATOM 3252 O O . LYS A 1 406 ? -4.224 -1.495 -33.314 1.00 69.38 406 LYS A O 1
ATOM 3257 N N . ILE A 1 407 ? -4.318 0.719 -33.052 1.00 78.69 407 ILE A N 1
ATOM 3258 C CA . ILE A 1 407 ? -2.861 0.864 -32.973 1.00 78.69 407 ILE A CA 1
ATOM 3259 C C . ILE A 1 407 ? -2.436 0.697 -31.517 1.00 78.69 407 ILE A C 1
ATOM 3261 O O . ILE A 1 407 ? -2.872 1.442 -30.642 1.00 78.69 407 ILE A O 1
ATOM 3265 N N . LYS A 1 408 ? -1.545 -0.261 -31.254 1.00 85.31 408 LYS A N 1
ATOM 3266 C CA . LYS A 1 408 ? -0.891 -0.401 -29.948 1.00 85.31 408 LYS A CA 1
ATOM 3267 C C . LYS A 1 408 ? 0.218 0.629 -29.832 1.00 85.31 408 LYS A C 1
ATOM 3269 O O . LYS A 1 408 ? 1.127 0.646 -30.665 1.00 85.31 408 LYS A O 1
ATOM 3274 N N . LYS A 1 409 ? 0.136 1.470 -28.802 1.00 88.69 409 LYS A N 1
ATOM 3275 C 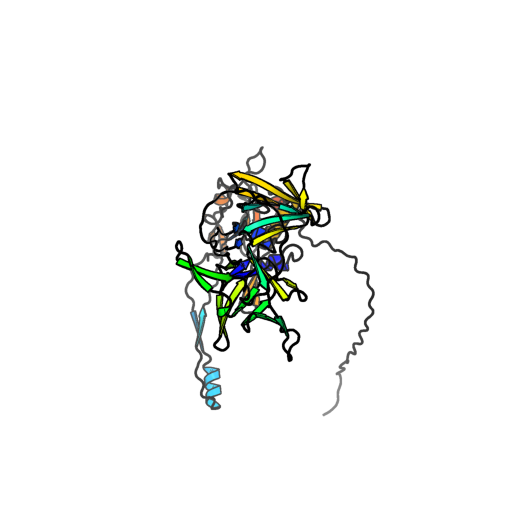CA . LYS A 1 409 ? 1.154 2.476 -28.505 1.00 88.69 409 LYS A CA 1
ATOM 3276 C C . LYS A 1 409 ? 1.781 2.243 -27.142 1.00 88.69 409 LYS A C 1
ATOM 3278 O O . LYS A 1 409 ? 1.088 1.937 -26.175 1.00 88.69 409 LYS A O 1
ATOM 3283 N N . VAL A 1 410 ? 3.098 2.413 -27.081 1.00 94.06 410 VAL A N 1
ATOM 3284 C CA . VAL A 1 410 ? 3.884 2.361 -25.842 1.00 94.06 410 VAL A CA 1
ATOM 3285 C C . VAL A 1 410 ? 4.653 3.666 -25.652 1.00 94.06 410 VAL A C 1
ATOM 3287 O O . VAL A 1 410 ? 5.025 4.336 -26.614 1.00 94.06 410 VAL A O 1
ATOM 3290 N N . TYR A 1 411 ? 4.885 4.060 -24.409 1.00 95.38 411 TYR A N 1
ATOM 3291 C CA . TYR A 1 411 ? 5.772 5.163 -24.070 1.00 95.38 411 TYR A CA 1
ATOM 3292 C C . TYR A 1 411 ? 7.181 4.628 -23.888 1.00 95.38 411 TYR A C 1
ATOM 3294 O O . TYR A 1 411 ? 7.357 3.586 -23.257 1.00 95.38 411 TYR A O 1
ATOM 3302 N N . ILE A 1 412 ? 8.168 5.346 -24.420 1.00 95.50 412 ILE A N 1
ATOM 3303 C CA . ILE A 1 412 ? 9.580 5.015 -24.265 1.00 95.50 412 ILE A CA 1
ATOM 3304 C C . ILE A 1 412 ? 10.347 6.277 -23.884 1.00 95.50 412 ILE A C 1
ATOM 3306 O O . ILE A 1 412 ? 10.333 7.265 -24.619 1.00 95.50 412 ILE A O 1
ATOM 3310 N N . LYS A 1 413 ? 11.062 6.199 -22.765 1.00 94.50 413 LYS A N 1
ATOM 3311 C CA . LYS A 1 413 ? 12.095 7.147 -22.353 1.00 94.50 413 LYS A CA 1
ATOM 3312 C C . LYS A 1 413 ? 13.444 6.447 -22.419 1.00 94.50 413 LYS A C 1
ATOM 3314 O O . LYS A 1 413 ? 13.615 5.354 -21.885 1.00 94.50 413 LYS A O 1
ATOM 3319 N N . ASP A 1 414 ? 14.383 7.103 -23.068 1.00 93.50 414 ASP A N 1
ATOM 3320 C CA . ASP A 1 414 ? 15.779 6.720 -23.209 1.00 93.50 414 ASP A CA 1
ATOM 3321 C C . ASP A 1 414 ? 16.678 7.896 -22.803 1.00 93.50 414 ASP A C 1
ATOM 3323 O O . ASP A 1 414 ? 16.196 8.992 -22.501 1.00 93.50 414 ASP A O 1
ATOM 3327 N N . CYS A 1 415 ? 17.988 7.671 -22.744 1.00 91.00 415 CYS A N 1
ATOM 3328 C CA . CYS A 1 415 ? 18.957 8.732 -22.473 1.00 91.00 415 CYS A CA 1
ATOM 3329 C C . CYS A 1 415 ? 20.225 8.547 -23.309 1.00 91.00 415 CYS A C 1
ATOM 3331 O O . CYS A 1 415 ? 20.408 7.521 -23.959 1.00 91.00 415 CYS A O 1
ATOM 3333 N N . GLU A 1 416 ? 21.138 9.519 -23.269 1.00 89.31 416 GLU A N 1
ATOM 3334 C CA . GLU A 1 416 ? 22.399 9.458 -24.026 1.00 89.31 416 GLU A CA 1
ATOM 3335 C C . GLU A 1 416 ? 23.219 8.194 -23.722 1.00 89.31 416 GLU A C 1
ATOM 3337 O O . GLU A 1 416 ? 23.859 7.637 -24.613 1.00 89.31 416 GLU A O 1
ATOM 3342 N N . ARG A 1 417 ? 23.158 7.697 -22.478 1.00 88.06 417 ARG A N 1
ATOM 3343 C CA . ARG A 1 417 ? 23.872 6.482 -22.048 1.00 88.06 417 ARG A CA 1
ATOM 3344 C C . ARG A 1 417 ? 23.251 5.187 -22.581 1.00 88.06 417 ARG A C 1
ATOM 3346 O O . ARG A 1 417 ? 23.936 4.168 -22.599 1.00 88.06 417 ARG A O 1
ATOM 3353 N N . LEU A 1 418 ? 21.972 5.207 -22.955 1.00 90.44 418 LEU A N 1
ATOM 3354 C CA . LEU A 1 418 ? 21.219 4.051 -23.437 1.00 90.44 418 LEU A CA 1
ATOM 3355 C C . LEU A 1 418 ? 20.119 4.532 -24.390 1.00 90.44 418 LEU A C 1
ATOM 3357 O O . LEU A 1 418 ? 18.962 4.665 -23.995 1.00 90.44 418 LEU A O 1
ATOM 3361 N N . SER A 1 419 ? 20.509 4.849 -25.624 1.00 86.75 419 SER A N 1
ATOM 3362 C CA . SER A 1 419 ? 19.627 5.418 -26.647 1.00 86.75 419 SER A CA 1
ATOM 3363 C C . SER A 1 419 ? 18.998 4.341 -27.529 1.00 86.75 419 SER A C 1
ATOM 3365 O O . SER A 1 419 ? 19.546 3.248 -27.697 1.00 86.75 419 SER A O 1
ATOM 3367 N N . ILE A 1 420 ? 17.826 4.643 -28.094 1.00 89.00 420 ILE A N 1
ATOM 3368 C CA . ILE A 1 420 ? 17.086 3.720 -28.959 1.00 89.00 420 ILE A CA 1
ATOM 3369 C C . ILE A 1 420 ? 16.854 4.350 -30.329 1.00 89.00 420 ILE A C 1
ATOM 3371 O O . ILE A 1 420 ? 16.429 5.498 -30.442 1.00 89.00 420 ILE A O 1
ATOM 3375 N N . SER A 1 421 ? 17.073 3.560 -31.381 1.00 81.00 421 SER A N 1
ATOM 3376 C CA . SER A 1 421 ? 16.643 3.889 -32.744 1.00 81.00 421 SER A CA 1
ATOM 3377 C C . SER A 1 421 ? 15.113 3.838 -32.813 1.00 81.00 421 SER A C 1
ATOM 3379 O O . SER A 1 421 ? 14.493 2.784 -32.649 1.00 81.00 421 SER A O 1
ATOM 3381 N N . LYS A 1 422 ? 14.487 5.008 -32.982 1.00 77.50 422 LYS A N 1
ATOM 3382 C CA . LYS A 1 422 ? 13.021 5.159 -32.961 1.00 77.50 422 LYS A CA 1
ATOM 3383 C C . LYS A 1 422 ? 12.396 5.038 -34.351 1.00 77.50 422 LYS A C 1
ATOM 3385 O O . LYS A 1 422 ? 11.172 4.980 -34.437 1.00 77.50 422 LYS A O 1
ATOM 3390 N N . GLU A 1 423 ? 13.185 4.976 -35.427 1.00 79.25 423 GLU A N 1
ATOM 3391 C CA . GLU A 1 423 ? 12.693 5.004 -36.812 1.00 79.25 423 GLU A CA 1
ATOM 3392 C C . GLU A 1 423 ? 11.659 3.904 -37.088 1.00 79.25 423 GLU A C 1
ATOM 3394 O O . GLU A 1 423 ? 10.615 4.167 -37.677 1.00 79.25 423 GLU A O 1
ATOM 3399 N N . GLU A 1 424 ? 11.907 2.689 -36.598 1.00 77.50 424 GLU A N 1
ATOM 3400 C CA . GLU A 1 424 ? 11.073 1.516 -36.887 1.00 77.50 424 GLU A CA 1
ATOM 3401 C C . GLU A 1 424 ? 9.826 1.391 -35.995 1.00 77.50 424 GLU A C 1
ATOM 3403 O O . GLU A 1 424 ? 8.950 0.565 -36.261 1.00 77.50 424 GLU A O 1
ATOM 3408 N N . ILE A 1 425 ? 9.747 2.172 -34.912 1.00 85.06 425 ILE A N 1
ATOM 3409 C CA . ILE A 1 425 ? 8.680 2.069 -33.900 1.00 85.06 425 ILE A CA 1
ATOM 3410 C C . ILE A 1 425 ? 7.913 3.374 -33.680 1.00 85.06 425 ILE A C 1
ATOM 3412 O O . ILE A 1 425 ? 6.934 3.368 -32.939 1.00 85.06 425 ILE A O 1
ATOM 3416 N N . LYS A 1 426 ? 8.300 4.465 -34.351 1.00 83.19 426 LYS A N 1
ATOM 3417 C CA . LYS A 1 426 ? 7.763 5.820 -34.147 1.00 83.19 426 LYS A CA 1
ATOM 3418 C C . LYS A 1 426 ? 6.234 5.887 -34.164 1.00 83.19 426 LYS A C 1
ATOM 3420 O O . LYS A 1 426 ? 5.633 6.512 -33.296 1.00 83.19 426 LYS A O 1
ATOM 3425 N N . GLU A 1 427 ? 5.594 5.210 -35.117 1.00 84.38 427 GLU A N 1
ATOM 3426 C CA . GLU A 1 427 ? 4.128 5.193 -35.260 1.00 84.38 427 GLU A CA 1
ATOM 3427 C C . GLU A 1 427 ? 3.415 4.386 -34.158 1.00 84.38 427 GLU A C 1
ATOM 3429 O O . GLU A 1 427 ? 2.237 4.614 -33.872 1.00 84.38 427 GLU A O 1
ATOM 3434 N N . LYS A 1 428 ? 4.142 3.471 -33.507 1.00 87.88 428 LYS A N 1
ATOM 3435 C CA . LYS A 1 428 ? 3.679 2.607 -32.409 1.00 87.88 428 LYS A CA 1
ATOM 3436 C C . LYS A 1 428 ? 4.143 3.100 -31.036 1.00 87.88 428 LYS A C 1
ATOM 3438 O O . LYS A 1 428 ? 4.059 2.371 -30.048 1.00 87.88 428 LYS A O 1
ATOM 3443 N N . THR A 1 429 ? 4.632 4.333 -30.953 1.00 90.19 429 THR A N 1
ATOM 3444 C CA . THR A 1 429 ? 5.033 4.966 -29.696 1.00 90.19 429 THR A CA 1
ATOM 3445 C C . THR A 1 429 ? 4.264 6.255 -29.453 1.00 90.19 429 THR A C 1
ATOM 3447 O O . THR A 1 429 ? 3.823 6.913 -30.397 1.00 90.19 429 THR A O 1
ATOM 3450 N N . PHE A 1 430 ? 4.090 6.622 -28.185 1.00 88.88 430 PHE A N 1
ATOM 3451 C CA . PHE A 1 430 ? 3.655 7.973 -27.827 1.00 88.88 430 PHE A CA 1
ATOM 3452 C C . PHE A 1 430 ? 4.784 8.972 -28.097 1.00 88.88 430 PHE A C 1
ATOM 3454 O O . PHE A 1 430 ? 5.953 8.661 -27.863 1.00 88.88 430 PHE A O 1
ATOM 3461 N N . GLY A 1 431 ? 4.439 10.166 -28.583 1.00 86.12 431 GLY A N 1
ATOM 3462 C CA . GLY A 1 431 ? 5.400 11.230 -28.870 1.00 86.12 431 GLY A CA 1
ATOM 3463 C C . GLY A 1 431 ? 5.923 11.920 -27.612 1.00 86.12 431 GLY A C 1
ATOM 3464 O O . GLY A 1 431 ? 7.016 12.481 -27.622 1.00 86.12 431 GLY A O 1
ATOM 3465 N N . SER A 1 432 ? 5.171 11.854 -26.511 1.00 92.12 432 SER A N 1
ATOM 3466 C CA . SER A 1 432 ? 5.549 12.456 -25.234 1.00 92.12 432 SER A CA 1
ATOM 3467 C C . SER A 1 432 ? 4.950 11.717 -24.036 1.00 92.12 432 SER A C 1
ATOM 3469 O O . SER A 1 432 ? 3.998 10.944 -24.164 1.00 92.12 432 SER A O 1
ATOM 3471 N N . TRP A 1 433 ? 5.485 11.998 -22.843 1.00 93.31 433 TRP A N 1
ATOM 3472 C CA . TRP A 1 433 ? 4.905 11.527 -21.582 1.00 93.31 433 TRP A CA 1
ATOM 3473 C C . TRP A 1 433 ? 3.471 12.035 -21.392 1.00 93.31 433 TRP A C 1
ATOM 3475 O O . TRP A 1 433 ? 2.596 11.282 -20.976 1.00 93.31 433 TRP A O 1
ATOM 3485 N N . LYS A 1 434 ? 3.203 13.290 -21.779 1.00 92.69 434 LYS A N 1
ATOM 3486 C CA . LYS A 1 434 ? 1.866 13.892 -21.706 1.00 92.69 434 LYS A CA 1
ATOM 3487 C C . LYS A 1 434 ? 0.856 13.150 -22.581 1.00 92.69 434 LYS A C 1
ATOM 3489 O O . LYS A 1 434 ? -0.250 12.882 -22.123 1.00 92.69 434 LYS A O 1
ATOM 3494 N N . GLU A 1 435 ? 1.230 12.778 -23.805 1.00 91.12 435 GLU A N 1
ATOM 3495 C CA . GLU A 1 435 ? 0.377 11.958 -24.679 1.00 91.12 435 GLU A CA 1
ATOM 3496 C C . GLU A 1 435 ? 0.077 10.586 -24.068 1.00 91.12 435 GLU A C 1
ATOM 3498 O O . GLU A 1 435 ? -1.062 10.131 -24.123 1.00 91.12 435 GLU A O 1
ATOM 3503 N N . PHE A 1 436 ? 1.075 9.948 -23.449 1.00 92.75 436 PHE A N 1
ATOM 3504 C CA . PHE A 1 436 ? 0.883 8.679 -22.746 1.00 92.75 436 PHE A CA 1
ATOM 3505 C C . PHE A 1 436 ? -0.095 8.813 -21.573 1.00 92.75 436 PHE A C 1
ATOM 3507 O O . PHE A 1 436 ? -1.046 8.037 -21.477 1.00 92.75 436 PHE A O 1
ATOM 3514 N N . LEU A 1 437 ? 0.096 9.817 -20.710 1.00 93.25 437 LEU A N 1
ATOM 3515 C CA . LEU A 1 437 ? -0.819 10.092 -19.601 1.00 93.25 437 LEU A CA 1
ATOM 3516 C C . LEU A 1 437 ? -2.238 10.370 -20.113 1.00 93.25 437 LEU A C 1
ATOM 3518 O O . LEU A 1 437 ? -3.206 9.839 -19.570 1.00 93.25 437 LEU A O 1
ATOM 3522 N N . SER A 1 438 ? -2.358 11.131 -21.200 1.00 90.31 438 SER A N 1
ATOM 3523 C CA . SER A 1 438 ? -3.647 11.446 -21.819 1.00 90.31 438 SER A CA 1
ATOM 3524 C C . SER A 1 438 ? -4.371 10.193 -22.302 1.00 90.31 438 SER A C 1
ATOM 3526 O O . SER A 1 438 ? -5.521 9.957 -21.944 1.00 90.31 438 SER A O 1
ATOM 3528 N N . ALA A 1 439 ? -3.650 9.306 -22.989 1.00 88.25 439 ALA A N 1
ATOM 3529 C CA . ALA A 1 439 ? -4.159 8.007 -23.423 1.00 88.25 439 ALA A CA 1
ATOM 3530 C C . ALA A 1 439 ? -4.588 7.087 -22.262 1.00 88.25 439 ALA A C 1
ATOM 3532 O O . ALA A 1 439 ? -5.397 6.183 -22.460 1.00 88.25 439 ALA A O 1
ATOM 3533 N N . CYS A 1 440 ? -4.071 7.316 -21.050 1.00 90.38 440 CYS A N 1
ATOM 3534 C CA . CYS A 1 440 ? -4.487 6.622 -19.826 1.00 90.38 440 CYS A CA 1
ATOM 3535 C C . CYS A 1 440 ? -5.651 7.325 -19.095 1.00 90.38 440 CYS A C 1
ATOM 3537 O O . CYS A 1 440 ? -6.047 6.892 -18.012 1.00 90.38 440 CYS A O 1
ATOM 3539 N N . GLY A 1 441 ? -6.189 8.420 -19.645 1.00 90.94 441 GLY A N 1
ATOM 3540 C CA . GLY A 1 441 ? -7.247 9.227 -19.032 1.00 90.94 441 GLY A CA 1
ATOM 3541 C C . GLY A 1 441 ? -6.766 10.131 -17.889 1.00 90.94 441 GLY A C 1
ATOM 3542 O O . GLY A 1 441 ? -7.562 10.460 -16.999 1.00 90.94 441 GLY A O 1
ATOM 3543 N N . LEU A 1 442 ? -5.481 10.513 -17.899 1.00 91.69 442 LEU A N 1
ATOM 3544 C CA . LEU A 1 442 ? -4.771 11.259 -16.846 1.00 91.69 442 LEU A CA 1
ATOM 3545 C C . LEU A 1 442 ? -4.400 12.708 -17.254 1.00 91.69 442 LEU A C 1
ATOM 3547 O O . LEU A 1 442 ? -3.448 13.282 -16.733 1.00 91.69 442 LEU A O 1
ATOM 3551 N N . GLU A 1 443 ? -5.154 13.304 -18.183 1.00 73.19 443 GLU A N 1
ATOM 3552 C CA . GLU A 1 443 ? -4.849 14.565 -18.901 1.00 73.19 443 GLU A CA 1
ATOM 3553 C C . GLU A 1 443 ? -4.619 15.809 -18.022 1.00 73.19 443 GLU A C 1
ATOM 3555 O O . GLU A 1 443 ? -3.867 16.697 -18.421 1.00 73.19 443 GLU A O 1
ATOM 3560 N N . ASN A 1 444 ? -5.202 15.849 -16.817 1.00 61.88 444 ASN A N 1
ATOM 3561 C CA . ASN A 1 444 ? -5.188 17.008 -15.909 1.00 61.88 444 ASN A CA 1
ATOM 3562 C C . ASN A 1 444 ? -4.483 16.730 -14.573 1.00 61.88 444 ASN A C 1
ATOM 3564 O O . ASN A 1 444 ? -4.757 17.381 -13.568 1.00 61.88 444 ASN A O 1
ATOM 3568 N N . CYS A 1 445 ? -3.602 15.734 -14.524 1.00 57.25 445 CYS A N 1
ATOM 3569 C CA . CYS A 1 445 ? -2.775 15.503 -13.348 1.00 57.25 445 CYS A CA 1
ATOM 3570 C C . CYS A 1 445 ? -1.622 16.513 -13.281 1.00 57.25 445 CYS A C 1
ATOM 3572 O O . CYS A 1 445 ? -0.463 16.158 -13.496 1.00 57.25 445 CYS A O 1
ATOM 3574 N N . GLU A 1 446 ? -1.913 17.779 -12.997 1.00 49.94 446 GLU A N 1
ATOM 3575 C CA . GLU A 1 446 ? -0.860 18.706 -12.596 1.00 49.94 446 GLU A CA 1
ATOM 3576 C C . GLU A 1 446 ? -0.408 18.331 -11.182 1.00 49.94 446 GLU A C 1
ATOM 3578 O O . GLU A 1 446 ? -1.118 18.496 -10.196 1.00 49.94 446 GLU A O 1
ATOM 3583 N N . CYS A 1 447 ? 0.788 17.755 -11.086 1.00 45.66 447 CYS A N 1
ATOM 3584 C CA . CYS A 1 447 ? 1.447 17.427 -9.825 1.00 45.66 447 CYS A CA 1
ATOM 3585 C C . CYS A 1 447 ? 2.143 18.660 -9.210 1.00 45.66 447 CYS A C 1
ATOM 3587 O O . CYS A 1 447 ? 3.234 18.529 -8.646 1.00 45.66 447 CYS A O 1
ATOM 3589 N N . HIS A 1 448 ? 1.563 19.852 -9.375 1.00 34.91 448 HIS A N 1
ATOM 3590 C CA . HIS A 1 448 ? 2.075 21.078 -8.775 1.00 34.91 448 HIS A CA 1
ATOM 3591 C C . HIS A 1 448 ? 1.417 21.282 -7.406 1.00 34.91 448 HIS A C 1
ATOM 3593 O O . HIS A 1 448 ? 0.193 21.215 -7.319 1.00 34.91 448 HIS A O 1
ATOM 3599 N N . PRO A 1 449 ? 2.192 21.503 -6.330 1.00 33.00 449 PRO A N 1
ATOM 3600 C CA . PRO A 1 449 ? 1.617 22.026 -5.100 1.00 33.00 449 PRO A CA 1
ATOM 3601 C C . PRO A 1 449 ? 1.013 23.400 -5.416 1.00 33.00 449 PRO A C 1
ATOM 3603 O O . PRO A 1 449 ? 1.692 24.250 -5.993 1.00 33.00 449 PRO A O 1
ATOM 3606 N N . GLU A 1 450 ? -0.265 23.593 -5.098 1.00 29.67 450 GLU A N 1
ATOM 3607 C CA . GLU A 1 450 ? -0.910 24.902 -5.181 1.00 29.67 450 GLU A CA 1
ATOM 3608 C C . GLU A 1 450 ? -0.136 25.881 -4.284 1.00 29.67 450 GLU A C 1
ATOM 3610 O O . GLU A 1 450 ? 0.004 25.667 -3.076 1.00 29.67 450 GLU A O 1
ATOM 3615 N N . GLU A 1 451 ? 0.396 26.954 -4.873 1.00 26.33 451 GLU A N 1
ATOM 3616 C CA . GLU A 1 451 ? 0.911 28.098 -4.127 1.00 26.33 451 GLU A CA 1
ATOM 3617 C C . GLU A 1 451 ? -0.258 28.759 -3.384 1.00 26.33 451 GLU A C 1
ATOM 3619 O O . GLU A 1 451 ? -0.946 29.628 -3.912 1.00 26.33 451 GLU A O 1
ATOM 3624 N N . ASN A 1 452 ? -0.482 28.372 -2.129 1.00 27.12 452 ASN A N 1
ATOM 3625 C CA . ASN A 1 452 ? -1.231 29.205 -1.192 1.00 27.12 452 ASN A CA 1
ATOM 3626 C C . ASN A 1 452 ? -0.349 30.394 -0.784 1.00 27.12 452 ASN A C 1
ATOM 3628 O O . ASN A 1 452 ? 0.255 30.412 0.291 1.00 27.12 452 ASN A O 1
ATOM 3632 N N . SER A 1 453 ? -0.256 31.396 -1.659 1.00 29.83 453 SER A N 1
ATOM 3633 C CA . SER A 1 453 ? 0.306 32.704 -1.334 1.00 29.83 453 SER A CA 1
ATOM 3634 C C . SER A 1 453 ? -0.734 33.553 -0.602 1.00 29.83 453 SER A C 1
ATOM 3636 O O . SER A 1 453 ? -1.291 34.476 -1.174 1.00 29.83 453 SER A O 1
ATOM 3638 N N . GLU A 1 454 ? -0.991 33.261 0.669 1.00 29.59 454 GLU A N 1
ATOM 3639 C CA . GLU A 1 454 ? -1.540 34.244 1.612 1.00 29.59 454 GLU A CA 1
ATOM 3640 C C . GLU A 1 454 ? -0.974 33.939 3.007 1.00 29.59 454 GLU A C 1
ATOM 3642 O O . GLU A 1 454 ? -1.620 33.378 3.891 1.00 29.59 454 GLU A O 1
ATOM 3647 N N . ARG A 1 455 ? 0.298 34.297 3.205 1.00 26.94 455 ARG A N 1
ATOM 3648 C CA . ARG A 1 455 ? 0.815 34.623 4.534 1.00 26.94 455 ARG A CA 1
ATOM 3649 C C . ARG A 1 455 ? 1.161 36.098 4.540 1.00 26.94 455 ARG A C 1
ATOM 3651 O O . ARG A 1 455 ? 2.071 36.540 3.852 1.00 26.94 455 ARG A O 1
ATOM 3658 N N . SER A 1 456 ? 0.370 36.833 5.308 1.00 27.48 456 SER A N 1
ATOM 3659 C CA . SER A 1 456 ? 0.624 38.199 5.727 1.00 27.48 456 SER A CA 1
ATOM 3660 C C . SER A 1 456 ? 2.008 38.297 6.368 1.00 27.48 456 SER A C 1
ATOM 3662 O O . SER A 1 456 ? 2.229 37.742 7.448 1.00 27.48 456 SER A O 1
ATOM 3664 N N . ASP A 1 457 ? 2.911 39.015 5.712 1.00 25.73 457 ASP A N 1
ATOM 3665 C CA . ASP A 1 457 ? 4.139 39.500 6.322 1.00 25.73 457 ASP A CA 1
ATOM 3666 C C . ASP A 1 457 ? 3.783 40.465 7.454 1.00 25.73 457 ASP A C 1
ATOM 3668 O O . ASP A 1 457 ? 3.205 41.527 7.233 1.00 25.73 457 ASP A O 1
ATOM 3672 N N . ASN A 1 458 ? 4.115 40.067 8.678 1.00 28.91 458 ASN A N 1
ATOM 3673 C CA . ASN A 1 458 ? 4.404 40.976 9.777 1.00 28.91 458 ASN A CA 1
ATOM 3674 C C . ASN A 1 458 ? 5.187 40.214 10.847 1.00 28.91 458 ASN A C 1
ATOM 3676 O O . ASN A 1 458 ? 4.612 39.612 11.750 1.00 28.91 458 ASN A O 1
ATOM 3680 N N . SER A 1 459 ? 6.511 40.279 10.758 1.00 28.75 459 SER A N 1
ATOM 3681 C CA . SER A 1 459 ? 7.362 40.316 11.945 1.00 28.75 459 SER A CA 1
ATOM 3682 C C . SER A 1 459 ? 8.744 40.830 11.562 1.00 28.75 459 SER A C 1
ATOM 3684 O O . SER A 1 459 ? 9.526 40.138 10.909 1.00 28.75 459 SER A O 1
ATOM 3686 N N . GLU A 1 460 ? 9.023 42.057 11.989 1.00 30.20 460 GLU A N 1
ATOM 3687 C CA . GLU A 1 460 ? 10.365 42.599 12.140 1.00 30.20 460 GLU A CA 1
ATOM 3688 C C . GLU A 1 460 ? 11.214 41.656 13.003 1.00 30.20 460 GLU A C 1
ATOM 3690 O O . GLU A 1 460 ? 10.821 41.289 14.110 1.00 30.20 460 GLU A O 1
ATOM 3695 N N . ALA A 1 461 ? 12.408 41.308 12.529 1.00 27.77 461 ALA A N 1
ATOM 3696 C CA . ALA A 1 461 ? 13.501 40.894 13.396 1.00 27.77 461 ALA A CA 1
ATOM 3697 C C . ALA A 1 461 ? 14.834 41.298 12.758 1.00 27.77 461 ALA A C 1
ATOM 3699 O O . ALA A 1 461 ? 15.235 40.826 11.698 1.00 27.77 461 ALA A O 1
ATOM 3700 N N . SER A 1 462 ? 15.482 42.229 13.444 1.00 28.53 462 SER A N 1
ATOM 3701 C CA . SER A 1 462 ? 16.803 42.803 13.226 1.00 28.53 462 SER A CA 1
ATOM 3702 C C . SER A 1 462 ? 17.907 41.778 12.943 1.00 28.53 462 SER A C 1
ATOM 3704 O O . SER A 1 462 ? 18.160 40.899 13.767 1.00 28.53 462 SER A O 1
ATOM 3706 N N . SER A 1 463 ? 18.661 41.978 11.860 1.00 28.34 463 SER A N 1
ATOM 3707 C CA . SER A 1 463 ? 19.975 41.362 11.651 1.00 28.34 463 SER A CA 1
ATOM 3708 C C . SER A 1 463 ? 21.070 42.432 11.684 1.00 28.34 463 SER A C 1
ATOM 3710 O O . SER A 1 463 ? 21.221 43.216 10.746 1.00 28.34 463 SER A O 1
ATOM 3712 N N . SER A 1 464 ? 21.851 42.461 12.762 1.00 27.11 464 SER A N 1
ATOM 3713 C CA . SER A 1 464 ? 23.164 43.105 12.796 1.00 27.11 464 SER A CA 1
ATOM 3714 C C . SER A 1 464 ? 24.222 42.073 12.403 1.00 27.11 464 SER A C 1
ATOM 3716 O O . SER A 1 464 ? 24.489 41.146 13.167 1.00 27.11 464 SER A O 1
ATOM 3718 N N . THR A 1 465 ? 24.837 42.238 11.235 1.00 28.28 465 THR A N 1
ATOM 3719 C CA . THR A 1 465 ? 26.029 41.481 10.827 1.00 28.28 465 THR A CA 1
ATOM 3720 C C . THR A 1 465 ? 27.170 42.451 10.574 1.00 28.28 465 THR A C 1
ATOM 3722 O O . THR A 1 465 ? 27.136 43.246 9.639 1.00 28.28 465 THR A O 1
ATOM 3725 N N . THR A 1 466 ? 28.172 42.376 11.443 1.00 26.27 466 THR A N 1
ATOM 3726 C CA . THR A 1 466 ? 29.450 43.076 11.351 1.00 26.27 466 THR A CA 1
ATOM 3727 C C . THR A 1 466 ? 30.413 42.212 10.536 1.00 26.27 466 THR A C 1
ATOM 3729 O O . THR A 1 466 ? 30.769 41.115 10.958 1.00 26.27 466 THR A O 1
ATOM 3732 N N . THR A 1 467 ? 30.834 42.688 9.368 1.00 27.33 467 THR A N 1
ATOM 3733 C CA . THR A 1 467 ? 31.966 42.150 8.594 1.00 27.33 467 THR A CA 1
ATOM 3734 C C . THR A 1 467 ? 33.279 42.779 9.066 1.00 27.33 467 THR A C 1
ATOM 3736 O O . THR A 1 467 ? 33.327 44.006 9.173 1.00 27.33 467 THR A O 1
ATOM 3739 N N . PRO A 1 468 ? 34.366 42.012 9.264 1.00 30.05 468 PRO A N 1
ATOM 3740 C CA . PRO A 1 468 ? 35.716 42.552 9.268 1.00 30.05 468 PRO A CA 1
ATOM 3741 C C . PRO A 1 468 ? 36.351 42.427 7.875 1.00 30.05 468 PRO A C 1
ATOM 3743 O O . PRO A 1 468 ? 36.367 41.360 7.266 1.00 30.05 468 PRO A O 1
ATOM 3746 N N . SER A 1 469 ? 36.866 43.551 7.388 1.00 29.31 469 SER A N 1
ATOM 3747 C CA . SER A 1 469 ? 37.718 43.693 6.210 1.00 29.31 469 SER A CA 1
ATOM 3748 C C . SER A 1 469 ? 39.173 43.367 6.562 1.00 29.31 469 SER A C 1
ATOM 3750 O O . SER A 1 469 ? 39.730 43.997 7.462 1.00 29.31 469 SER A O 1
ATOM 3752 N N . GLU A 1 470 ? 39.799 42.436 5.842 1.00 30.48 470 GLU A N 1
ATOM 3753 C CA . GLU A 1 470 ? 41.255 42.258 5.843 1.00 30.48 470 GLU A CA 1
ATOM 3754 C C . GLU A 1 470 ? 41.867 42.989 4.643 1.00 30.48 470 GLU A C 1
ATOM 3756 O O . GLU A 1 470 ? 41.725 42.580 3.491 1.00 30.48 470 GLU A O 1
ATOM 3761 N N . ASP A 1 471 ? 42.556 44.086 4.955 1.00 30.41 471 ASP A N 1
ATOM 3762 C CA . ASP A 1 471 ? 43.537 44.744 4.103 1.00 30.41 471 ASP A CA 1
ATOM 3763 C C . ASP A 1 471 ? 44.898 44.065 4.300 1.00 30.41 471 ASP A C 1
ATOM 3765 O O . ASP A 1 471 ? 45.449 44.071 5.402 1.00 30.41 471 ASP A O 1
ATOM 3769 N N . THR A 1 472 ? 45.509 43.566 3.225 1.00 30.94 472 THR A N 1
ATOM 3770 C CA . THR A 1 472 ? 46.963 43.364 3.190 1.00 30.94 472 THR A CA 1
ATOM 3771 C C . THR A 1 472 ? 47.520 43.817 1.853 1.00 30.94 472 THR A C 1
ATOM 3773 O O . THR A 1 472 ? 47.376 43.132 0.841 1.00 30.94 472 THR A O 1
ATOM 3776 N N . ASN A 1 473 ? 48.211 44.956 1.859 1.00 31.16 473 ASN A N 1
ATOM 3777 C CA . ASN A 1 473 ? 49.245 45.238 0.876 1.00 31.16 473 ASN A CA 1
ATOM 3778 C C . ASN A 1 473 ? 50.289 46.214 1.440 1.00 31.16 473 ASN A C 1
ATOM 3780 O O . ASN A 1 473 ? 49.941 47.295 1.906 1.00 31.16 473 ASN A O 1
ATOM 3784 N N . GLY A 1 474 ? 51.568 45.846 1.307 1.00 29.20 474 GLY A N 1
ATOM 3785 C CA . GLY A 1 474 ? 52.658 46.811 1.139 1.00 29.20 474 GLY A CA 1
ATOM 3786 C C . GLY A 1 474 ? 53.623 47.053 2.306 1.00 29.20 474 GLY A C 1
ATOM 3787 O O . GLY A 1 474 ? 53.501 48.046 3.007 1.00 29.20 474 GLY A O 1
ATOM 3788 N N . GLY A 1 475 ? 54.696 46.252 2.349 1.00 27.05 475 GLY A N 1
ATOM 3789 C CA . GLY A 1 475 ? 56.066 46.776 2.215 1.00 27.05 475 GLY A CA 1
ATOM 3790 C C . GLY A 1 475 ? 56.866 47.167 3.468 1.00 27.05 475 GLY A C 1
ATOM 3791 O O . GLY A 1 475 ? 56.480 48.050 4.224 1.00 27.05 475 GLY A O 1
ATOM 3792 N N . GLY A 1 476 ? 58.091 46.625 3.564 1.00 25.39 476 GLY A N 1
ATOM 3793 C CA . GLY A 1 476 ? 59.229 47.353 4.142 1.00 25.39 476 GLY A CA 1
ATOM 3794 C C . GLY A 1 476 ? 60.271 46.537 4.917 1.00 25.39 476 GLY A C 1
ATOM 3795 O O . GLY A 1 476 ? 60.077 46.303 6.101 1.00 25.39 476 GLY A O 1
ATOM 3796 N N . ASN A 1 477 ? 61.428 46.303 4.271 1.00 32.56 477 ASN A N 1
ATOM 3797 C CA . ASN A 1 477 ? 62.778 46.067 4.835 1.00 32.56 477 ASN A CA 1
ATOM 3798 C C . ASN A 1 477 ? 62.982 44.750 5.624 1.00 32.56 477 ASN A C 1
ATOM 3800 O O . ASN A 1 477 ? 62.231 44.439 6.534 1.00 32.56 477 ASN A O 1
ATOM 3804 N N . ARG A 1 478 ? 64.014 43.935 5.385 1.00 32.72 478 ARG A N 1
ATOM 3805 C CA . ARG A 1 478 ? 65.398 44.180 4.958 1.00 32.72 478 ARG A CA 1
ATOM 3806 C C . ARG A 1 478 ? 66.007 42.877 4.444 1.00 32.72 478 ARG A C 1
ATOM 3808 O O . ARG A 1 478 ? 65.518 41.816 4.889 1.00 32.72 478 ARG A O 1
#

Foldseek 3Di:
DLVQLCVQPVVQADDADWDDQDPDIFGPVQRDALVRHLCCLAQWGWADDPPAHTFTDHHQKDKDDWDFQDDQPQDKDKDKPVVVCVVCVVVVNPDDIDIDIDTDDDTDIDMFMFGNLVSRQKGKDKALAFWDADPVQLKTKGFRWDKAKDKAFPKDWDADPVDNVAIWIADPNWTWDFDWFKIKTFLVQWDWDADPPDRAIKTKGFHPPDPDDDDDDDDDDDDDDDDDDDDDPPDTRMDIDRGWDWDDDPNTIITMGGAQGGWDADPVRRMIMTMHGHMHMDGQWDAPPPDPFKIFHDDPNDGFWIWGWADPDNSMIMIMTGTDPVSSLLSVVSVVVCQAAWDFDDDPNDTDTGHDQKDKFAQFQDRDRLQVVQWHWDQDPNAIEIGRVVVSQPDPGGAAPDPPPRAREMEMDHDPRYDYDCPVCVSRYDPDPLSRCVSVVNNPNPSDDPPPPDDDDDDDDDDDDDDDDDDDDDDDDD

Radius of gyration: 32.77 Å; chains: 1; bounding box: 109×74×90 Å